Protein AF-A0A930VLH5-F1 (afdb_monomer)

pLDDT: mean 86.41, std 10.12, range [48.91, 97.88]

Sequence (422 aa):
MRSLACVCFLAVRSSPALLALPCLLGLELGVVLLQGTDWTAEWRWAIDWAGAGVFLAAPFAAGLAAWQSQVTSRSIGEAVQPLRSPGRVFAFNAGGVLVCAAVGHLVVVALVVATVYRAGTGGSPDLAPVLLHWLFLAAAVAIGYAAGQVAETRLLAPCLALVVLFCVIEASNGSLPTLWVEVAGATGPLAGLAYRPEVVAAQAVVFVSLLVIAASVSRGVARPLVRWVPAGAGAISLVLAAGWLSATEASRFTQVAAGDVARQCFGQAPEVCVIDESAAAGPAIQQALADLHHAAGSRAELPATYAQVVSGPAPAGARAFVLSPGAVVDGRAVPDVLVTFVLWNHDCLSGDHAPPGRAIELISDLSVVLLSRLDPDRPDPDRLTRLFDRLPPGEQDAWIAAALSASERCAFDEIPDWLDRA

Foldseek 3Di:
DVPPVVLLVVLQVPACLVVCLVVLLCQLVVQLPVVPCLLLLDQQSLLLSLLVSLLLNLLLLLLSLLQLLLVCVVPPPPVCVVVLALLSVLCSSLSNSLVSNLVSSVVSSVVSQVSSVVVVFFDDHDCLLVVLSSLSSLLSSLLSNLQSQVDNDPCSSVVSSVVSSVLSVCLQVCVPVQNLAPSHDPDFDQPQKDFDVLLSVLSSLLSVLSNQLSSLSHPRHDDPVVSVVSNVVSVVSNCVSSVVSSVDPSPRIDGHPPVVFDWDWDDQQQIETEGRRNVLLRVQLVVLVVLLVVLLPPLADFQSYAYEDPDDDDDPSHQYDHCHRPCADPSHGDNLRSLCSLLARVVLPVDPDHQPPLSVVLSVLLSLSSVCSSPVPPPRPDPSNVVLVPDDPVVSSVLSRVSSVCSNVNNSVPRDDCVVVD

Secondary structure (DSSP, 8-state):
-TTHHHHHHHHHHH-THHHHHHHHHHHHHHHHHTTTTGGGG-HHHHHHHHHHTHHHHHHHHHHHHHHHHHHHHHH-TTTTTT--SHHHHHHHHHHHHHHHHHHHHHHHHHHHHHHHHHHT--S----HHHHHHHHHHHHHHHHHHHHHHH---TTHHHHHHHHHHHHHHHHHH-SSTT----SS---S--TTEEE-HHHHHHHHHHHHHHHHHHHHHSTTSSSHHHHHHHHHHHHHHHHHHHHHHHHS---SEEEPPTTTS-EEEE-STTEEEEEGGGGGGHHHHHHHHHHHHHHH-TT----SEEEE-SSSPPPTTSEEE---TTSEETTEE-HHHHHHHHH--HHHHSSSSPPPHHHHHHHHHHHHHHHHHH-TTS----HHHHHHTTS-HHHHHHHHHHHHHHHHTT-GGGSPPSTTT-

Mean predicted aligned error: 6.87 Å

Nearest PDB structures (foldseek):
  8wd6-assembly1_A  TM=4.398E-01  e=1.874E-01  Arabidopsis thaliana
  8wd6-assembly1_B  TM=4.757E-01  e=3.479E-01  Arabidopsis thaliana
  8wba-assembly1_A  TM=4.038E-01  e=2.338E-01  Arabidopsis thaliana
  7r87-assembly1_B  TM=4.413E-01  e=7.707E-01  Homo sapiens
  8wbx-assembly1_B  TM=3.764E-01  e=4.152E-01  Arabidopsis thaliana

Organism: NCBI:txid433664

Structure (mmCIF, N/CA/C/O backbone):
data_AF-A0A930VLH5-F1
#
_entry.id   AF-A0A930VLH5-F1
#
loop_
_atom_site.group_PDB
_atom_site.id
_atom_site.type_symbol
_atom_site.label_atom_id
_atom_site.label_alt_id
_atom_site.label_comp_id
_atom_site.label_asym_id
_atom_site.label_entity_id
_atom_site.label_seq_id
_atom_site.pdbx_PDB_ins_code
_atom_site.Cartn_x
_atom_site.Cartn_y
_atom_site.Cartn_z
_atom_site.occupancy
_atom_site.B_iso_or_equiv
_atom_site.auth_seq_id
_atom_site.auth_comp_id
_atom_site.auth_asym_id
_atom_site.auth_atom_id
_atom_site.pdbx_PDB_model_num
ATOM 1 N N . MET A 1 1 ? -27.062 19.259 22.950 1.00 50.47 1 MET A N 1
ATOM 2 C CA . MET A 1 1 ? -25.904 19.377 22.029 1.00 50.47 1 MET A CA 1
ATOM 3 C C . MET A 1 1 ? -24.640 19.947 22.680 1.00 50.47 1 MET A C 1
ATOM 5 O O . MET A 1 1 ? -23.586 19.392 22.416 1.00 50.47 1 MET A O 1
ATOM 9 N N . ARG A 1 2 ? -24.700 20.925 23.609 1.00 54.16 2 ARG A N 1
ATOM 10 C CA . ARG A 1 2 ? -23.521 21.385 24.396 1.00 54.16 2 ARG A CA 1
ATOM 11 C C . ARG A 1 2 ? -22.822 20.301 25.261 1.00 54.16 2 ARG A C 1
ATOM 13 O O . ARG A 1 2 ? -21.804 20.586 25.874 1.00 54.16 2 ARG A O 1
ATOM 20 N N . SER A 1 3 ? -23.327 19.062 25.302 1.00 73.06 3 SER A N 1
ATOM 21 C CA . SER A 1 3 ? -22.823 17.981 26.163 1.00 73.06 3 SER A CA 1
ATOM 22 C C . SER A 1 3 ? -21.884 16.978 25.482 1.00 73.06 3 SER A C 1
ATOM 24 O O . SER A 1 3 ? -21.040 16.426 26.170 1.00 73.06 3 SER A O 1
ATOM 26 N N . LEU A 1 4 ? -21.994 16.712 24.171 1.00 76.94 4 LEU A N 1
ATOM 27 C CA . LEU A 1 4 ? -21.199 15.643 23.536 1.00 76.94 4 LEU A CA 1
ATOM 28 C C . LEU A 1 4 ? -19.754 16.090 23.278 1.00 76.94 4 LEU A C 1
ATOM 30 O O . LEU A 1 4 ? -18.823 15.411 23.690 1.00 76.94 4 LEU A O 1
ATOM 34 N N . ALA A 1 5 ? -19.572 17.275 22.688 1.00 81.12 5 ALA A N 1
ATOM 35 C CA . ALA A 1 5 ? -18.248 17.835 22.417 1.00 81.12 5 ALA A CA 1
ATOM 36 C C . ALA A 1 5 ? -17.422 18.031 23.702 1.00 81.12 5 ALA A C 1
ATOM 38 O O . ALA A 1 5 ? -16.236 17.726 23.722 1.00 81.12 5 ALA A O 1
ATOM 39 N N . CYS A 1 6 ? -18.060 18.466 24.795 1.00 84.56 6 CYS A N 1
ATOM 40 C CA . CYS A 1 6 ? -17.404 18.604 26.098 1.00 84.56 6 CYS A CA 1
ATOM 41 C C . CYS A 1 6 ? -16.958 17.241 26.659 1.00 84.56 6 CYS A C 1
ATOM 43 O O . CYS A 1 6 ? -15.833 17.106 27.129 1.00 84.56 6 CYS A O 1
ATOM 45 N N . VAL A 1 7 ? -17.804 16.210 26.544 1.00 80.44 7 VAL A N 1
ATOM 46 C CA . VAL A 1 7 ? -17.470 14.838 26.964 1.00 80.44 7 VAL A CA 1
ATOM 47 C C . VAL A 1 7 ? -16.321 14.271 26.128 1.00 80.44 7 VAL A C 1
ATOM 49 O O . VAL A 1 7 ? -15.397 13.707 26.703 1.00 80.44 7 VAL A O 1
ATOM 52 N N . CYS A 1 8 ? -16.321 14.469 24.808 1.00 83.31 8 CYS A N 1
ATOM 53 C CA . CYS A 1 8 ? -15.216 14.056 23.937 1.00 83.31 8 CYS A CA 1
ATOM 54 C C . CYS A 1 8 ? -13.916 14.801 24.269 1.00 83.31 8 CYS A C 1
ATOM 56 O O . CYS A 1 8 ? -12.864 14.181 24.383 1.00 83.31 8 CYS A O 1
ATOM 58 N N . PHE A 1 9 ? -13.981 16.116 24.482 1.00 88.00 9 PHE A N 1
ATOM 59 C CA . PHE A 1 9 ? -12.814 16.914 24.855 1.00 88.00 9 PHE A CA 1
ATOM 60 C C . PHE A 1 9 ? -12.212 16.460 26.192 1.00 88.00 9 PHE A C 1
ATOM 62 O O . PHE A 1 9 ? -11.001 16.276 26.300 1.00 88.00 9 PHE A O 1
ATOM 69 N N . LEU A 1 10 ? -13.053 16.226 27.203 1.00 86.31 10 LEU A N 1
ATOM 70 C CA . LEU A 1 10 ? -12.615 15.705 28.498 1.00 86.31 10 LEU A CA 1
ATOM 71 C C . LEU A 1 10 ? -12.062 14.277 28.386 1.00 86.31 10 LEU A C 1
ATOM 73 O O . LEU A 1 10 ? -11.044 13.978 29.008 1.00 86.31 10 LEU A O 1
ATOM 77 N N . ALA A 1 11 ? -12.682 13.419 27.571 1.00 85.50 11 ALA A N 1
ATOM 78 C CA . ALA A 1 11 ? -12.198 12.064 27.304 1.00 85.50 11 ALA A CA 1
ATOM 79 C C . ALA A 1 11 ? -10.771 12.081 26.747 1.00 85.50 11 ALA A C 1
ATOM 81 O O . ALA A 1 11 ? -9.900 11.390 27.266 1.00 85.50 11 ALA A O 1
ATOM 82 N N . VAL A 1 12 ? -10.513 12.918 25.739 1.00 89.00 12 VAL A N 1
ATOM 83 C CA . VAL A 1 12 ? -9.181 13.066 25.135 1.00 89.00 12 VAL A CA 1
ATOM 84 C C . VAL A 1 12 ? -8.189 13.648 26.136 1.00 89.00 12 VAL A C 1
ATOM 8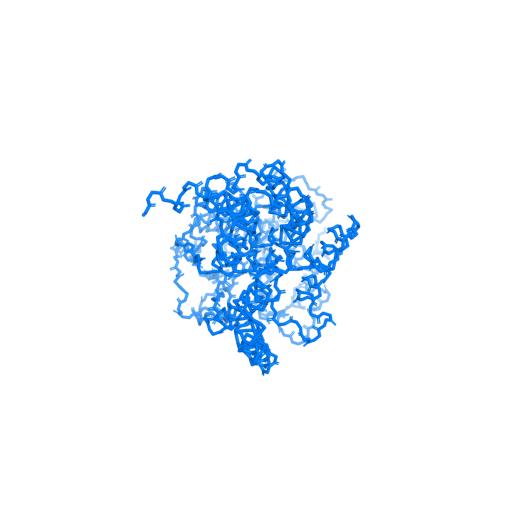6 O O . VAL A 1 12 ? -7.126 13.076 26.348 1.00 89.00 12 VAL A O 1
ATOM 89 N N . ARG A 1 13 ? -8.548 14.747 26.811 1.00 91.75 13 ARG A N 1
ATOM 90 C CA . ARG A 1 13 ? -7.662 15.425 27.770 1.00 91.75 13 ARG A CA 1
ATOM 91 C C . ARG A 1 13 ? -7.254 14.533 28.947 1.00 91.75 13 ARG A C 1
ATOM 93 O O . ARG A 1 13 ? -6.168 14.706 29.489 1.00 91.75 13 ARG A O 1
ATOM 100 N N . SER A 1 14 ? -8.135 13.629 29.368 1.00 88.44 14 SER A N 1
ATOM 101 C CA . SER A 1 14 ? -7.890 12.701 30.479 1.00 88.44 14 SER A CA 1
ATOM 102 C C . SER A 1 14 ? -7.273 11.367 30.047 1.00 88.44 14 SER A C 1
ATOM 104 O O . SER A 1 14 ? -6.894 10.570 30.905 1.00 88.44 14 SER A O 1
ATOM 106 N N . SER A 1 15 ? -7.163 11.108 28.740 1.00 91.50 15 SER A N 1
ATOM 107 C CA . SER A 1 15 ? -6.644 9.841 28.238 1.00 91.50 15 SER A CA 1
ATOM 108 C C . SER A 1 15 ? -5.112 9.817 28.285 1.00 91.50 15 SER A C 1
ATOM 110 O O . SER A 1 15 ? -4.469 10.732 27.762 1.00 91.50 15 SER A O 1
ATOM 112 N N . PRO A 1 16 ? -4.490 8.746 28.817 1.00 89.31 16 PRO A N 1
ATOM 113 C CA . PRO A 1 16 ? -3.046 8.550 28.709 1.00 89.31 16 PRO A CA 1
ATOM 114 C C . PRO A 1 16 ? -2.575 8.422 27.252 1.00 89.31 16 PRO A C 1
ATOM 116 O O . PRO A 1 16 ? -1.395 8.630 26.978 1.00 89.31 16 PRO A O 1
ATOM 119 N N . ALA A 1 17 ? -3.480 8.135 26.306 1.00 92.38 17 ALA A N 1
ATOM 120 C CA . ALA A 1 17 ? -3.148 8.063 24.888 1.00 92.38 17 ALA A CA 1
ATOM 121 C C . ALA A 1 17 ? -2.646 9.399 24.324 1.00 92.38 17 ALA A C 1
ATOM 123 O O . ALA A 1 17 ? -1.862 9.387 23.381 1.00 92.38 17 ALA A O 1
ATOM 124 N N . LEU A 1 18 ? -3.012 10.538 24.926 1.00 95.06 18 LEU A N 1
ATOM 125 C CA . LEU A 1 18 ? -2.496 11.840 24.502 1.00 95.06 18 LEU A CA 1
ATOM 126 C C . LEU A 1 18 ? -0.976 11.945 24.710 1.00 95.06 18 LEU A C 1
ATOM 128 O O . LEU A 1 18 ? -0.275 12.489 23.863 1.00 95.06 18 LEU A O 1
ATOM 132 N N . LEU A 1 19 ? -0.456 11.380 25.806 1.00 95.50 19 LEU A N 1
ATOM 133 C CA . LEU A 1 19 ? 0.988 11.316 26.071 1.00 95.50 19 LEU A CA 1
ATOM 134 C C . LEU A 1 19 ? 1.692 10.299 25.167 1.00 95.50 19 LEU A C 1
ATOM 136 O O . LEU A 1 19 ? 2.872 10.455 24.869 1.00 95.50 19 LEU A O 1
ATOM 140 N N . ALA A 1 20 ? 0.967 9.269 24.729 1.00 95.38 20 ALA A N 1
ATOM 141 C CA . ALA A 1 20 ? 1.472 8.229 23.841 1.00 95.38 20 ALA A CA 1
ATOM 142 C C . ALA A 1 20 ? 1.320 8.574 22.345 1.00 95.38 20 ALA A C 1
ATOM 144 O O . ALA A 1 20 ? 1.800 7.823 21.497 1.00 95.38 20 ALA A O 1
ATOM 145 N N . LEU A 1 21 ? 0.683 9.703 22.008 1.00 96.00 21 LEU A N 1
ATOM 146 C CA . LEU A 1 21 ? 0.465 10.144 20.630 1.00 96.00 21 LEU A CA 1
ATOM 147 C C . LEU A 1 21 ? 1.773 10.278 19.824 1.00 96.00 21 LEU A C 1
ATOM 149 O O . LEU A 1 21 ? 1.791 9.802 18.691 1.00 96.00 21 LEU A O 1
ATOM 153 N N . PRO A 1 22 ? 2.883 10.830 20.365 1.00 97.38 22 PRO A N 1
ATOM 154 C CA . PRO A 1 22 ? 4.156 10.853 19.643 1.00 97.38 22 PRO A CA 1
ATOM 155 C C . PRO A 1 22 ? 4.679 9.452 19.303 1.00 97.38 22 PRO A C 1
ATOM 157 O O . PRO A 1 22 ? 5.265 9.266 18.244 1.00 97.38 22 PRO A O 1
ATOM 160 N N . CYS A 1 23 ? 4.445 8.459 20.168 1.00 97.06 23 CYS A N 1
ATOM 161 C CA . CYS A 1 23 ? 4.830 7.073 19.902 1.00 97.06 23 CYS A CA 1
ATOM 162 C C . CYS A 1 23 ? 3.954 6.444 18.813 1.00 97.06 23 CYS A C 1
ATOM 164 O O . CYS A 1 23 ? 4.494 5.796 17.927 1.00 97.06 23 CYS A O 1
ATOM 166 N N . LEU A 1 24 ? 2.632 6.665 18.845 1.00 95.88 24 LEU A N 1
ATOM 167 C CA . LEU A 1 24 ? 1.716 6.227 17.781 1.00 95.88 24 LEU A CA 1
ATOM 168 C C . LEU A 1 24 ? 2.138 6.797 16.421 1.00 95.88 24 LEU A C 1
ATOM 170 O O . LEU A 1 24 ? 2.346 6.044 15.477 1.00 95.88 24 LEU A O 1
ATOM 174 N N . LEU A 1 25 ? 2.353 8.114 16.358 1.00 96.94 25 LEU A N 1
ATOM 175 C CA . LEU A 1 25 ? 2.841 8.791 15.156 1.00 96.94 25 LEU A CA 1
ATOM 176 C C . LEU A 1 25 ? 4.201 8.252 14.706 1.00 96.94 25 LEU A C 1
ATOM 178 O O . LEU A 1 25 ? 4.392 7.998 13.523 1.00 96.94 25 LEU A O 1
ATOM 182 N N . GLY A 1 26 ? 5.140 8.067 15.636 1.00 97.38 26 GLY A N 1
ATOM 183 C CA . GLY A 1 26 ? 6.469 7.542 15.333 1.00 97.38 26 GLY A CA 1
ATOM 184 C C . GLY A 1 26 ? 6.443 6.116 14.782 1.00 97.38 26 GLY A C 1
ATOM 185 O O . GLY A 1 26 ? 7.206 5.817 13.870 1.00 97.38 26 GLY A O 1
ATOM 186 N N . LEU A 1 27 ? 5.555 5.253 15.289 1.00 95.44 27 LEU A N 1
ATOM 187 C CA . LEU A 1 27 ? 5.369 3.893 14.776 1.00 95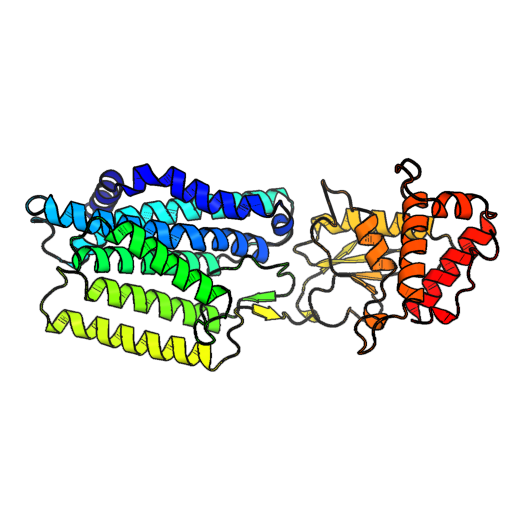.44 27 LEU A CA 1
ATOM 188 C C . LEU A 1 27 ? 4.815 3.907 13.349 1.00 95.44 27 LEU A C 1
ATOM 190 O O . LEU A 1 27 ? 5.374 3.248 12.478 1.00 95.44 27 LEU A O 1
ATOM 194 N N . GLU A 1 28 ? 3.753 4.676 13.100 1.00 96.06 28 GLU A N 1
ATOM 195 C CA . GLU A 1 28 ? 3.143 4.750 11.770 1.00 96.06 28 GLU A CA 1
ATOM 196 C C . GLU A 1 28 ? 4.078 5.396 10.740 1.00 96.06 28 GLU A C 1
ATOM 198 O O . GLU A 1 28 ? 4.300 4.834 9.668 1.00 96.06 28 GLU A O 1
ATOM 203 N N . LEU A 1 29 ? 4.687 6.539 11.077 1.00 95.88 29 LEU A N 1
ATOM 204 C CA . LEU A 1 29 ? 5.659 7.203 10.206 1.00 95.88 29 LEU A CA 1
ATOM 205 C C . LEU A 1 29 ? 6.900 6.343 9.986 1.00 95.88 29 LEU A C 1
ATOM 207 O O . LEU A 1 29 ? 7.424 6.323 8.880 1.00 95.88 29 LEU A O 1
ATOM 211 N N . GLY A 1 30 ? 7.362 5.617 11.006 1.00 95.00 30 GLY A N 1
ATOM 212 C CA . GLY A 1 30 ? 8.486 4.697 10.876 1.00 95.00 30 GLY A CA 1
ATOM 213 C C . GLY A 1 30 ? 8.244 3.657 9.784 1.00 95.00 30 GLY A C 1
ATOM 214 O O . GLY A 1 30 ? 9.116 3.455 8.948 1.00 95.00 30 GLY A O 1
ATOM 215 N N . VAL A 1 31 ? 7.048 3.061 9.732 1.00 92.50 31 VAL A N 1
ATOM 216 C CA . VAL A 1 31 ? 6.689 2.087 8.685 1.00 92.50 31 VAL A CA 1
ATOM 217 C C . VAL A 1 31 ? 6.728 2.720 7.294 1.00 92.50 31 VAL A C 1
ATOM 219 O O . VAL A 1 31 ? 7.347 2.156 6.397 1.00 92.50 31 VAL A O 1
ATOM 222 N N . VAL A 1 32 ? 6.130 3.903 7.128 1.00 92.38 32 VAL A N 1
ATOM 223 C CA . VAL A 1 32 ? 6.106 4.614 5.836 1.00 92.38 32 VAL A CA 1
ATOM 224 C C . VAL A 1 32 ? 7.517 5.019 5.385 1.00 92.38 32 VAL A C 1
ATOM 226 O O . VAL A 1 32 ? 7.854 4.898 4.212 1.00 92.38 32 VAL A O 1
ATOM 229 N N . LEU A 1 33 ? 8.362 5.482 6.311 1.00 92.06 33 LEU A N 1
ATOM 230 C CA . LEU A 1 33 ? 9.704 5.984 6.003 1.00 92.06 33 LEU A CA 1
ATOM 231 C C . LEU A 1 33 ? 10.727 4.872 5.730 1.00 92.06 33 LEU A C 1
ATOM 233 O O . LEU A 1 33 ? 11.696 5.110 5.013 1.00 92.06 33 LEU A O 1
ATOM 237 N N . LEU A 1 34 ? 10.538 3.669 6.281 1.00 90.94 34 LEU A N 1
ATOM 238 C CA . LEU A 1 34 ? 11.470 2.548 6.096 1.00 90.94 34 LEU A CA 1
ATOM 239 C C . LEU A 1 34 ? 11.502 1.998 4.661 1.00 90.94 34 LEU A C 1
ATOM 241 O O . LEU A 1 34 ? 12.433 1.276 4.318 1.00 90.94 34 LEU A O 1
ATOM 245 N N . GLN A 1 35 ? 10.518 2.337 3.830 1.00 80.88 35 GLN A N 1
ATOM 246 C CA . GLN A 1 35 ? 10.363 1.821 2.464 1.00 80.88 35 GLN A CA 1
ATOM 247 C C . GLN A 1 35 ? 10.870 2.773 1.381 1.00 80.88 35 GLN A C 1
ATOM 249 O O . GLN A 1 35 ? 10.723 2.502 0.194 1.00 80.88 35 GLN A O 1
ATOM 254 N N . GLY A 1 36 ? 11.453 3.907 1.772 1.00 86.44 36 GLY A N 1
ATOM 255 C CA . GLY A 1 36 ? 11.833 4.950 0.826 1.00 86.44 36 GLY A CA 1
ATOM 256 C C . GLY A 1 36 ? 10.619 5.725 0.309 1.00 86.44 36 GLY A C 1
ATOM 257 O O . GLY A 1 36 ? 9.656 5.953 1.042 1.00 86.44 36 GLY A O 1
ATOM 258 N N . THR A 1 37 ? 10.691 6.186 -0.941 1.00 88.12 37 THR A N 1
ATOM 259 C CA . THR A 1 37 ? 9.718 7.118 -1.551 1.00 88.12 37 THR A CA 1
ATOM 260 C C . THR A 1 37 ? 9.010 6.545 -2.773 1.00 88.12 37 THR A C 1
ATOM 262 O O . THR A 1 37 ? 8.299 7.255 -3.474 1.00 88.12 37 THR A O 1
ATOM 265 N N . ASP A 1 38 ? 9.187 5.263 -3.036 1.00 85.31 38 ASP A N 1
ATOM 266 C CA . ASP A 1 38 ? 8.700 4.584 -4.232 1.00 85.31 38 ASP A CA 1
ATOM 267 C C . ASP A 1 38 ? 7.171 4.587 -4.364 1.00 85.31 38 ASP A C 1
ATOM 269 O O . ASP A 1 38 ? 6.618 4.832 -5.436 1.00 85.31 38 ASP A O 1
ATOM 273 N N . TRP A 1 39 ? 6.477 4.459 -3.235 1.00 90.12 39 TRP A N 1
ATOM 274 C CA . TRP A 1 39 ? 5.022 4.561 -3.135 1.00 90.12 39 TRP A CA 1
ATOM 275 C C . TRP A 1 39 ? 4.469 5.935 -3.528 1.00 90.12 39 TRP A C 1
ATOM 277 O O . TRP A 1 39 ? 3.263 6.074 -3.722 1.00 90.12 39 TRP A O 1
ATOM 287 N N . THR A 1 40 ? 5.310 6.970 -3.647 1.00 91.44 40 THR A N 1
ATOM 288 C CA . THR A 1 40 ? 4.842 8.321 -3.992 1.00 91.44 40 THR A CA 1
ATOM 289 C C . THR A 1 40 ? 4.322 8.421 -5.424 1.00 91.44 40 THR A C 1
ATOM 291 O O . THR A 1 40 ? 3.535 9.323 -5.701 1.00 91.44 40 THR A O 1
ATOM 294 N N . ALA A 1 41 ? 4.692 7.487 -6.305 1.00 88.00 41 ALA A N 1
ATOM 295 C CA . ALA A 1 41 ? 4.281 7.468 -7.708 1.00 88.00 41 ALA A CA 1
ATOM 296 C C . ALA A 1 41 ? 2.851 6.938 -7.942 1.00 88.00 41 ALA A C 1
ATOM 298 O O . ALA A 1 41 ? 2.353 7.005 -9.064 1.00 88.00 41 ALA A O 1
ATOM 299 N N . GLU A 1 42 ? 2.181 6.409 -6.910 1.00 90.62 42 GLU A N 1
ATOM 300 C CA . GLU A 1 42 ? 0.884 5.741 -7.047 1.00 90.62 42 GLU A CA 1
ATOM 301 C C . GLU A 1 42 ? -0.031 6.021 -5.850 1.00 90.62 42 GLU A C 1
ATOM 303 O O . GLU A 1 42 ? 0.283 5.683 -4.709 1.00 90.62 42 GLU A O 1
ATOM 308 N N . TRP A 1 43 ? -1.225 6.572 -6.094 1.00 93.56 43 TRP A N 1
ATOM 309 C CA . TRP A 1 43 ? -2.165 6.899 -5.014 1.00 93.56 43 TRP A CA 1
ATOM 310 C C . TRP A 1 43 ? -2.581 5.687 -4.181 1.00 93.56 43 TRP A C 1
ATOM 312 O O . TRP A 1 43 ? -2.597 5.765 -2.953 1.00 93.56 43 TRP A O 1
ATOM 322 N N . ARG A 1 44 ? -2.937 4.571 -4.830 1.00 93.12 44 ARG A N 1
ATOM 323 C CA . ARG A 1 44 ? -3.397 3.366 -4.121 1.00 93.12 44 ARG A CA 1
ATOM 324 C C . ARG A 1 44 ? -2.278 2.775 -3.278 1.00 93.12 44 ARG A C 1
ATOM 326 O O . ARG A 1 44 ? -2.510 2.453 -2.118 1.00 93.12 44 ARG A O 1
ATOM 333 N N . TRP A 1 45 ? -1.071 2.705 -3.834 1.00 93.00 45 TRP A N 1
ATOM 334 C CA . TRP A 1 45 ? 0.093 2.196 -3.123 1.00 93.00 45 TRP A CA 1
ATOM 335 C C . TRP A 1 45 ? 0.449 3.066 -1.914 1.00 93.00 45 TRP A C 1
ATOM 337 O O . TRP A 1 45 ? 0.664 2.553 -0.819 1.00 93.00 45 TRP A O 1
ATOM 347 N N . ALA A 1 46 ? 0.406 4.389 -2.076 1.00 94.44 46 ALA A N 1
ATOM 348 C CA . ALA A 1 46 ? 0.617 5.340 -0.994 1.00 94.44 46 ALA A CA 1
ATOM 349 C C . ALA A 1 46 ? -0.402 5.182 0.149 1.00 94.44 46 ALA A C 1
ATOM 351 O O . ALA A 1 46 ? -0.022 5.114 1.319 1.00 94.44 46 ALA A O 1
ATOM 352 N N . ILE A 1 47 ? -1.700 5.114 -0.173 1.00 95.44 47 ILE A N 1
ATOM 353 C CA . ILE A 1 47 ? -2.762 4.926 0.829 1.00 95.44 47 ILE A CA 1
ATOM 354 C C . ILE A 1 47 ? -2.619 3.576 1.530 1.00 95.44 47 ILE A C 1
ATOM 356 O O . ILE A 1 47 ? -2.819 3.495 2.744 1.00 95.44 47 ILE A O 1
ATOM 360 N N . ASP A 1 48 ? -2.227 2.540 0.795 1.00 93.25 48 ASP A N 1
ATOM 361 C CA . ASP A 1 48 ? -2.003 1.223 1.367 1.00 93.25 48 ASP A CA 1
ATOM 362 C C . ASP A 1 48 ? -0.831 1.203 2.361 1.00 93.25 48 ASP A C 1
ATOM 364 O O . ASP A 1 48 ? -0.967 0.708 3.483 1.00 93.25 48 ASP A O 1
ATOM 368 N N . TRP A 1 49 ? 0.277 1.868 2.018 1.00 92.44 49 TRP A N 1
ATOM 369 C CA . TRP A 1 49 ? 1.415 2.065 2.920 1.00 92.44 49 TRP A CA 1
ATOM 370 C C . TRP A 1 49 ? 1.080 2.906 4.148 1.00 92.44 49 TRP A C 1
ATOM 372 O O . TRP A 1 49 ? 1.546 2.599 5.247 1.00 92.44 49 TRP A O 1
ATOM 382 N N . ALA A 1 50 ? 0.245 3.938 4.003 1.00 94.88 50 ALA A N 1
ATOM 383 C CA . ALA A 1 50 ? -0.272 4.664 5.161 1.00 94.88 50 ALA A CA 1
ATOM 384 C C . ALA A 1 50 ? -1.037 3.709 6.093 1.00 94.88 50 ALA A C 1
ATOM 386 O O . ALA A 1 50 ? -0.881 3.762 7.314 1.00 94.88 50 ALA A O 1
ATOM 387 N N . GLY A 1 51 ? -1.821 2.796 5.517 1.00 93.56 51 GLY A N 1
ATOM 388 C CA . GLY A 1 51 ? -2.492 1.721 6.238 1.00 93.56 51 GLY A CA 1
ATOM 389 C C . GLY A 1 51 ? -1.536 0.751 6.930 1.00 93.56 51 GLY A C 1
ATOM 390 O O . GLY A 1 51 ? -1.846 0.285 8.024 1.00 93.56 51 GLY A O 1
ATOM 391 N N . ALA A 1 52 ? -0.361 0.472 6.360 1.00 91.88 52 ALA A N 1
ATOM 392 C CA . ALA A 1 52 ? 0.611 -0.436 6.968 1.00 91.88 52 ALA A CA 1
ATOM 393 C C . ALA A 1 52 ? 1.075 0.054 8.354 1.00 91.88 52 ALA A C 1
ATOM 395 O O . ALA A 1 52 ? 1.338 -0.755 9.244 1.00 91.88 52 ALA A O 1
ATOM 396 N N . GLY A 1 53 ? 1.085 1.371 8.596 1.00 92.88 53 GLY A N 1
ATOM 397 C CA . GLY A 1 53 ? 1.316 1.933 9.932 1.00 92.88 53 GLY A CA 1
ATOM 398 C C . GLY A 1 53 ? 0.294 1.455 10.976 1.00 92.88 53 GLY A C 1
ATOM 399 O O . GLY A 1 53 ? 0.634 1.219 12.141 1.00 92.88 53 GLY A O 1
ATOM 400 N N . VAL A 1 54 ? -0.950 1.211 10.554 1.00 94.25 54 VAL A N 1
ATOM 401 C CA . VAL A 1 54 ? -2.037 0.727 11.415 1.00 94.25 54 VAL A CA 1
ATOM 402 C C . VAL A 1 54 ? -1.736 -0.659 11.982 1.00 94.25 54 VAL A C 1
ATOM 404 O O . VAL A 1 54 ? -2.183 -0.968 13.088 1.00 94.25 54 VAL A O 1
ATOM 407 N N . PHE A 1 55 ? -0.912 -1.467 11.305 1.00 91.31 55 PHE A N 1
ATOM 408 C CA . PHE A 1 55 ? -0.470 -2.761 11.826 1.00 91.31 55 PHE A CA 1
ATOM 409 C C . PHE A 1 55 ? 0.273 -2.654 13.157 1.00 91.31 55 PHE A C 1
ATOM 411 O O . PHE A 1 55 ? 0.154 -3.548 13.992 1.00 91.31 55 PHE A O 1
ATOM 418 N N . LEU A 1 56 ? 0.993 -1.553 13.388 1.00 93.38 56 LEU A N 1
ATOM 419 C CA . LEU A 1 56 ? 1.671 -1.285 14.657 1.00 93.38 56 LEU A CA 1
ATOM 420 C C . LEU A 1 56 ? 0.826 -0.409 15.586 1.00 93.38 56 LEU A C 1
ATOM 422 O O . LEU A 1 56 ? 0.824 -0.615 16.804 1.00 93.38 56 LEU A O 1
ATOM 426 N N . ALA A 1 57 ? 0.070 0.538 15.027 1.00 95.81 57 ALA A N 1
ATOM 427 C CA . ALA A 1 57 ? -0.756 1.444 15.816 1.00 95.81 57 ALA A CA 1
ATOM 428 C C . ALA A 1 57 ? -1.939 0.735 16.490 1.00 95.81 57 ALA A C 1
ATOM 430 O O . ALA A 1 57 ? -2.224 1.009 17.657 1.00 95.81 57 ALA A O 1
ATOM 431 N N . ALA A 1 58 ? -2.611 -0.203 15.812 1.00 96.50 58 ALA A N 1
ATOM 432 C CA . ALA A 1 58 ? -3.781 -0.896 16.353 1.00 96.50 58 ALA A CA 1
ATOM 433 C C . ALA A 1 58 ? -3.460 -1.770 17.583 1.00 96.50 58 ALA A C 1
ATOM 435 O O . ALA A 1 58 ? -4.147 -1.614 18.599 1.00 96.50 58 ALA A O 1
ATOM 436 N N . PRO A 1 59 ? -2.414 -2.623 17.585 1.00 97.12 59 PRO A N 1
ATOM 437 C CA . PRO A 1 59 ? -2.021 -3.362 18.783 1.00 97.12 59 PRO A CA 1
ATOM 438 C C . PRO A 1 59 ? -1.601 -2.452 19.941 1.00 97.12 59 PRO A C 1
ATOM 440 O O . PRO A 1 59 ? -1.983 -2.685 21.092 1.00 97.12 59 PRO A O 1
ATOM 443 N N . PHE A 1 60 ? -0.864 -1.378 19.646 1.00 97.25 60 PHE A N 1
ATOM 444 C CA . PHE A 1 60 ? -0.459 -0.404 20.657 1.00 97.25 60 PHE A CA 1
ATOM 445 C C . PHE A 1 60 ? -1.674 0.314 21.267 1.00 97.25 60 PHE A C 1
ATOM 447 O O . PHE A 1 60 ? -1.803 0.402 22.491 1.00 97.25 60 PHE A O 1
ATOM 454 N N . ALA A 1 61 ? -2.622 0.747 20.432 1.00 97.44 61 ALA A N 1
ATOM 455 C CA . ALA A 1 61 ? -3.875 1.360 20.862 1.00 97.44 61 ALA A CA 1
ATOM 456 C C . ALA A 1 61 ? -4.752 0.386 21.670 1.00 97.44 61 ALA A C 1
ATOM 458 O O . ALA A 1 61 ? -5.345 0.791 22.672 1.00 97.44 61 ALA A O 1
ATOM 459 N N . ALA A 1 62 ? -4.793 -0.901 21.308 1.00 97.81 62 ALA A N 1
ATOM 460 C CA . ALA A 1 62 ? -5.479 -1.933 22.086 1.00 97.81 62 ALA A CA 1
ATOM 461 C C . ALA A 1 62 ? -4.874 -2.083 23.495 1.00 97.81 62 ALA A C 1
ATOM 463 O O . ALA A 1 62 ? -5.608 -2.110 24.488 1.00 97.81 62 ALA A O 1
ATOM 464 N N . GLY A 1 63 ? -3.541 -2.107 23.606 1.00 97.38 63 GLY A N 1
ATOM 465 C CA . GLY A 1 63 ? -2.837 -2.126 24.892 1.00 97.38 63 GLY A CA 1
ATOM 466 C C . GLY A 1 63 ? -3.125 -0.884 25.745 1.00 97.38 63 GLY A C 1
ATOM 467 O O . GLY A 1 63 ? -3.450 -1.005 26.929 1.00 97.38 63 GLY A O 1
ATOM 468 N N . LEU A 1 64 ? -3.089 0.312 25.143 1.00 96.88 64 LEU A N 1
ATOM 469 C CA . LEU A 1 64 ? -3.446 1.567 25.816 1.00 96.88 64 LEU A CA 1
ATOM 470 C C . LEU A 1 64 ? -4.899 1.572 26.300 1.00 96.88 64 LEU A C 1
ATOM 472 O O . LEU A 1 64 ? -5.168 1.997 27.423 1.00 96.88 64 LEU A O 1
ATOM 476 N N . ALA A 1 65 ? -5.831 1.070 25.490 1.00 96.56 65 ALA A N 1
ATOM 477 C CA . ALA A 1 65 ? -7.240 0.968 25.854 1.00 96.56 65 ALA A CA 1
ATOM 478 C C . ALA A 1 65 ? -7.467 -0.013 27.013 1.00 96.56 65 ALA A C 1
ATOM 480 O O . ALA A 1 65 ? -8.246 0.285 27.924 1.00 96.56 65 ALA A O 1
ATOM 481 N N . ALA A 1 66 ? -6.747 -1.140 27.032 1.00 96.31 66 ALA A N 1
ATOM 482 C CA . ALA A 1 66 ? -6.767 -2.085 28.146 1.00 96.31 66 ALA A CA 1
ATOM 483 C C . ALA A 1 66 ? -6.236 -1.450 29.437 1.00 96.31 66 ALA A C 1
ATOM 485 O O . ALA A 1 66 ? -6.874 -1.550 30.488 1.00 96.31 66 ALA A O 1
ATOM 486 N N . TRP A 1 67 ? -5.105 -0.745 29.360 1.00 95.50 67 TRP A N 1
ATOM 487 C CA . TRP A 1 67 ? -4.534 -0.048 30.510 1.00 95.50 67 TRP A CA 1
ATOM 488 C C . TRP A 1 67 ? -5.452 1.066 31.024 1.00 95.50 67 TRP A C 1
ATOM 490 O O . TRP A 1 67 ? -5.748 1.115 32.220 1.00 95.50 67 TRP A O 1
ATOM 500 N N . GLN A 1 68 ? -5.965 1.920 30.132 1.00 93.75 68 GLN A N 1
ATOM 501 C CA . GLN A 1 68 ? -6.897 2.989 30.491 1.00 93.75 68 GLN A CA 1
ATOM 502 C C . GLN A 1 68 ? -8.150 2.418 31.159 1.00 93.75 68 GLN A C 1
ATOM 504 O O . GLN A 1 68 ? -8.587 2.937 32.182 1.00 93.75 68 GLN A O 1
ATOM 509 N N . SER A 1 69 ? -8.690 1.314 30.638 1.00 92.38 69 SER A N 1
ATOM 510 C CA . SER A 1 69 ? -9.819 0.612 31.248 1.00 92.38 69 SER A CA 1
ATOM 511 C C . SER A 1 69 ? -9.549 0.213 32.706 1.00 92.38 69 SER A C 1
ATOM 513 O O . SER A 1 69 ? -10.396 0.456 33.566 1.00 92.38 69 SER A O 1
ATOM 515 N N . GLN A 1 70 ? -8.370 -0.348 32.999 1.00 91.62 70 GLN A N 1
ATOM 516 C CA . GLN A 1 70 ? -7.975 -0.776 34.349 1.00 91.62 70 GLN A CA 1
ATOM 517 C C . GLN A 1 70 ? -7.709 0.391 35.306 1.00 91.62 70 GLN A C 1
ATOM 519 O O . GLN A 1 70 ? -7.977 0.296 36.504 1.00 91.62 70 GLN A O 1
ATOM 524 N N . VAL A 1 71 ? -7.129 1.485 34.805 1.00 89.31 71 VAL A N 1
ATOM 525 C CA . VAL A 1 71 ? -6.914 2.695 35.610 1.00 89.31 71 VAL A CA 1
ATOM 526 C C . VAL A 1 71 ? -8.263 3.304 35.958 1.00 89.31 71 VAL A C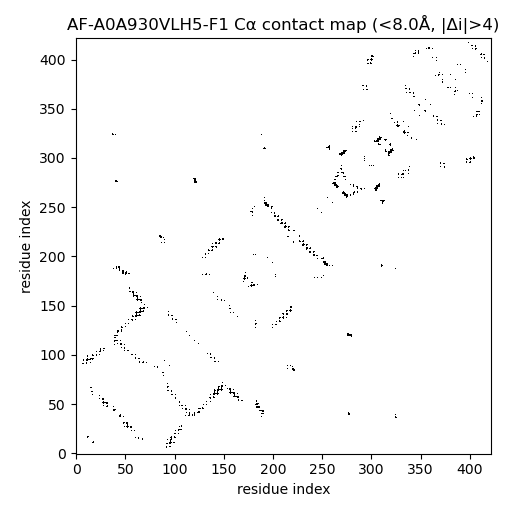 1
ATOM 528 O O . VAL A 1 71 ? -8.536 3.552 37.132 1.00 89.31 71 VAL A O 1
ATOM 531 N N . THR A 1 72 ? -9.134 3.463 34.960 1.00 85.88 72 THR A N 1
ATOM 532 C CA . THR A 1 72 ? -10.460 4.043 35.144 1.00 85.88 72 THR A CA 1
ATOM 533 C C . THR A 1 72 ? -11.330 3.209 36.086 1.00 85.88 72 THR A C 1
ATOM 535 O O . THR A 1 72 ? -12.011 3.767 36.947 1.00 85.88 72 THR A O 1
ATOM 538 N N . SER A 1 73 ? -11.302 1.877 35.979 1.00 83.19 73 SER A N 1
ATOM 539 C CA . SER A 1 73 ? -12.087 1.014 36.870 1.00 83.19 73 SER A CA 1
ATOM 540 C C . SER A 1 73 ? -11.657 1.124 38.338 1.00 83.19 73 SER A C 1
ATOM 542 O O . SER A 1 73 ? -12.486 0.923 39.222 1.00 83.19 73 SER A O 1
ATOM 544 N N . ARG A 1 74 ? -10.390 1.472 38.606 1.00 82.25 74 ARG A N 1
ATOM 545 C CA . ARG A 1 74 ? -9.852 1.659 39.962 1.00 82.25 74 ARG A CA 1
ATOM 546 C C . ARG A 1 74 ? -10.102 3.054 40.529 1.00 82.25 74 ARG A C 1
ATOM 548 O O . ARG A 1 74 ? -10.327 3.172 41.727 1.00 82.25 74 ARG A O 1
ATOM 555 N N . SER A 1 75 ? -10.031 4.098 39.704 1.00 74.94 75 SER A N 1
ATOM 556 C CA . SER A 1 75 ? -10.059 5.489 40.180 1.00 74.94 75 SER A CA 1
ATOM 557 C C . SER A 1 75 ? -11.419 6.179 40.063 1.00 74.94 75 SER A C 1
ATOM 559 O O . SER A 1 75 ? -11.661 7.144 40.781 1.00 74.94 75 SER A O 1
ATOM 561 N N . ILE A 1 76 ? -12.320 5.723 39.183 1.00 60.66 76 ILE A N 1
ATOM 562 C CA . ILE A 1 76 ? -13.461 6.542 38.732 1.00 60.66 76 ILE A CA 1
ATOM 563 C C . ILE A 1 76 ? -14.832 5.996 39.175 1.00 60.66 76 ILE A C 1
ATOM 565 O O . ILE A 1 76 ? -15.857 6.251 38.540 1.00 60.66 76 ILE A O 1
ATOM 569 N N . GLY A 1 77 ? -14.887 5.313 40.323 1.00 58.66 77 GLY A N 1
ATOM 570 C CA . GLY A 1 77 ? -16.160 5.012 40.995 1.00 58.66 77 GLY A CA 1
ATOM 571 C C . GLY A 1 77 ? -17.002 6.267 41.294 1.00 58.66 77 GLY A C 1
ATOM 572 O O . GLY A 1 77 ? -18.223 6.170 41.395 1.00 58.66 77 GLY A O 1
ATOM 573 N N . GLU A 1 78 ? -16.368 7.446 41.363 1.00 57.66 78 GLU A N 1
ATOM 574 C CA . GLU A 1 78 ? -17.011 8.735 41.656 1.00 57.66 78 GLU A CA 1
ATOM 575 C C . GLU A 1 78 ? -17.244 9.610 40.407 1.00 57.66 78 GLU A C 1
ATOM 577 O O . GLU A 1 78 ? -18.341 10.136 40.231 1.00 57.66 78 GLU A O 1
ATOM 582 N N . ALA A 1 79 ? -16.281 9.731 39.479 1.00 58.00 79 ALA A N 1
ATOM 583 C CA . ALA A 1 79 ? -16.426 10.646 38.330 1.00 58.00 79 ALA A CA 1
ATOM 584 C C . ALA A 1 79 ? -17.281 10.097 37.163 1.00 58.00 79 ALA A C 1
ATOM 586 O O . ALA A 1 79 ? -17.734 10.874 36.323 1.00 58.00 79 ALA A O 1
ATOM 587 N N . VAL A 1 80 ? -17.555 8.783 37.109 1.00 62.97 80 VAL A N 1
ATOM 588 C CA . VAL A 1 80 ? -18.447 8.173 36.098 1.00 62.97 80 VAL A CA 1
ATOM 589 C C . VAL A 1 80 ? -19.899 8.089 36.587 1.00 62.97 80 VAL A C 1
ATOM 591 O O . VAL A 1 80 ? -20.798 7.909 35.770 1.00 62.97 80 VAL A O 1
ATOM 594 N N . GLN A 1 81 ? -20.180 8.310 37.880 1.00 64.62 81 GLN A N 1
ATOM 595 C CA . GLN A 1 81 ? -21.554 8.324 38.413 1.00 64.62 81 GLN A CA 1
ATOM 596 C C . GLN A 1 81 ? -22.563 9.178 37.616 1.00 64.62 81 GLN A C 1
ATOM 598 O O . GLN A 1 81 ? -23.702 8.728 37.443 1.00 64.62 81 GLN A O 1
ATOM 603 N N . PRO A 1 82 ? -22.212 10.369 37.078 1.00 63.66 82 PRO A N 1
ATOM 604 C CA . PRO A 1 82 ? -23.152 11.136 36.258 1.00 63.66 82 PRO A CA 1
ATOM 605 C C . PRO A 1 82 ? -23.441 10.499 34.885 1.00 63.66 82 PRO A C 1
ATOM 607 O O . PRO A 1 82 ? -24.495 10.756 34.292 1.00 63.66 82 PRO A O 1
ATOM 610 N N . LEU A 1 83 ? -22.564 9.632 34.369 1.00 69.62 83 LEU A N 1
ATOM 611 C CA . LEU A 1 83 ? -22.772 8.889 33.126 1.00 69.62 83 LEU A CA 1
ATOM 612 C C . LEU A 1 83 ? -23.654 7.658 33.392 1.00 69.62 83 LEU A C 1
ATOM 614 O O . LEU A 1 83 ? -23.207 6.518 33.371 1.00 69.62 83 LEU A O 1
ATOM 618 N N . ARG A 1 84 ? -24.958 7.893 33.590 1.00 69.88 84 ARG A N 1
ATOM 619 C CA . ARG A 1 84 ? -25.958 6.842 33.881 1.00 69.88 84 ARG A CA 1
ATOM 620 C C . ARG A 1 84 ? -26.069 5.748 32.814 1.00 69.88 84 ARG A C 1
ATOM 622 O O . ARG A 1 84 ? -26.598 4.678 33.100 1.00 69.88 84 ARG A O 1
ATOM 629 N N . SER A 1 85 ? -25.634 6.015 31.579 1.00 79.44 85 SER A N 1
ATOM 630 C CA . SER A 1 85 ? -25.713 5.042 30.492 1.00 79.44 85 SER A CA 1
ATOM 631 C C . SER A 1 85 ? -24.351 4.382 30.245 1.00 79.44 85 SER A C 1
ATOM 633 O O . SER A 1 85 ? -23.400 5.068 29.865 1.00 79.44 85 SER A O 1
ATOM 635 N N . PRO A 1 86 ? -24.277 3.058 30.317 1.00 73.56 86 PRO A N 1
ATOM 636 C CA . PRO A 1 86 ? -23.061 2.295 30.072 1.00 73.56 86 PRO A CA 1
ATOM 637 C C . PRO A 1 86 ? -22.358 2.537 28.736 1.00 73.56 86 PRO A C 1
ATOM 639 O O . PRO A 1 86 ? -21.136 2.606 28.685 1.00 73.56 86 PRO A O 1
ATOM 642 N N . GLY A 1 87 ? -23.125 2.731 27.659 1.00 79.56 87 GLY A N 1
ATOM 643 C CA . GLY A 1 87 ? -22.558 3.053 26.349 1.00 79.56 87 GLY A CA 1
ATOM 644 C C . GLY A 1 87 ? -21.798 4.381 26.350 1.00 79.56 87 GLY A C 1
ATOM 645 O O . GLY A 1 87 ? -20.799 4.513 25.655 1.00 79.56 87 GLY A O 1
ATOM 646 N N . ARG A 1 88 ? -22.199 5.348 27.189 1.00 82.50 88 ARG A N 1
ATOM 647 C CA . ARG A 1 88 ? -21.443 6.600 27.368 1.00 82.50 88 ARG A CA 1
ATOM 648 C C . ARG A 1 88 ? -20.155 6.390 28.158 1.00 82.50 88 ARG A C 1
ATOM 650 O O . ARG A 1 88 ? -19.197 7.100 27.896 1.00 82.50 88 ARG A O 1
ATOM 657 N N . VAL A 1 89 ? -20.116 5.433 29.087 1.00 81.62 89 VAL A N 1
ATOM 658 C CA . VAL A 1 89 ? -18.890 5.076 29.823 1.00 81.62 89 VAL A CA 1
ATOM 659 C C . VAL A 1 89 ? -17.877 4.431 28.885 1.00 81.62 89 VAL A C 1
ATOM 661 O O . VAL A 1 89 ? -16.713 4.827 28.877 1.00 81.62 89 VAL A O 1
ATOM 664 N N . PHE A 1 90 ? -18.337 3.493 28.053 1.00 86.19 90 PHE A N 1
ATOM 665 C CA . PHE A 1 90 ? -17.528 2.913 26.984 1.00 86.19 90 PHE A CA 1
ATOM 666 C C . PHE A 1 90 ? -17.022 4.006 26.035 1.00 86.19 90 PHE A C 1
ATOM 668 O O . PHE A 1 90 ? -15.816 4.162 25.873 1.00 86.19 90 PHE A O 1
ATOM 675 N N . ALA A 1 91 ? -17.926 4.824 25.483 1.00 86.25 91 ALA A N 1
ATOM 676 C CA . ALA A 1 91 ? -17.570 5.881 24.539 1.00 86.25 91 ALA A CA 1
ATOM 677 C C . ALA A 1 91 ? -16.616 6.926 25.138 1.00 86.25 91 ALA A C 1
ATOM 679 O O . ALA A 1 91 ? -15.741 7.414 24.437 1.00 86.25 91 ALA A O 1
ATOM 680 N N . PHE A 1 92 ? -16.747 7.259 26.424 1.00 86.81 92 PHE A N 1
ATOM 681 C CA . PHE A 1 92 ? -15.831 8.178 27.098 1.00 86.81 92 PHE A CA 1
ATOM 682 C C . PHE A 1 92 ? -14.430 7.572 27.248 1.00 86.81 92 PHE A C 1
ATOM 684 O O . PHE A 1 92 ? -13.442 8.204 26.892 1.00 86.81 92 PHE A O 1
ATOM 691 N N . ASN A 1 93 ? -14.331 6.333 27.733 1.00 85.88 93 ASN A N 1
ATOM 692 C CA . ASN A 1 93 ? -13.032 5.727 28.014 1.00 85.88 93 ASN A CA 1
ATOM 693 C C . ASN A 1 93 ? -12.306 5.254 26.752 1.00 85.88 93 ASN A C 1
ATOM 695 O O . ASN A 1 93 ? -11.136 5.570 26.562 1.00 85.88 93 ASN A O 1
ATOM 699 N N . ALA A 1 94 ? -12.995 4.522 25.878 1.00 91.88 94 ALA A N 1
ATOM 700 C CA . ALA A 1 94 ? -12.426 4.063 24.616 1.00 91.88 94 ALA A CA 1
ATOM 701 C C . ALA A 1 94 ? -12.247 5.226 23.626 1.00 91.88 94 ALA A C 1
ATOM 703 O O . ALA A 1 94 ? -11.288 5.243 22.859 1.00 91.88 94 ALA A O 1
ATOM 704 N N . GLY A 1 95 ? -13.134 6.228 23.671 1.00 92.00 95 GLY A N 1
ATOM 705 C CA . GLY A 1 95 ? -13.119 7.354 22.740 1.00 92.00 95 GLY A CA 1
ATOM 706 C C . GLY A 1 95 ? -11.866 8.215 22.839 1.00 92.00 95 GLY A C 1
ATOM 707 O O . GLY A 1 95 ? -11.387 8.671 21.810 1.00 92.00 95 GLY A O 1
ATOM 708 N N . GLY A 1 96 ? -11.291 8.399 24.033 1.00 93.00 96 GLY A N 1
ATOM 709 C CA . GLY A 1 96 ? -10.027 9.130 24.181 1.00 93.00 96 GLY A CA 1
ATOM 710 C C . GLY A 1 96 ? -8.875 8.472 23.413 1.00 93.00 96 GLY A C 1
ATOM 711 O O . GLY A 1 96 ? -8.199 9.141 22.631 1.00 93.00 96 GLY A O 1
ATOM 712 N N . VAL A 1 97 ? -8.708 7.152 23.573 1.00 96.00 97 VAL A N 1
ATOM 713 C CA . VAL A 1 97 ? -7.690 6.370 22.848 1.00 96.00 97 VAL A CA 1
ATOM 714 C C . VAL A 1 97 ? -7.979 6.349 21.353 1.00 96.00 97 VAL A C 1
ATOM 716 O O . VAL A 1 97 ? -7.083 6.620 20.560 1.00 96.00 97 VAL A O 1
ATOM 719 N N . LEU A 1 98 ? -9.232 6.081 20.971 1.00 96.31 98 LEU A N 1
ATOM 720 C CA . LEU A 1 98 ? -9.642 6.019 19.570 1.00 96.31 98 LEU A CA 1
ATOM 721 C C . LEU A 1 98 ? -9.416 7.350 18.851 1.00 96.31 98 LEU A C 1
ATOM 723 O O . LEU A 1 98 ? -8.893 7.352 17.747 1.00 96.31 98 LEU A O 1
ATOM 727 N N . VAL A 1 99 ? -9.765 8.481 19.471 1.00 95.94 99 VAL A N 1
ATOM 728 C CA . VAL A 1 99 ? -9.530 9.806 18.881 1.00 95.94 99 VAL A CA 1
ATOM 729 C C . VAL A 1 99 ? -8.035 10.070 18.727 1.00 95.94 99 VAL A C 1
ATOM 731 O O . VAL A 1 99 ? -7.631 10.546 17.674 1.00 95.94 99 VAL A O 1
ATOM 734 N N . CYS A 1 100 ? -7.202 9.738 19.720 1.00 95.94 100 CYS A N 1
ATOM 735 C CA . CYS A 1 100 ? -5.752 9.919 19.594 1.00 95.94 100 CYS A CA 1
ATOM 736 C C . CYS A 1 100 ? -5.168 9.056 18.465 1.00 95.94 100 CYS A C 1
ATOM 738 O O . CYS A 1 100 ? -4.407 9.569 17.651 1.00 95.94 100 CYS A O 1
ATOM 740 N N . ALA A 1 101 ? -5.559 7.781 18.377 1.00 96.62 101 ALA A N 1
ATOM 741 C CA . ALA A 1 101 ? -5.124 6.887 17.306 1.00 96.62 101 ALA A CA 1
ATOM 742 C C . ALA A 1 101 ? -5.615 7.359 15.926 1.00 96.62 101 ALA A C 1
ATOM 744 O O . ALA A 1 101 ? -4.827 7.449 14.994 1.00 96.62 101 ALA A O 1
ATOM 745 N N . ALA A 1 102 ? -6.888 7.747 15.807 1.00 96.75 102 ALA A N 1
ATOM 746 C CA . ALA A 1 102 ? -7.458 8.249 14.558 1.00 96.75 102 ALA A CA 1
ATOM 747 C C . ALA A 1 102 ? -6.808 9.565 14.106 1.00 96.75 102 ALA A C 1
ATOM 749 O O . ALA A 1 102 ? -6.556 9.738 12.919 1.00 96.75 102 ALA A O 1
ATOM 750 N N . VAL A 1 103 ? -6.508 10.482 15.034 1.00 96.81 103 VAL A N 1
ATOM 751 C CA . VAL A 1 103 ? -5.768 11.718 14.733 1.00 96.81 103 VAL A CA 1
ATOM 752 C C . VAL A 1 103 ? -4.339 11.401 14.298 1.00 96.81 103 VAL A C 1
ATOM 754 O O . VAL A 1 103 ? -3.879 11.982 13.321 1.00 96.81 103 VAL A O 1
ATOM 757 N N . GLY A 1 104 ? -3.658 10.476 14.983 1.00 96.88 104 GLY A N 1
ATOM 758 C CA . GLY A 1 104 ? -2.329 10.009 14.589 1.00 96.88 104 GLY A CA 1
ATOM 759 C C . GLY A 1 104 ? -2.317 9.498 13.149 1.00 96.88 104 GLY A C 1
ATOM 760 O O . GLY A 1 104 ? -1.580 10.016 12.312 1.00 96.88 104 GLY A O 1
ATOM 761 N N . HIS A 1 105 ? -3.235 8.586 12.839 1.00 97.25 105 HIS A N 1
ATOM 762 C CA . HIS A 1 105 ? -3.369 8.019 11.505 1.00 97.25 105 HIS A CA 1
ATOM 763 C C . HIS A 1 105 ? -3.767 9.052 10.443 1.00 97.25 105 HIS A C 1
ATOM 765 O O . HIS A 1 105 ? -3.218 9.073 9.346 1.00 97.25 105 HIS A O 1
ATOM 771 N N . LEU A 1 106 ? -4.676 9.975 10.769 1.00 97.44 106 LEU A N 1
ATOM 772 C CA . LEU A 1 106 ? -5.053 11.078 9.881 1.00 97.44 106 LEU A CA 1
ATOM 773 C C . LEU A 1 106 ? -3.869 11.967 9.508 1.00 97.44 106 LEU A C 1
ATOM 775 O O . LEU A 1 106 ? -3.773 12.398 8.362 1.00 97.44 106 LEU A O 1
ATOM 779 N N . VAL A 1 107 ? -2.981 12.251 10.463 1.00 97.88 107 VAL A N 1
ATOM 780 C CA . VAL A 1 107 ? -1.760 13.019 10.199 1.00 97.88 107 VAL A CA 1
ATOM 781 C C . VAL A 1 107 ? -0.861 12.259 9.227 1.00 97.88 107 VAL A C 1
ATOM 783 O O . VAL A 1 107 ? -0.366 12.862 8.280 1.00 97.88 107 VAL A O 1
ATOM 786 N N . VAL A 1 108 ? -0.694 10.947 9.406 1.00 97.25 108 VAL A N 1
ATOM 787 C CA . VAL A 1 108 ? 0.110 10.100 8.509 1.00 97.25 108 VAL A CA 1
ATOM 788 C C . VAL A 1 108 ? -0.488 10.069 7.104 1.00 97.25 108 VAL A C 1
ATOM 790 O O . VAL A 1 108 ? 0.215 10.374 6.145 1.00 97.25 108 VAL A O 1
ATOM 793 N N . VAL A 1 109 ? -1.792 9.807 6.974 1.00 97.38 109 VAL A N 1
ATOM 794 C CA . VAL A 1 109 ? -2.501 9.834 5.683 1.00 97.38 109 VAL A CA 1
ATOM 795 C C . VAL A 1 109 ? -2.371 11.205 5.017 1.00 97.38 109 VAL A C 1
ATOM 797 O O . VAL A 1 109 ? -2.073 11.280 3.829 1.00 97.38 109 VAL A O 1
ATOM 800 N N . ALA A 1 110 ? -2.537 12.300 5.764 1.00 97.88 110 ALA A N 1
ATOM 801 C CA . ALA A 1 110 ? -2.392 13.649 5.222 1.00 97.88 110 ALA A CA 1
ATOM 802 C C . ALA A 1 110 ? -0.962 13.935 4.737 1.00 97.88 110 ALA A C 1
ATOM 804 O O . ALA A 1 110 ? -0.790 14.559 3.691 1.00 97.88 110 ALA A O 1
ATOM 805 N N . LEU A 1 111 ? 0.059 13.473 5.465 1.00 97.31 111 LEU A N 1
ATOM 806 C CA . LEU A 1 111 ? 1.461 13.603 5.063 1.00 97.31 111 LEU A CA 1
ATOM 807 C C . LEU A 1 111 ? 1.762 12.789 3.802 1.00 97.31 111 LEU A C 1
ATOM 809 O O . LEU A 1 111 ? 2.376 13.314 2.875 1.00 97.31 111 LEU A O 1
ATOM 813 N N . VAL A 1 112 ? 1.292 11.543 3.740 1.00 96.38 112 VAL A N 1
ATOM 814 C CA . VAL A 1 112 ? 1.414 10.669 2.566 1.00 96.38 112 VAL A CA 1
ATOM 815 C C . VAL A 1 112 ? 0.750 11.311 1.349 1.00 96.38 112 VAL A C 1
ATOM 817 O O . VAL A 1 112 ? 1.410 11.514 0.334 1.00 96.38 112 VAL A O 1
ATOM 820 N N . VAL A 1 113 ? -0.510 11.742 1.471 1.00 97.06 113 VAL A N 1
ATOM 821 C CA . VAL A 1 113 ? -1.245 12.423 0.392 1.00 97.06 113 VAL A CA 1
ATOM 822 C C . VAL A 1 113 ? -0.527 13.698 -0.055 1.00 97.06 113 VAL A C 1
ATOM 824 O O . VAL A 1 113 ? -0.378 13.931 -1.253 1.00 97.06 113 VAL A O 1
ATOM 827 N N . ALA A 1 114 ? -0.037 14.512 0.884 1.00 96.88 114 ALA A N 1
ATOM 828 C CA . ALA A 1 114 ? 0.719 15.718 0.557 1.00 96.88 114 ALA A CA 1
ATOM 829 C C . ALA A 1 114 ? 2.039 15.406 -0.167 1.00 96.88 114 ALA A C 1
ATOM 831 O O . ALA A 1 114 ? 2.472 16.191 -1.011 1.00 96.88 114 ALA A O 1
ATOM 832 N N . THR A 1 115 ? 2.676 14.279 0.150 1.00 95.31 115 THR A N 1
ATOM 833 C CA . THR A 1 115 ? 3.936 13.848 -0.470 1.00 95.31 115 THR A CA 1
ATOM 834 C C . THR A 1 115 ? 3.696 13.365 -1.898 1.00 95.31 115 THR A C 1
ATOM 836 O O . THR A 1 115 ? 4.373 13.837 -2.805 1.00 95.31 115 THR A O 1
ATOM 839 N N . VAL A 1 116 ? 2.676 12.532 -2.117 1.00 94.25 116 VAL A N 1
ATOM 840 C CA . VAL A 1 116 ? 2.246 12.084 -3.455 1.00 94.25 116 VAL A CA 1
ATOM 841 C C . VAL A 1 116 ? 1.859 13.276 -4.334 1.00 94.25 116 VAL A C 1
ATOM 843 O O . VAL A 1 116 ? 2.298 13.387 -5.474 1.00 94.25 116 VAL A O 1
ATOM 846 N N . TYR A 1 117 ? 1.115 14.239 -3.780 1.00 94.69 117 TYR A N 1
ATOM 847 C CA . TYR A 1 117 ? 0.752 15.454 -4.512 1.00 94.69 117 TYR A CA 1
ATOM 848 C C . TYR A 1 117 ? 1.983 16.278 -4.919 1.00 94.69 117 TYR A C 1
ATOM 850 O O . TYR A 1 117 ? 2.046 16.802 -6.028 1.00 94.69 117 TYR A O 1
ATOM 858 N N . ARG A 1 118 ? 2.988 16.387 -4.038 1.00 93.56 118 ARG A N 1
ATOM 859 C CA . ARG A 1 118 ? 4.257 17.065 -4.351 1.00 93.56 118 ARG A CA 1
ATOM 860 C C . ARG A 1 118 ? 5.101 16.312 -5.376 1.00 93.56 118 ARG A C 1
ATOM 862 O O . ARG A 1 118 ? 5.826 16.968 -6.115 1.00 93.56 118 ARG A O 1
ATOM 869 N N . ALA A 1 119 ? 4.996 14.986 -5.424 1.00 89.44 119 ALA A N 1
ATOM 870 C CA . ALA A 1 119 ? 5.642 14.159 -6.441 1.00 89.44 119 ALA A CA 1
ATOM 871 C C . ALA A 1 119 ? 5.008 14.332 -7.837 1.00 89.44 119 ALA A C 1
ATOM 873 O O . ALA A 1 119 ? 5.609 13.943 -8.832 1.00 89.44 119 ALA A O 1
ATOM 874 N N . GLY A 1 120 ? 3.830 14.963 -7.927 1.00 89.81 120 GLY A N 1
ATOM 875 C CA . GLY A 1 120 ? 3.162 15.254 -9.197 1.00 89.81 120 GLY A CA 1
ATOM 876 C C . GLY A 1 120 ? 2.306 14.104 -9.730 1.00 89.81 120 GLY A C 1
ATOM 877 O O . GLY A 1 120 ? 1.903 14.141 -10.890 1.00 89.81 120 GLY A O 1
ATOM 878 N N . THR A 1 121 ? 2.014 13.100 -8.904 1.00 90.44 121 THR A N 1
ATOM 879 C CA . THR A 1 121 ? 1.184 11.944 -9.269 1.00 90.44 121 THR A CA 1
ATOM 880 C C . THR A 1 121 ? -0.209 12.394 -9.707 1.00 90.44 121 THR A C 1
ATOM 882 O O . THR A 1 121 ? -0.904 13.117 -8.985 1.00 90.44 121 THR A O 1
ATOM 885 N N . GLY A 1 122 ? -0.616 11.983 -10.909 1.00 88.56 122 GLY A N 1
ATOM 886 C CA . GLY A 1 122 ? -1.888 12.384 -11.511 1.00 88.56 122 GLY A CA 1
ATOM 887 C C . GLY A 1 122 ? -3.101 11.728 -10.843 1.00 88.56 122 GLY A C 1
ATOM 888 O O . GLY A 1 122 ? -2.985 10.701 -10.181 1.00 88.56 122 GLY A O 1
ATOM 889 N N . GLY A 1 123 ? -4.288 12.315 -11.014 1.00 90.06 123 GLY A N 1
ATOM 890 C CA . GLY A 1 123 ? -5.543 11.783 -10.465 1.00 90.06 123 GLY A CA 1
ATOM 891 C C . GLY A 1 123 ? -5.826 12.193 -9.014 1.00 90.06 123 GLY A C 1
ATOM 892 O O . GLY A 1 123 ? -5.355 13.225 -8.537 1.00 90.06 123 GLY A O 1
ATOM 893 N N . SER A 1 124 ? -6.652 11.408 -8.319 1.00 91.31 124 SER A N 1
ATOM 894 C CA . SER A 1 124 ? -7.050 11.655 -6.927 1.00 91.31 124 SER A CA 1
ATOM 895 C C . SER A 1 124 ? -7.008 10.370 -6.102 1.00 91.31 124 SER A C 1
ATOM 897 O O . SER A 1 124 ? -7.380 9.319 -6.630 1.00 91.31 124 SER A O 1
ATOM 899 N N . PRO A 1 125 ? -6.645 10.437 -4.809 1.00 93.62 125 PRO A N 1
ATOM 900 C CA . PRO A 1 125 ? -6.622 9.256 -3.960 1.00 93.62 125 PRO A CA 1
ATOM 901 C C . PRO A 1 125 ? -8.019 8.674 -3.750 1.00 93.62 125 PRO A C 1
ATOM 903 O O . PRO A 1 125 ? -8.971 9.402 -3.458 1.00 93.62 125 PRO A O 1
ATOM 906 N N . ASP A 1 126 ? -8.116 7.346 -3.809 1.00 91.50 126 ASP A N 1
ATOM 907 C CA . ASP A 1 126 ? -9.247 6.627 -3.231 1.00 91.50 126 ASP A CA 1
ATOM 908 C C . ASP A 1 126 ? -9.061 6.555 -1.710 1.00 91.50 126 ASP A C 1
ATOM 910 O O . ASP A 1 126 ? -8.133 5.925 -1.203 1.00 91.50 126 ASP A O 1
ATOM 914 N N . LEU A 1 127 ? -9.935 7.244 -0.978 1.00 93.44 127 LEU A N 1
ATOM 915 C CA . LEU A 1 127 ? -9.895 7.316 0.482 1.00 93.44 127 LEU A CA 1
ATOM 916 C C . LEU A 1 127 ? -10.848 6.318 1.154 1.00 93.44 127 LEU A C 1
ATOM 918 O O . LEU A 1 127 ? -10.905 6.280 2.383 1.00 93.44 127 LEU A O 1
ATOM 922 N N . ALA A 1 128 ? -11.586 5.498 0.396 1.00 90.75 128 ALA A N 1
ATOM 923 C CA . ALA A 1 128 ? -12.444 4.466 0.976 1.00 90.75 128 ALA A CA 1
ATOM 924 C C . ALA A 1 128 ? -11.686 3.491 1.909 1.00 90.75 128 ALA A C 1
ATOM 926 O O . ALA A 1 128 ? -12.200 3.217 2.999 1.00 90.75 128 ALA A O 1
ATOM 927 N N . PRO A 1 129 ? -10.453 3.036 1.594 1.00 92.19 129 PRO A N 1
ATOM 928 C CA . PRO A 1 129 ? -9.673 2.176 2.493 1.00 92.19 129 PRO A CA 1
ATOM 929 C C . PRO A 1 129 ? -9.332 2.834 3.835 1.00 92.19 129 PRO A C 1
ATOM 931 O O . PRO A 1 129 ? -9.268 2.160 4.860 1.00 92.19 129 PRO A O 1
ATOM 934 N N . VAL A 1 130 ? -9.210 4.165 3.883 1.00 95.25 130 VAL A N 1
ATOM 935 C CA . VAL A 1 130 ? -8.934 4.896 5.133 1.00 95.25 130 VAL A CA 1
ATOM 936 C C . VAL A 1 130 ? -10.068 4.709 6.149 1.00 95.25 130 VAL A C 1
ATOM 938 O O . VAL A 1 130 ? -9.825 4.637 7.355 1.00 95.25 130 VAL A O 1
ATOM 941 N N . LEU A 1 131 ? -11.314 4.554 5.687 1.00 94.69 131 LEU A N 1
ATOM 942 C CA . LEU A 1 131 ? -12.433 4.211 6.570 1.00 94.69 131 LEU A CA 1
ATOM 943 C C . LEU A 1 131 ? -12.252 2.822 7.184 1.00 94.69 131 LEU A C 1
ATOM 945 O O . LEU A 1 131 ? -12.555 2.624 8.362 1.00 94.69 131 LEU A O 1
ATOM 949 N N . LEU A 1 132 ? -11.731 1.870 6.410 1.00 94.31 132 LEU A N 1
ATOM 950 C CA . LEU A 1 132 ? -11.451 0.525 6.890 1.00 94.31 132 LEU A CA 1
ATOM 951 C C . LEU A 1 132 ? -10.338 0.531 7.946 1.00 94.31 132 LEU A C 1
ATOM 953 O O . LEU A 1 132 ? -10.493 -0.104 8.990 1.00 94.31 132 LEU A O 1
ATOM 957 N N . HIS A 1 133 ? -9.282 1.323 7.736 1.00 95.56 133 HIS A N 1
ATOM 958 C CA . HIS A 1 133 ? -8.219 1.540 8.722 1.00 95.56 133 HIS A CA 1
ATOM 959 C C . HIS A 1 133 ? -8.787 2.028 10.065 1.00 95.56 133 HIS A C 1
ATOM 961 O O . HIS A 1 133 ? -8.423 1.529 11.132 1.00 95.56 133 HIS A O 1
ATOM 967 N N . TRP A 1 134 ? -9.735 2.971 10.032 1.00 96.69 134 TRP A N 1
ATOM 968 C CA . TRP A 1 134 ? -10.377 3.487 11.244 1.00 96.69 134 TRP A CA 1
ATOM 969 C C . TRP A 1 134 ? -11.291 2.473 11.918 1.00 96.69 134 TRP A C 1
ATOM 971 O O . TRP A 1 134 ? -11.306 2.393 13.147 1.00 96.69 134 TRP A O 1
ATOM 981 N N . LEU A 1 135 ? -12.057 1.702 11.142 1.00 96.44 135 LEU A N 1
ATOM 982 C CA . LEU A 1 135 ? -12.887 0.630 11.687 1.00 96.44 135 LEU A CA 1
ATOM 983 C C . LEU A 1 135 ? -12.024 -0.422 12.383 1.00 96.44 135 LEU A C 1
ATOM 985 O O . LEU A 1 135 ? -12.373 -0.874 13.475 1.00 96.44 135 LEU A O 1
ATOM 989 N N . PHE A 1 136 ? -10.875 -0.754 11.799 1.00 96.00 136 PHE A N 1
ATOM 990 C CA . PHE A 1 136 ? -9.925 -1.672 12.401 1.00 96.00 136 PHE A CA 1
ATOM 991 C C . PHE A 1 136 ? -9.312 -1.114 13.698 1.00 96.00 136 PHE A C 1
ATOM 993 O O . PHE A 1 136 ? -9.348 -1.794 14.727 1.00 96.00 136 PHE A O 1
ATOM 1000 N N . LEU A 1 137 ? -8.857 0.147 13.706 1.00 97.00 137 LEU A N 1
ATOM 1001 C CA . LEU A 1 137 ? -8.407 0.835 14.927 1.00 97.00 137 LEU A CA 1
ATOM 1002 C C . LEU A 1 137 ? -9.495 0.841 16.012 1.00 97.00 137 LEU A C 1
ATOM 1004 O O . LEU A 1 137 ? -9.218 0.550 17.177 1.00 97.00 137 LEU A O 1
ATOM 1008 N N . ALA A 1 138 ? -10.743 1.133 15.641 1.00 97.19 138 ALA A N 1
ATOM 1009 C CA . ALA A 1 138 ? -11.878 1.135 16.559 1.00 97.19 138 ALA A CA 1
ATOM 1010 C C . ALA A 1 138 ? -12.149 -0.255 17.145 1.00 97.19 138 ALA A C 1
ATOM 1012 O O . ALA A 1 138 ? -12.354 -0.374 18.355 1.00 97.19 138 ALA A O 1
ATOM 1013 N N . ALA A 1 139 ? -12.112 -1.303 16.318 1.00 96.31 139 ALA A N 1
ATOM 1014 C CA . ALA A 1 139 ? -12.258 -2.682 16.765 1.00 96.31 139 ALA A CA 1
ATOM 1015 C C . ALA A 1 139 ? -11.135 -3.073 17.740 1.00 96.31 139 ALA A C 1
ATOM 1017 O O . ALA A 1 139 ? -11.421 -3.584 18.823 1.00 96.31 139 ALA A O 1
ATOM 1018 N N . ALA A 1 140 ? -9.876 -2.760 17.418 1.00 97.06 140 ALA A N 1
ATOM 1019 C CA . ALA A 1 140 ? -8.724 -3.041 18.275 1.00 97.06 140 ALA A CA 1
ATOM 1020 C C . ALA A 1 140 ? -8.811 -2.312 19.628 1.00 97.06 140 ALA A C 1
ATOM 1022 O O . ALA A 1 140 ? -8.646 -2.930 20.682 1.00 97.06 140 ALA A O 1
ATOM 1023 N N . VAL A 1 141 ? -9.155 -1.018 19.627 1.00 97.62 141 VAL A N 1
ATOM 1024 C CA . VAL A 1 141 ? -9.379 -0.229 20.851 1.00 97.62 141 VAL A CA 1
ATOM 1025 C C . VAL A 1 141 ? -10.525 -0.809 21.683 1.00 97.62 141 VAL A C 1
ATOM 1027 O O . VAL A 1 141 ? -10.408 -0.911 22.905 1.00 97.62 141 VAL A O 1
ATOM 1030 N N . ALA A 1 142 ? -11.624 -1.222 21.048 1.00 96.38 142 ALA A N 1
ATOM 1031 C CA . ALA A 1 142 ? -12.764 -1.810 21.743 1.00 96.38 142 ALA A CA 1
ATOM 1032 C C . ALA A 1 142 ? -12.419 -3.158 22.387 1.00 96.38 142 ALA A C 1
ATOM 1034 O O . ALA A 1 142 ? -12.769 -3.378 23.549 1.00 96.38 142 ALA A O 1
ATOM 1035 N N . ILE A 1 143 ? -11.702 -4.031 21.670 1.00 96.25 143 ILE A N 1
ATOM 1036 C CA . ILE A 1 143 ? -11.182 -5.305 22.191 1.00 96.25 143 ILE A CA 1
ATOM 1037 C C . ILE A 1 143 ? -10.244 -5.039 23.373 1.00 96.25 143 ILE A C 1
ATOM 1039 O O . ILE A 1 143 ? -10.409 -5.640 24.435 1.00 96.25 143 ILE A O 1
ATOM 1043 N N . GLY A 1 144 ? -9.325 -4.083 23.212 1.00 96.88 144 GLY A N 1
ATOM 1044 C CA . GLY A 1 144 ? -8.444 -3.571 24.258 1.00 96.88 144 GLY A CA 1
ATOM 1045 C C . GLY A 1 144 ? -9.191 -3.216 25.535 1.00 96.88 144 GLY A C 1
ATOM 1046 O O . GLY A 1 144 ? -8.953 -3.771 26.610 1.00 96.88 144 GLY A O 1
ATOM 1047 N N . TYR A 1 145 ? -10.163 -2.321 25.392 1.00 95.81 145 TYR A N 1
ATOM 1048 C CA . TYR A 1 145 ? -11.005 -1.868 26.486 1.00 95.81 145 TYR A CA 1
ATOM 1049 C C . TYR A 1 145 ? -11.773 -3.021 27.150 1.00 95.81 145 TYR A C 1
ATOM 1051 O O . TYR A 1 145 ? -11.767 -3.145 28.375 1.00 95.81 145 TYR A O 1
ATOM 1059 N N . ALA A 1 146 ? -12.407 -3.891 26.359 1.00 94.12 146 ALA A N 1
ATOM 1060 C CA . ALA A 1 146 ? -13.168 -5.031 26.861 1.00 94.12 146 ALA A CA 1
ATOM 1061 C C . ALA A 1 146 ? -12.287 -6.002 27.664 1.00 94.12 146 ALA A C 1
ATOM 1063 O O . ALA A 1 146 ? -12.654 -6.385 28.775 1.00 94.12 146 ALA A O 1
ATOM 1064 N N . ALA A 1 147 ? -11.101 -6.341 27.157 1.00 95.25 147 ALA A N 1
ATOM 1065 C CA . ALA A 1 147 ? -10.140 -7.187 27.858 1.00 95.25 147 ALA A CA 1
ATOM 1066 C C . ALA A 1 147 ? -9.685 -6.548 29.181 1.00 95.25 147 ALA A C 1
ATOM 1068 O O . ALA A 1 147 ? -9.675 -7.214 30.220 1.00 95.25 147 ALA A O 1
ATOM 1069 N N . GLY A 1 148 ? -9.391 -5.242 29.168 1.00 94.38 148 GLY A N 1
ATOM 1070 C CA . GLY A 1 148 ? -9.025 -4.468 30.358 1.00 94.38 148 GLY A CA 1
ATOM 1071 C C . GLY A 1 148 ? -10.100 -4.432 31.444 1.00 94.38 148 GLY A C 1
ATOM 1072 O O . GLY A 1 148 ? -9.781 -4.226 32.612 1.00 94.38 148 GLY A O 1
ATOM 1073 N N . GLN A 1 149 ? -11.371 -4.639 31.089 1.00 91.12 149 GLN A N 1
ATOM 1074 C CA . GLN A 1 149 ? -12.451 -4.802 32.063 1.00 91.12 149 GLN A CA 1
ATOM 1075 C C . GLN A 1 149 ? -12.488 -6.206 32.669 1.00 91.12 149 GLN A C 1
ATOM 1077 O O . GLN A 1 149 ? -12.971 -6.357 33.785 1.00 91.12 149 GLN A O 1
ATOM 1082 N N . VAL A 1 150 ? -12.037 -7.240 31.957 1.00 90.06 150 VAL A N 1
ATOM 1083 C CA . VAL A 1 150 ? -12.148 -8.638 32.404 1.00 90.06 150 VAL A CA 1
ATOM 1084 C C . VAL A 1 150 ? -11.016 -9.018 33.355 1.00 90.06 150 VAL A C 1
ATOM 1086 O O . VAL A 1 150 ? -11.277 -9.688 34.355 1.00 90.06 150 VAL A O 1
ATOM 1089 N N . ALA A 1 151 ? -9.789 -8.572 33.080 1.00 89.88 151 ALA A N 1
ATOM 1090 C CA . ALA A 1 151 ? -8.602 -8.951 33.842 1.00 89.88 151 ALA A CA 1
ATOM 1091 C C . ALA A 1 151 ? -7.934 -7.749 34.531 1.00 89.88 151 ALA A C 1
ATOM 1093 O O . ALA A 1 151 ? -7.718 -6.700 33.931 1.00 89.88 151 ALA A O 1
ATOM 1094 N N . GLU A 1 152 ? -7.543 -7.922 35.797 1.00 87.94 152 GLU A N 1
ATOM 1095 C CA . GLU A 1 152 ? -6.980 -6.849 36.640 1.00 87.94 152 GLU A CA 1
ATOM 1096 C C . GLU A 1 152 ? -5.439 -6.814 36.673 1.00 87.94 152 GLU A C 1
ATOM 1098 O O . GLU A 1 152 ? -4.831 -6.015 37.396 1.00 87.94 152 GLU A O 1
ATOM 1103 N N . THR A 1 153 ? -4.783 -7.672 35.890 1.00 93.69 153 THR A N 1
ATOM 1104 C CA . THR A 1 153 ? -3.319 -7.762 35.850 1.00 93.69 153 THR A CA 1
ATOM 1105 C C . THR A 1 153 ? -2.695 -6.609 35.068 1.00 93.69 153 THR A C 1
ATOM 1107 O O . THR A 1 153 ? -3.113 -6.297 33.954 1.00 93.69 153 THR A O 1
ATOM 1110 N N . ARG A 1 154 ? -1.638 -6.001 35.623 1.00 90.75 154 ARG A N 1
ATOM 1111 C CA . ARG A 1 154 ? -0.875 -4.927 34.957 1.00 90.75 154 ARG A CA 1
ATOM 1112 C C . ARG A 1 154 ? -0.151 -5.408 33.695 1.00 90.75 154 ARG A C 1
ATOM 1114 O O . ARG A 1 154 ? 0.145 -4.598 32.826 1.00 90.75 154 ARG A O 1
ATOM 1121 N N . LEU A 1 155 ? 0.107 -6.713 33.584 1.00 95.31 155 LEU A N 1
ATOM 1122 C CA . LEU A 1 155 ? 0.731 -7.317 32.403 1.00 95.31 155 LEU A CA 1
ATOM 1123 C C . LEU A 1 155 ? -0.247 -7.475 31.231 1.00 95.31 155 LEU A C 1
ATOM 1125 O O . LEU A 1 155 ? 0.184 -7.765 30.121 1.00 95.31 155 LEU A O 1
ATOM 1129 N N . LEU A 1 156 ? -1.551 -7.256 31.440 1.00 94.44 156 LEU A N 1
ATOM 1130 C CA . LEU A 1 156 ? -2.548 -7.450 30.391 1.00 94.44 156 LEU A CA 1
ATOM 1131 C C . LEU A 1 156 ? -2.308 -6.530 29.195 1.00 94.44 156 LEU A C 1
ATOM 1133 O O . LEU A 1 156 ? -2.393 -6.991 28.068 1.00 94.44 156 LEU A O 1
ATOM 1137 N N . ALA A 1 157 ? -2.017 -5.249 29.431 1.00 95.25 157 ALA A N 1
ATOM 1138 C CA . ALA A 1 157 ? -1.833 -4.274 28.361 1.00 95.25 157 ALA A CA 1
ATOM 1139 C C . ALA A 1 157 ? -0.708 -4.665 27.378 1.00 95.25 157 ALA A C 1
ATOM 1141 O O . ALA A 1 157 ? -0.998 -4.762 26.185 1.00 95.25 157 ALA A O 1
ATOM 1142 N N . PRO A 1 158 ? 0.535 -4.955 27.825 1.00 96.50 158 PRO A N 1
ATOM 1143 C CA . PRO A 1 158 ? 1.584 -5.400 26.910 1.00 96.50 158 PRO A CA 1
ATOM 1144 C C . PRO A 1 158 ? 1.303 -6.784 26.310 1.00 96.50 158 PRO A C 1
ATOM 1146 O O . PRO A 1 158 ? 1.530 -6.974 25.119 1.00 96.50 158 PRO A O 1
ATOM 1149 N N . CYS A 1 159 ? 0.760 -7.740 27.077 1.00 96.94 159 CYS A N 1
ATOM 1150 C CA . CYS A 1 159 ? 0.409 -9.056 26.530 1.00 96.94 159 CYS A CA 1
ATOM 1151 C C . CYS A 1 159 ? -0.662 -8.955 25.438 1.00 96.94 159 CYS A C 1
ATOM 1153 O O . CYS A 1 159 ? -0.554 -9.617 24.413 1.00 96.94 159 CYS A O 1
ATOM 1155 N N . LEU A 1 160 ? -1.677 -8.112 25.629 1.00 96.25 160 LEU A N 1
ATOM 1156 C CA . LEU A 1 160 ? -2.740 -7.918 24.653 1.00 96.25 160 LEU A CA 1
ATOM 1157 C C . LEU A 1 160 ? -2.235 -7.203 23.402 1.00 96.25 160 LEU A C 1
ATOM 1159 O O . LEU A 1 160 ? -2.620 -7.594 22.308 1.00 96.25 160 LEU A O 1
ATOM 1163 N N . ALA A 1 161 ? -1.351 -6.211 23.544 1.00 96.56 161 ALA A N 1
ATOM 1164 C CA . ALA A 1 161 ? -0.695 -5.596 22.395 1.00 96.56 161 ALA A CA 1
ATOM 1165 C C . ALA A 1 161 ? 0.081 -6.645 21.579 1.00 96.56 161 ALA A C 1
ATOM 1167 O O . ALA A 1 161 ? -0.059 -6.693 20.365 1.00 96.56 161 ALA A O 1
ATOM 1168 N N . LEU A 1 162 ? 0.825 -7.547 22.228 1.00 96.38 162 LEU A N 1
ATOM 1169 C CA . LEU A 1 162 ? 1.526 -8.631 21.529 1.00 96.38 162 LEU A CA 1
ATOM 1170 C C . LEU A 1 162 ? 0.569 -9.630 20.866 1.00 96.38 162 LEU A C 1
ATOM 1172 O O . LEU A 1 162 ? 0.817 -10.041 19.738 1.00 96.38 162 LEU A O 1
ATOM 1176 N N . VAL A 1 163 ? -0.533 -9.996 21.528 1.00 95.19 163 VAL A N 1
ATOM 1177 C CA . VAL A 1 163 ? -1.548 -10.896 20.954 1.00 95.19 163 VAL A CA 1
ATOM 1178 C C . VAL A 1 163 ? -2.215 -10.263 19.736 1.00 95.19 163 VAL A C 1
ATOM 1180 O O . VAL A 1 163 ? -2.319 -10.914 18.704 1.00 95.19 163 VAL A O 1
ATOM 1183 N N . VAL A 1 164 ? -2.634 -8.997 19.825 1.00 94.25 164 VAL A N 1
ATOM 1184 C CA . VAL A 1 164 ? -3.246 -8.288 18.692 1.00 94.25 164 VAL A CA 1
ATOM 1185 C C . VAL A 1 164 ? -2.239 -8.143 17.553 1.00 94.25 164 VAL A C 1
ATOM 1187 O O . VAL A 1 164 ? -2.603 -8.398 16.412 1.00 94.25 164 VAL A O 1
ATOM 1190 N N . LEU A 1 165 ? -0.976 -7.815 17.846 1.00 93.38 165 LEU A N 1
ATOM 1191 C CA . LEU A 1 165 ? 0.086 -7.754 16.839 1.00 93.38 165 LEU A CA 1
ATOM 1192 C C . LEU A 1 165 ? 0.278 -9.107 16.147 1.00 93.38 165 LEU A C 1
ATOM 1194 O O . LEU A 1 165 ? 0.321 -9.161 14.924 1.00 93.38 165 LEU A O 1
ATOM 1198 N N . PHE A 1 166 ? 0.342 -10.198 16.910 1.00 91.56 166 PHE A N 1
ATOM 1199 C CA . PHE A 1 166 ? 0.460 -11.543 16.354 1.00 91.56 166 PHE A CA 1
ATOM 1200 C C . PHE A 1 166 ? -0.742 -11.891 15.467 1.00 91.56 166 PHE A C 1
ATOM 1202 O O . PHE A 1 166 ? -0.554 -12.294 14.327 1.00 91.56 166 PHE A O 1
ATOM 1209 N N . CYS A 1 167 ? -1.974 -11.651 15.929 1.00 89.12 167 CYS A N 1
ATOM 1210 C CA . CYS A 1 167 ? -3.176 -11.878 15.122 1.00 89.12 167 CYS A CA 1
ATOM 1211 C C . CYS A 1 167 ? -3.168 -11.083 13.810 1.00 89.12 167 CYS A C 1
ATOM 1213 O O . CYS A 1 167 ? -3.640 -11.577 12.793 1.00 89.12 167 CYS A O 1
ATOM 1215 N N . VAL A 1 168 ? -2.639 -9.861 13.835 1.00 87.81 168 VAL A N 1
ATOM 1216 C CA . VAL A 1 168 ? -2.515 -8.994 12.661 1.00 87.81 168 VAL A CA 1
ATOM 1217 C C . VAL A 1 168 ? -1.470 -9.507 11.675 1.00 87.81 168 VAL A C 1
ATOM 1219 O O . VAL A 1 168 ? -1.734 -9.554 10.476 1.00 87.81 168 VAL A O 1
ATOM 1222 N N . ILE A 1 169 ? -0.301 -9.912 12.172 1.00 86.69 169 ILE A N 1
ATOM 1223 C CA . ILE A 1 169 ? 0.771 -10.483 11.349 1.00 86.69 169 ILE A CA 1
ATOM 1224 C C . ILE A 1 169 ? 0.288 -11.776 10.690 1.00 86.69 169 ILE A C 1
ATOM 1226 O O . ILE A 1 169 ? 0.422 -11.932 9.481 1.00 86.69 169 ILE A O 1
ATOM 1230 N N . GLU A 1 170 ? -0.334 -12.670 11.459 1.00 85.06 170 GLU A N 1
ATOM 1231 C CA . GLU A 1 170 ? -0.889 -13.920 10.933 1.00 85.06 170 GLU A CA 1
ATOM 1232 C C . GLU A 1 170 ? -2.016 -13.674 9.921 1.00 85.06 170 GLU A C 1
ATOM 1234 O O . GLU A 1 170 ? -2.142 -14.420 8.952 1.00 85.06 170 GLU A O 1
ATOM 1239 N N . ALA A 1 171 ? -2.808 -12.610 10.109 1.00 79.69 171 ALA A N 1
ATOM 1240 C CA . ALA A 1 171 ? -3.820 -12.198 9.139 1.00 79.69 171 ALA A CA 1
ATOM 1241 C C . ALA A 1 171 ? -3.244 -11.646 7.838 1.00 79.69 171 ALA A C 1
ATOM 1243 O O . ALA A 1 171 ? -3.877 -11.768 6.798 1.00 79.69 171 ALA A O 1
ATOM 1244 N N . SER A 1 172 ? -2.048 -11.066 7.889 1.00 75.94 172 SER A N 1
ATOM 1245 C CA . SER A 1 172 ? -1.420 -10.437 6.724 1.00 75.94 172 SER A CA 1
ATOM 1246 C C . SER A 1 172 ? -0.531 -11.409 5.946 1.00 75.94 172 SER A C 1
ATOM 1248 O O . SER A 1 172 ? -0.432 -11.312 4.730 1.00 75.94 172 SER A O 1
ATOM 1250 N N . ASN A 1 173 ? 0.109 -12.360 6.633 1.00 73.25 173 ASN A N 1
ATOM 1251 C CA . ASN A 1 173 ? 1.052 -13.304 6.024 1.00 73.25 173 ASN A CA 1
ATOM 1252 C C . ASN A 1 173 ? 0.396 -14.592 5.504 1.00 73.25 173 ASN A C 1
ATOM 1254 O O . ASN A 1 173 ? 1.082 -15.427 4.919 1.00 73.25 173 ASN A O 1
ATOM 1258 N N . GLY A 1 174 ? -0.902 -14.799 5.748 1.00 62.84 174 GLY A N 1
ATOM 1259 C CA . GLY A 1 174 ? -1.634 -15.976 5.264 1.00 62.84 174 GLY A CA 1
ATOM 1260 C C . GLY A 1 174 ? -1.180 -17.317 5.860 1.00 62.84 174 GLY A C 1
ATOM 1261 O O . GLY A 1 174 ? -1.640 -18.369 5.419 1.00 62.84 174 GLY A O 1
ATOM 1262 N N . SER A 1 175 ? -0.304 -17.310 6.873 1.00 63.59 175 SER A N 1
ATOM 1263 C CA . SER A 1 175 ? 0.156 -18.505 7.603 1.00 63.59 175 SER A CA 1
ATOM 1264 C C . SER A 1 175 ? -0.981 -19.203 8.345 1.00 63.59 175 SER A C 1
ATOM 1266 O O . SER A 1 175 ? -0.965 -20.425 8.514 1.00 63.59 175 SER A O 1
ATOM 1268 N N . LEU A 1 176 ? -2.017 -18.447 8.706 1.00 57.38 176 LEU A N 1
ATOM 1269 C CA . LEU A 1 176 ? -3.334 -18.999 8.949 1.00 57.38 176 LEU A CA 1
ATOM 1270 C C . LEU A 1 176 ? -4.123 -18.915 7.636 1.00 57.38 176 LEU A C 1
ATOM 1272 O O . LEU A 1 176 ? -4.526 -17.810 7.266 1.00 57.38 176 LEU A O 1
ATOM 1276 N N . PRO A 1 177 ? -4.452 -20.046 6.973 1.00 48.91 177 PRO A N 1
ATOM 1277 C CA . PRO A 1 177 ? -5.298 -20.065 5.767 1.00 48.91 177 PRO A CA 1
ATOM 1278 C C . PRO A 1 177 ? -6.721 -19.514 6.011 1.00 48.91 177 PRO A C 1
ATOM 1280 O O . PRO A 1 177 ? -7.588 -19.561 5.139 1.00 48.91 177 PRO A O 1
ATOM 1283 N N . THR A 1 178 ? -6.974 -19.006 7.222 1.00 51.72 178 THR A N 1
ATOM 1284 C CA . THR A 1 178 ? -8.254 -18.565 7.741 1.00 51.72 178 THR A CA 1
ATOM 1285 C C . THR A 1 178 ? -8.297 -17.114 8.236 1.00 51.72 178 THR A C 1
ATOM 1287 O O . THR A 1 178 ? -9.220 -16.761 8.963 1.00 51.72 178 THR A O 1
ATOM 1290 N N . LEU A 1 179 ? -7.315 -16.260 7.945 1.00 55.66 179 LEU A N 1
ATOM 1291 C CA . LEU A 1 179 ? -7.398 -14.847 8.337 1.00 55.66 179 LEU A CA 1
ATOM 1292 C C . LEU A 1 179 ? -7.405 -13.955 7.096 1.00 55.66 179 LEU A C 1
ATOM 1294 O O . LEU A 1 179 ? -6.389 -13.533 6.573 1.00 55.66 179 LEU A O 1
ATOM 1298 N N . TRP A 1 180 ? -8.623 -13.708 6.629 1.00 64.06 180 TRP A N 1
ATOM 1299 C CA . TRP A 1 180 ? -8.992 -13.144 5.328 1.00 64.06 180 TRP A CA 1
ATOM 1300 C C . TRP A 1 180 ? -9.047 -11.609 5.310 1.00 64.06 180 TRP A C 1
ATOM 1302 O O . TRP A 1 180 ? -9.902 -11.001 4.660 1.00 64.06 180 TRP A O 1
ATOM 1312 N N . VAL A 1 181 ? -8.222 -10.974 6.140 1.00 72.19 181 VAL A N 1
ATOM 1313 C CA . VAL A 1 181 ? -8.417 -9.584 6.548 1.00 72.19 181 VAL A CA 1
ATOM 1314 C C . VAL A 1 181 ? -7.150 -8.778 6.292 1.00 72.19 181 VAL A C 1
ATOM 1316 O O . VAL A 1 181 ? -6.326 -8.567 7.177 1.00 72.19 181 VAL A O 1
ATOM 1319 N N . GLU A 1 182 ? -7.042 -8.282 5.067 1.00 79.69 182 GLU A N 1
ATOM 1320 C CA . GLU A 1 182 ? -6.027 -7.319 4.651 1.00 79.69 182 GLU A CA 1
ATOM 1321 C C . GLU A 1 182 ? -6.558 -5.895 4.856 1.00 79.69 182 GLU A C 1
ATOM 1323 O O . GLU A 1 182 ? -7.193 -5.318 3.975 1.00 79.69 182 GLU A O 1
ATOM 1328 N N . VAL A 1 183 ? -6.337 -5.329 6.045 1.00 72.94 183 VAL A N 1
ATOM 1329 C CA . VAL A 1 183 ? -6.718 -3.928 6.336 1.00 72.94 183 VAL A CA 1
ATOM 1330 C C . VAL A 1 183 ? -5.866 -2.949 5.556 1.00 72.94 183 VAL A C 1
ATOM 1332 O O . VAL A 1 183 ? -6.337 -1.892 5.157 1.00 72.94 183 VAL A O 1
ATOM 1335 N N . ALA A 1 184 ? -4.614 -3.327 5.372 1.00 74.44 184 ALA A N 1
ATOM 1336 C CA . ALA A 1 184 ? -3.585 -2.604 4.673 1.00 74.44 184 ALA A CA 1
ATOM 1337 C C . ALA A 1 184 ? -2.537 -3.616 4.213 1.00 74.44 184 ALA A C 1
ATOM 1339 O O . ALA A 1 184 ? -2.608 -4.792 4.578 1.00 74.44 184 ALA A O 1
ATOM 1340 N N . GLY A 1 185 ? -1.551 -3.170 3.454 1.00 71.88 185 GLY A N 1
ATOM 1341 C CA . GLY A 1 185 ? -0.433 -4.008 3.082 1.00 71.88 185 GLY A CA 1
ATOM 1342 C C . GLY A 1 185 ? 0.832 -3.195 2.891 1.00 71.88 185 GLY A C 1
ATOM 1343 O O . GLY A 1 185 ? 0.835 -2.082 2.379 1.00 71.88 185 GLY A O 1
ATOM 1344 N N . ALA A 1 186 ? 1.935 -3.799 3.308 1.00 73.81 186 ALA A N 1
ATOM 1345 C CA . ALA A 1 186 ? 3.263 -3.443 2.847 1.00 73.81 186 ALA A CA 1
ATOM 1346 C C . ALA A 1 186 ? 3.459 -4.003 1.422 1.00 73.81 186 ALA A C 1
ATOM 1348 O O . ALA A 1 186 ? 4.312 -4.863 1.208 1.00 73.81 186 ALA A O 1
ATOM 1349 N N . THR A 1 187 ? 2.578 -3.642 0.479 1.00 80.94 187 THR A N 1
ATOM 1350 C CA . THR A 1 187 ? 2.561 -4.258 -0.857 1.00 80.94 187 THR A CA 1
ATOM 1351 C C . THR A 1 187 ? 3.641 -3.678 -1.760 1.00 80.94 187 THR A C 1
ATOM 1353 O O . THR A 1 187 ? 4.266 -2.664 -1.450 1.00 80.94 187 THR A O 1
ATOM 1356 N N . GLY A 1 188 ? 3.835 -4.318 -2.914 1.00 84.31 188 GLY A N 1
ATOM 1357 C CA . GLY A 1 188 ? 4.474 -3.683 -4.063 1.00 84.31 188 GLY A CA 1
ATOM 1358 C C . GLY A 1 188 ? 3.520 -2.739 -4.815 1.00 84.31 188 GLY A C 1
ATOM 1359 O O . GLY A 1 188 ? 2.42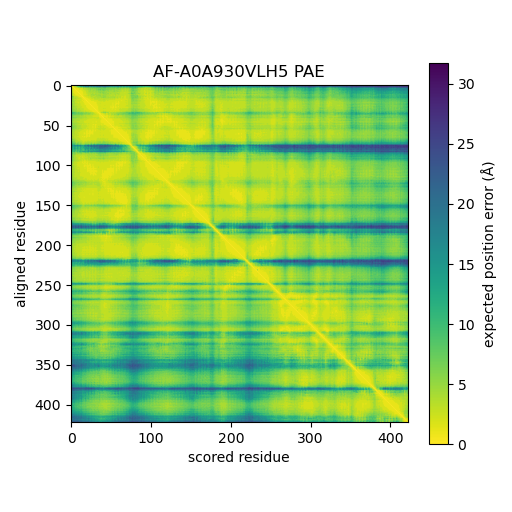1 -2.467 -4.315 1.00 84.31 188 GLY A O 1
ATOM 1360 N N . PRO A 1 189 ? 3.936 -2.279 -6.009 1.00 85.69 189 PRO A N 1
ATOM 1361 C CA . PRO A 1 189 ? 3.133 -1.455 -6.912 1.00 85.69 189 PRO A CA 1
ATOM 1362 C C . PRO A 1 189 ? 1.700 -1.974 -7.083 1.00 85.69 189 PRO A C 1
ATOM 1364 O O . PRO A 1 189 ? 1.480 -3.175 -7.251 1.00 85.69 189 PRO A O 1
ATOM 1367 N N . LEU A 1 190 ? 0.730 -1.061 -7.042 1.00 89.62 190 LEU A N 1
ATOM 1368 C CA . LEU A 1 190 ? -0.709 -1.324 -7.183 1.00 8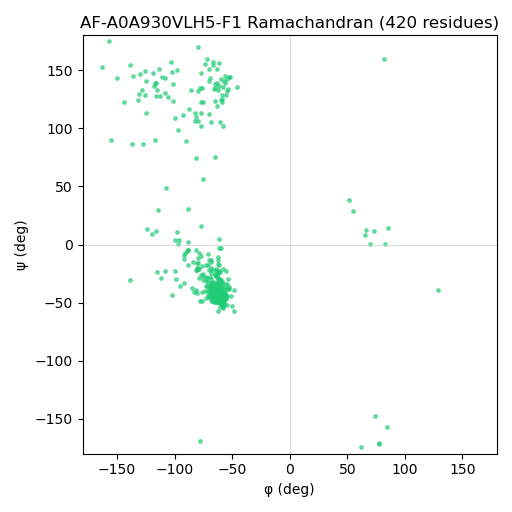9.62 190 LEU A CA 1
ATOM 1369 C C . LEU A 1 190 ? -1.307 -0.652 -8.429 1.00 89.62 190 LEU A C 1
ATOM 1371 O O . LEU A 1 190 ? -2.532 -0.578 -8.582 1.00 89.62 190 LEU A O 1
ATOM 1375 N N . ALA A 1 191 ? -0.462 -0.139 -9.318 1.00 87.06 191 ALA A N 1
ATOM 1376 C CA . ALA A 1 191 ? -0.871 0.413 -10.592 1.00 87.06 191 ALA A CA 1
ATOM 1377 C C . ALA A 1 191 ? -1.715 -0.609 -11.383 1.00 87.06 191 ALA A C 1
ATOM 1379 O O . ALA A 1 191 ? -1.402 -1.796 -11.448 1.00 87.06 191 ALA A O 1
ATOM 1380 N N . GLY A 1 192 ? -2.837 -0.150 -11.951 1.00 85.38 192 GLY A N 1
ATOM 1381 C CA . GLY A 1 192 ? -3.826 -0.985 -12.660 1.00 85.38 192 GLY A CA 1
ATOM 1382 C C . GLY A 1 192 ? -4.586 -2.003 -11.810 1.00 85.38 192 GLY A C 1
ATOM 1383 O O . GLY A 1 192 ? -5.278 -2.856 -12.368 1.00 85.38 192 GLY A O 1
ATOM 1384 N N . LEU A 1 193 ? -4.505 -1.905 -10.485 1.00 90.00 193 LEU A N 1
ATOM 1385 C CA . LEU A 1 193 ? -5.398 -2.601 -9.570 1.00 90.00 193 LEU A 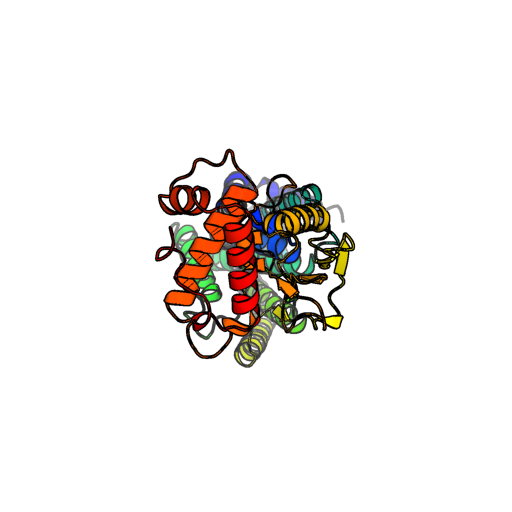CA 1
ATOM 1386 C C . LEU A 1 193 ? -6.458 -1.637 -9.030 1.00 90.00 193 LEU A C 1
ATOM 1388 O O . LEU A 1 193 ? -6.203 -0.450 -8.838 1.00 90.00 193 LEU A O 1
ATOM 1392 N N . ALA A 1 194 ? -7.652 -2.151 -8.753 1.00 91.00 194 ALA A N 1
ATOM 1393 C CA . ALA A 1 194 ? -8.722 -1.426 -8.075 1.00 91.00 194 ALA A CA 1
ATOM 1394 C C . ALA A 1 194 ? -9.207 -2.208 -6.854 1.00 91.00 194 ALA A C 1
ATOM 1396 O O . ALA A 1 194 ? -9.184 -3.440 -6.847 1.00 91.00 194 ALA A O 1
ATOM 1397 N N . TYR A 1 195 ? -9.670 -1.498 -5.822 1.00 91.38 195 TYR A N 1
ATOM 1398 C CA . TYR A 1 195 ? -10.283 -2.140 -4.664 1.00 91.38 195 TYR A CA 1
ATOM 1399 C C . TYR A 1 195 ? -11.576 -2.850 -5.065 1.00 91.38 195 TYR A C 1
ATOM 1401 O O . TYR A 1 195 ? -12.422 -2.282 -5.755 1.00 91.38 195 TYR A O 1
ATOM 1409 N N . ARG A 1 196 ? -11.752 -4.082 -4.587 1.00 92.69 196 ARG A N 1
ATOM 1410 C CA . ARG A 1 196 ? -12.999 -4.834 -4.733 1.00 92.69 196 ARG A CA 1
ATOM 1411 C C . ARG A 1 196 ? -13.987 -4.384 -3.658 1.00 92.69 196 ARG A C 1
ATOM 1413 O O . ARG A 1 196 ? -13.769 -4.695 -2.480 1.00 92.69 196 ARG A O 1
ATOM 1420 N N . PRO A 1 197 ? -15.069 -3.670 -4.014 1.00 92.62 197 PRO A N 1
ATOM 1421 C CA . PRO A 1 197 ? -15.945 -3.056 -3.022 1.00 92.62 197 PRO A CA 1
ATOM 1422 C C . PRO A 1 197 ? -16.628 -4.101 -2.134 1.00 92.62 197 PRO A C 1
ATOM 1424 O O . PRO A 1 197 ? -16.791 -3.866 -0.940 1.00 92.62 197 PRO A O 1
ATOM 1427 N N . GLU A 1 198 ? -16.959 -5.278 -2.670 1.00 93.31 198 GLU A N 1
ATOM 1428 C CA . GLU A 1 198 ? -17.499 -6.400 -1.899 1.00 93.31 198 GLU A CA 1
ATOM 1429 C C . GLU A 1 198 ? -16.539 -6.918 -0.813 1.00 93.31 198 GLU A C 1
ATOM 1431 O O . GLU A 1 198 ? -16.981 -7.187 0.305 1.00 93.31 198 GLU A O 1
ATOM 1436 N N . VAL A 1 199 ? -15.230 -6.991 -1.089 1.00 91.38 199 VAL A N 1
ATOM 1437 C CA . VAL A 1 199 ? -14.222 -7.420 -0.102 1.00 91.38 199 VAL A CA 1
ATOM 1438 C C . VAL A 1 199 ? -14.048 -6.352 0.977 1.00 91.38 199 VAL A C 1
ATOM 1440 O O . VAL A 1 199 ? -14.104 -6.669 2.166 1.00 91.38 199 VAL A O 1
ATOM 1443 N N . VAL A 1 200 ? -13.941 -5.079 0.581 1.00 91.31 200 VAL A N 1
ATOM 1444 C CA . VAL A 1 200 ? -13.851 -3.945 1.519 1.00 91.31 200 VAL A CA 1
ATOM 1445 C C . VAL A 1 200 ? -15.088 -3.881 2.423 1.00 91.31 200 VAL A C 1
ATOM 1447 O O . VAL A 1 200 ? -14.970 -3.696 3.636 1.00 91.31 200 VAL A O 1
ATOM 1450 N N . ALA A 1 201 ? -16.285 -4.088 1.867 1.00 93.19 201 ALA A N 1
ATOM 1451 C CA . ALA A 1 201 ? -17.529 -4.114 2.629 1.00 93.19 201 ALA A CA 1
ATOM 1452 C C . ALA A 1 201 ? -17.578 -5.288 3.618 1.00 93.19 201 ALA A C 1
ATOM 1454 O O . ALA A 1 201 ? -17.946 -5.096 4.778 1.00 93.19 201 ALA A O 1
ATOM 1455 N N . ALA A 1 202 ? -17.175 -6.491 3.201 1.00 92.25 202 ALA A N 1
ATOM 1456 C CA . ALA A 1 202 ? -17.124 -7.651 4.086 1.00 92.25 202 ALA A CA 1
ATOM 1457 C C . ALA A 1 202 ? -16.125 -7.452 5.241 1.00 92.25 202 ALA A C 1
ATOM 1459 O O . ALA A 1 202 ? -16.454 -7.739 6.394 1.00 92.25 202 ALA A O 1
ATOM 1460 N N . GLN A 1 203 ? -14.950 -6.876 4.976 1.00 92.38 203 GLN A N 1
ATOM 1461 C CA . GLN A 1 203 ? -13.980 -6.523 6.018 1.00 92.38 203 GLN A CA 1
ATOM 1462 C C . GLN A 1 203 ? -14.526 -5.443 6.967 1.00 92.38 203 GLN A C 1
ATOM 1464 O O . GLN A 1 203 ? -14.376 -5.547 8.187 1.00 92.38 203 GLN A O 1
ATOM 1469 N N . ALA A 1 204 ? -15.246 -4.444 6.449 1.00 94.38 204 ALA A N 1
ATOM 1470 C CA . ALA A 1 204 ? -15.930 -3.463 7.288 1.00 94.38 204 ALA A CA 1
ATOM 1471 C C . ALA A 1 204 ? -16.966 -4.132 8.213 1.00 94.38 204 ALA A C 1
ATOM 1473 O O . ALA A 1 204 ? -17.028 -3.804 9.401 1.00 94.38 204 ALA A O 1
ATOM 1474 N N . VAL A 1 205 ? -17.729 -5.114 7.714 1.00 95.31 205 VAL A N 1
ATOM 1475 C CA . VAL A 1 205 ? -18.666 -5.909 8.529 1.00 95.31 205 VAL A CA 1
ATOM 1476 C C . VAL A 1 205 ? -17.931 -6.685 9.622 1.00 95.31 205 VAL A C 1
ATOM 1478 O O . VAL A 1 205 ? -18.406 -6.700 10.761 1.00 95.31 205 VAL A O 1
ATOM 1481 N N . VAL A 1 206 ? -16.769 -7.275 9.327 1.00 93.44 206 VAL A N 1
ATOM 1482 C CA . VAL A 1 206 ? -15.921 -7.949 10.326 1.00 93.44 206 VAL A CA 1
ATOM 1483 C C . VAL A 1 206 ? -15.540 -6.983 11.454 1.00 93.44 206 VAL A C 1
ATOM 1485 O O . VAL A 1 206 ? -15.791 -7.280 12.624 1.00 93.44 206 VAL A O 1
ATOM 1488 N N . PHE A 1 207 ? -15.019 -5.794 11.138 1.00 94.94 207 PHE A N 1
ATOM 1489 C CA . PHE A 1 207 ? -14.594 -4.833 12.165 1.00 94.94 207 PHE A CA 1
ATOM 1490 C C . PHE A 1 207 ? -15.738 -4.234 12.962 1.00 94.94 207 PHE A C 1
ATOM 1492 O O . PHE A 1 207 ? -15.642 -4.129 14.186 1.00 94.94 207 PHE A O 1
ATOM 1499 N N . VAL A 1 208 ? -16.842 -3.886 12.302 1.00 96.56 208 VAL A N 1
ATOM 1500 C CA . VAL A 1 208 ? -18.046 -3.417 12.993 1.00 96.56 208 VAL A CA 1
ATOM 1501 C C . VAL A 1 208 ? -18.573 -4.505 13.926 1.00 96.56 208 VAL A C 1
ATOM 1503 O O . VAL A 1 208 ? -18.938 -4.209 15.063 1.00 96.56 208 VAL A O 1
ATOM 1506 N N . SER A 1 209 ? -18.556 -5.768 13.500 1.00 95.81 209 SER A N 1
ATOM 1507 C CA . SER A 1 209 ? -18.979 -6.894 14.335 1.00 95.81 209 SER A CA 1
ATOM 1508 C C . SER A 1 209 ? -18.078 -7.063 15.559 1.00 95.81 209 SER A C 1
ATOM 1510 O O . SER A 1 209 ? -18.586 -7.160 16.675 1.00 95.81 209 SER A O 1
ATOM 1512 N N . LEU A 1 210 ? -16.752 -7.013 15.386 1.00 95.06 210 LEU A N 1
ATOM 1513 C CA . LEU A 1 210 ? -15.789 -7.060 16.493 1.00 95.06 210 LEU A CA 1
ATOM 1514 C C . LEU A 1 210 ? -15.985 -5.896 17.473 1.00 95.06 210 LEU A C 1
ATOM 1516 O O . LEU A 1 210 ? -16.024 -6.112 18.686 1.00 95.06 210 LEU A O 1
ATOM 1520 N N . LEU A 1 211 ? -16.181 -4.681 16.958 1.00 95.06 211 LEU A N 1
ATOM 1521 C CA . LEU A 1 211 ? -16.491 -3.492 17.750 1.00 95.06 211 LEU A CA 1
ATOM 1522 C C . LEU A 1 211 ? -17.782 -3.678 18.564 1.00 95.06 211 LEU A C 1
ATOM 1524 O O . LEU A 1 211 ? -17.792 -3.410 19.766 1.00 95.06 211 LEU A O 1
ATOM 1528 N N . VAL A 1 212 ? -18.861 -4.160 17.938 1.00 93.81 212 VAL A N 1
ATOM 1529 C CA . VAL A 1 212 ? -20.158 -4.391 18.597 1.00 93.81 212 VAL A CA 1
ATOM 1530 C C . VAL A 1 212 ? -20.054 -5.480 19.663 1.00 93.81 212 VAL A C 1
ATOM 1532 O O . VAL A 1 212 ? -20.570 -5.288 20.767 1.00 93.81 212 VAL A O 1
ATOM 1535 N N . ILE A 1 213 ? -19.372 -6.593 19.378 1.00 93.81 213 ILE A N 1
ATOM 1536 C CA . ILE A 1 213 ? -19.140 -7.674 20.346 1.00 93.81 213 ILE A CA 1
ATOM 1537 C C . ILE A 1 213 ? -18.363 -7.127 21.544 1.00 93.81 213 ILE A C 1
ATOM 1539 O O . ILE A 1 213 ? -18.838 -7.235 22.676 1.00 93.81 213 ILE A O 1
ATOM 1543 N N . ALA A 1 214 ? -17.218 -6.482 21.303 1.00 92.81 214 ALA A N 1
ATOM 1544 C CA . ALA A 1 214 ? -16.352 -5.947 22.350 1.00 92.81 214 ALA A CA 1
ATOM 1545 C C . ALA A 1 214 ? -17.069 -4.894 23.214 1.00 92.81 214 ALA A C 1
ATOM 1547 O O . ALA A 1 214 ? -17.017 -4.948 24.447 1.00 92.81 214 ALA A O 1
ATOM 1548 N N . ALA A 1 215 ? -17.818 -3.983 22.588 1.00 89.81 215 ALA A N 1
ATOM 1549 C CA . ALA A 1 215 ? -18.643 -3.020 23.305 1.00 89.81 215 ALA A CA 1
ATOM 1550 C C . ALA A 1 215 ? -19.714 -3.721 24.158 1.00 89.81 215 ALA A C 1
ATOM 1552 O O . ALA A 1 215 ? -19.888 -3.371 25.324 1.00 89.81 215 ALA A O 1
ATOM 1553 N N . SER A 1 216 ? -20.389 -4.744 23.627 1.00 88.69 216 SER A N 1
ATOM 1554 C CA . SER A 1 216 ? -21.485 -5.451 24.310 1.00 88.69 216 SER A CA 1
ATOM 1555 C C . SER A 1 216 ? -21.028 -6.280 25.514 1.00 88.69 216 SER A C 1
ATOM 1557 O O . SER A 1 216 ? -21.761 -6.381 26.501 1.00 88.69 216 SER A O 1
ATOM 1559 N N . VAL A 1 217 ? -19.818 -6.852 25.464 1.00 87.00 217 VAL A N 1
ATOM 1560 C CA . VAL A 1 217 ? -19.246 -7.634 26.576 1.00 87.00 217 VAL A CA 1
ATOM 1561 C C . VAL A 1 217 ? -18.567 -6.765 27.638 1.00 87.00 217 VAL A C 1
ATOM 1563 O O . VAL A 1 217 ? -18.325 -7.234 28.752 1.00 87.00 217 VAL A O 1
ATOM 1566 N N . SER A 1 218 ? -18.285 -5.493 27.334 1.00 84.94 218 SER A N 1
ATOM 1567 C CA . SER A 1 218 ? -17.648 -4.582 28.285 1.00 84.94 218 SER A CA 1
ATOM 1568 C C . SER A 1 218 ? -18.508 -4.379 29.545 1.00 84.94 218 SER A C 1
ATOM 1570 O O . SER A 1 218 ? -19.740 -4.236 29.499 1.00 84.94 218 SER A O 1
ATOM 1572 N N . ARG A 1 219 ? -17.860 -4.412 30.721 1.00 70.94 219 ARG A N 1
ATOM 1573 C CA . ARG A 1 219 ? -18.553 -4.254 32.006 1.00 70.94 219 ARG A CA 1
ATOM 1574 C C . ARG A 1 219 ? -19.255 -2.897 32.031 1.00 70.94 219 ARG A C 1
ATOM 1576 O O . ARG A 1 219 ? -18.650 -1.853 31.831 1.00 70.94 219 ARG A O 1
ATOM 1583 N N . GLY A 1 220 ? -20.561 -2.941 32.272 1.00 62.56 220 GLY A N 1
ATOM 1584 C CA . GLY A 1 220 ? -21.414 -1.762 32.319 1.00 62.56 220 GLY A CA 1
ATOM 1585 C C . GLY A 1 220 ? -22.645 -1.904 31.441 1.00 62.56 220 GLY A C 1
ATOM 1586 O O . GLY A 1 220 ? -23.705 -1.504 31.892 1.00 62.56 220 GLY A O 1
ATOM 1587 N N . VAL A 1 221 ? -22.571 -2.495 30.241 1.00 57.66 221 VAL A N 1
ATOM 1588 C CA . VAL A 1 221 ? -23.590 -2.356 29.168 1.00 57.66 221 VAL A CA 1
ATOM 1589 C C . VAL A 1 221 ? -24.985 -2.937 29.464 1.00 57.66 221 VAL A C 1
ATOM 1591 O O . VAL A 1 221 ? -25.371 -3.955 28.949 1.00 57.66 221 VAL A O 1
ATOM 1594 N N . ALA A 1 222 ? -25.824 -2.297 30.277 1.00 56.66 222 ALA A N 1
ATOM 1595 C CA . ALA A 1 222 ? -27.235 -2.669 30.511 1.00 56.66 222 ALA A CA 1
ATOM 1596 C C . ALA A 1 222 ? -27.454 -4.073 31.133 1.00 56.66 222 ALA A C 1
ATOM 1598 O O . ALA A 1 222 ? -26.511 -4.723 31.583 1.00 56.66 222 ALA A O 1
ATOM 1599 N N . ARG A 1 223 ? -28.719 -4.505 31.256 1.00 72.38 223 ARG A N 1
ATOM 1600 C CA . ARG A 1 223 ? -29.127 -5.819 31.801 1.00 72.38 223 ARG A CA 1
ATOM 1601 C C . ARG A 1 223 ? -28.590 -6.969 30.926 1.00 72.38 223 ARG A C 1
ATOM 1603 O O . ARG A 1 223 ? -28.489 -6.773 29.718 1.00 72.38 223 ARG A O 1
ATOM 1610 N N . PRO A 1 224 ? -28.319 -8.169 31.479 1.00 70.94 224 PRO A N 1
ATOM 1611 C CA . PRO A 1 224 ? -27.720 -9.287 30.738 1.00 70.94 224 PRO A CA 1
ATOM 1612 C C . PRO A 1 224 ? -28.444 -9.604 29.421 1.00 70.94 224 PRO A C 1
ATOM 1614 O O . PRO A 1 224 ? -27.796 -9.697 28.387 1.00 70.94 224 PRO A O 1
ATOM 1617 N N . LEU A 1 225 ? -29.781 -9.646 29.412 1.00 70.38 225 LEU A N 1
ATOM 1618 C CA . LEU A 1 225 ? -30.571 -9.905 28.195 1.00 70.38 225 LEU A CA 1
ATOM 1619 C C . LEU A 1 225 ? -30.360 -8.868 27.075 1.00 70.38 225 LEU A C 1
ATOM 1621 O O . LEU A 1 225 ? -30.427 -9.216 25.904 1.00 70.38 225 LEU A O 1
ATOM 1625 N N . VAL A 1 226 ? -30.069 -7.610 27.416 1.00 75.75 226 VAL A N 1
ATOM 1626 C CA . VAL A 1 226 ? -29.858 -6.527 26.439 1.00 75.75 226 VAL A CA 1
ATOM 1627 C C . VAL A 1 226 ? -28.438 -6.563 25.851 1.00 75.75 226 VAL A C 1
ATOM 1629 O O . VAL A 1 226 ? -28.230 -6.062 24.753 1.00 75.75 226 VAL A O 1
ATOM 1632 N N . ARG A 1 227 ? -27.469 -7.189 26.539 1.00 80.12 227 ARG A N 1
ATOM 1633 C CA . ARG A 1 227 ? -26.080 -7.363 26.056 1.00 80.12 227 ARG A CA 1
ATOM 1634 C C . ARG A 1 227 ? -25.951 -8.453 25.006 1.00 80.12 227 ARG A C 1
ATOM 1636 O O . ARG A 1 227 ? -25.207 -8.298 24.044 1.00 80.12 227 ARG A O 1
ATOM 1643 N N . TRP A 1 228 ? -26.649 -9.567 25.211 1.00 86.62 228 TRP A N 1
ATOM 1644 C CA . TRP A 1 228 ? -26.434 -10.769 24.407 1.00 86.62 228 TRP A CA 1
ATOM 1645 C C . TRP A 1 228 ? -27.032 -10.678 23.007 1.00 86.62 228 TRP A C 1
ATOM 1647 O O . TRP A 1 228 ? -26.498 -11.300 22.099 1.00 86.62 228 TRP A O 1
ATOM 1657 N N . VAL A 1 229 ? -28.083 -9.878 22.802 1.00 89.12 229 VAL A N 1
ATOM 1658 C CA . VAL A 1 229 ? -28.682 -9.683 21.471 1.00 89.12 229 VAL A CA 1
ATOM 1659 C C . VAL A 1 229 ? -27.695 -9.044 20.479 1.00 89.12 229 VAL A C 1
ATOM 1661 O O . VAL A 1 229 ? -27.418 -9.674 19.461 1.00 89.12 229 VAL A O 1
ATOM 1664 N N . PRO A 1 230 ? -27.111 -7.853 20.739 1.00 88.81 230 PRO A N 1
ATOM 1665 C CA . PRO A 1 230 ? -26.139 -7.260 19.821 1.00 88.81 230 PRO A CA 1
ATOM 1666 C C . PRO A 1 230 ? -24.839 -8.068 19.736 1.00 88.81 230 PRO A C 1
ATOM 1668 O O . PRO A 1 230 ? -24.271 -8.166 18.653 1.00 88.81 230 PRO A O 1
ATOM 1671 N N . ALA A 1 231 ? -24.390 -8.698 20.829 1.00 90.69 231 ALA A N 1
ATOM 1672 C CA . ALA A 1 231 ? -23.222 -9.578 20.797 1.00 90.69 231 ALA A CA 1
ATOM 1673 C C . ALA A 1 231 ? -23.457 -10.819 19.919 1.00 90.69 231 ALA A C 1
ATOM 1675 O O . ALA A 1 231 ? -22.599 -11.171 19.117 1.00 90.69 231 ALA A O 1
ATOM 1676 N N . GLY A 1 232 ? -24.624 -11.458 20.039 1.00 92.94 232 GLY A N 1
ATOM 1677 C CA . GLY A 1 232 ? -25.013 -12.612 19.231 1.00 92.94 232 GLY A CA 1
ATOM 1678 C C . GLY A 1 232 ? -25.192 -12.246 17.760 1.00 92.94 232 GLY A C 1
ATOM 1679 O O . GLY A 1 232 ? -24.660 -12.936 16.898 1.00 92.94 232 GLY A O 1
ATOM 1680 N N . ALA A 1 233 ? -25.859 -11.123 17.471 1.00 93.19 233 ALA A N 1
ATOM 1681 C CA . ALA A 1 233 ? -25.973 -10.602 16.110 1.00 93.19 233 ALA A CA 1
ATOM 1682 C C . ALA A 1 233 ? -24.593 -10.282 15.510 1.00 93.19 233 ALA A C 1
ATOM 1684 O O . ALA A 1 233 ? -24.309 -10.692 14.391 1.00 93.19 233 ALA A O 1
ATOM 1685 N N . GLY A 1 234 ? -23.714 -9.624 16.273 1.00 94.56 234 GLY A N 1
ATOM 1686 C CA . GLY A 1 234 ? -22.334 -9.364 15.866 1.00 94.56 234 GLY A CA 1
ATOM 1687 C C . GLY A 1 234 ? -21.547 -10.649 15.612 1.00 94.56 234 GLY A C 1
ATOM 1688 O O . GLY A 1 234 ? -20.858 -10.744 14.606 1.00 94.56 234 GLY A O 1
ATOM 1689 N N . ALA A 1 235 ? -21.679 -11.668 16.465 1.00 95.25 235 ALA A N 1
ATOM 1690 C CA . ALA A 1 235 ? -21.000 -12.950 16.277 1.00 95.25 235 ALA A CA 1
ATOM 1691 C C . ALA A 1 235 ? -21.480 -13.682 15.014 1.00 95.25 235 ALA A C 1
ATOM 1693 O O . ALA A 1 235 ? -20.658 -14.201 14.264 1.00 95.25 235 ALA A O 1
ATOM 1694 N N . ILE A 1 236 ? -22.790 -13.682 14.745 1.00 96.00 236 ILE A N 1
ATOM 1695 C CA . ILE A 1 236 ? -23.354 -14.257 13.515 1.00 96.00 236 ILE A CA 1
ATOM 1696 C C . ILE A 1 236 ? -22.832 -13.496 12.291 1.00 96.00 236 ILE A C 1
ATOM 1698 O O . ILE A 1 236 ? -22.319 -14.121 11.367 1.00 96.00 236 ILE A O 1
ATOM 1702 N N . SER A 1 237 ? -22.902 -12.161 12.297 1.00 94.81 237 SER A N 1
ATOM 1703 C CA . SER A 1 237 ? -22.388 -11.325 11.205 1.00 94.81 237 SER A CA 1
ATOM 1704 C C . SER A 1 237 ? -20.893 -11.530 10.967 1.00 94.81 237 SER A C 1
ATOM 1706 O O . SER A 1 237 ? -20.473 -11.631 9.818 1.00 94.81 237 SER A O 1
ATOM 1708 N N . LEU A 1 238 ? -20.102 -11.651 12.038 1.00 94.06 238 LEU A N 1
ATOM 1709 C CA . LEU A 1 238 ? -18.673 -11.943 11.967 1.00 94.06 238 LEU A CA 1
ATOM 1710 C C . LEU A 1 238 ? -18.420 -13.285 11.279 1.00 94.06 238 LEU A C 1
ATOM 1712 O O . LEU A 1 238 ? -17.633 -13.333 10.345 1.00 94.06 238 LEU A O 1
ATOM 1716 N N . VAL A 1 239 ? -19.099 -14.354 11.707 1.00 93.19 239 VAL A N 1
ATOM 1717 C CA . VAL A 1 239 ? -18.936 -15.695 11.122 1.00 93.19 239 VAL A CA 1
ATOM 1718 C C . VAL A 1 239 ? -19.355 -15.715 9.653 1.00 93.19 239 VAL A C 1
ATOM 1720 O O . VAL A 1 239 ? -18.653 -16.303 8.837 1.00 93.19 239 VAL A O 1
ATOM 1723 N N . LEU A 1 240 ? -20.462 -15.058 9.298 1.00 93.94 240 LEU A N 1
ATOM 1724 C CA . LEU A 1 240 ? -20.934 -14.995 7.913 1.00 93.94 240 LEU A CA 1
ATOM 1725 C C . LEU A 1 240 ? -19.980 -14.202 7.013 1.00 93.94 240 LEU A C 1
ATOM 1727 O O . LEU A 1 240 ? -19.631 -14.681 5.939 1.00 93.94 240 LEU A O 1
ATOM 1731 N N . ALA A 1 241 ? -19.540 -13.017 7.445 1.00 91.75 241 ALA A N 1
ATOM 1732 C CA . ALA A 1 241 ? -18.616 -12.190 6.670 1.00 91.75 241 ALA A CA 1
ATOM 1733 C C . ALA A 1 241 ? -17.245 -12.860 6.533 1.00 91.75 241 ALA A C 1
ATOM 1735 O O . ALA A 1 241 ? -16.687 -12.908 5.441 1.00 91.75 241 ALA A O 1
ATOM 1736 N N . ALA A 1 242 ? -16.736 -13.430 7.626 1.00 88.56 242 ALA A N 1
ATOM 1737 C CA . ALA A 1 242 ? -15.479 -14.155 7.625 1.00 88.56 242 ALA A CA 1
ATOM 1738 C C . ALA A 1 242 ? -15.553 -15.405 6.737 1.00 88.56 242 ALA A C 1
ATOM 1740 O O . ALA A 1 242 ? -14.674 -15.592 5.907 1.00 88.56 242 ALA A O 1
ATOM 1741 N N . GLY A 1 243 ? -16.630 -16.196 6.842 1.00 89.56 243 GLY A N 1
ATOM 1742 C CA . GLY A 1 243 ? -16.866 -17.381 6.012 1.00 89.56 243 GLY A CA 1
ATOM 1743 C C . GLY A 1 243 ? -17.034 -17.063 4.525 1.00 89.56 243 GLY A C 1
ATOM 1744 O O . GLY A 1 243 ? -16.549 -17.810 3.680 1.00 89.56 243 GLY A O 1
ATOM 1745 N N . TRP A 1 244 ? -17.677 -15.939 4.192 1.00 91.56 244 TRP A N 1
ATOM 1746 C CA . TRP A 1 244 ? -17.749 -15.454 2.814 1.00 91.56 244 TRP A CA 1
ATOM 1747 C C . TRP A 1 244 ? -16.362 -15.083 2.288 1.00 91.56 244 TRP A C 1
ATOM 1749 O O . TRP A 1 244 ? -15.976 -15.571 1.230 1.00 91.56 244 TRP A O 1
ATOM 1759 N N . LEU A 1 245 ? -15.586 -14.314 3.064 1.00 88.56 245 LEU A N 1
ATOM 1760 C CA . LEU A 1 245 ? -14.206 -13.972 2.717 1.00 88.56 245 LEU A CA 1
ATOM 1761 C C . LEU A 1 245 ? -13.333 -15.225 2.543 1.00 88.56 245 LEU A C 1
ATOM 1763 O O . LEU A 1 245 ? -12.500 -15.237 1.649 1.00 88.56 245 LEU A O 1
ATOM 1767 N N . SER A 1 246 ? -13.548 -16.291 3.326 1.00 85.12 246 SER A N 1
ATOM 1768 C CA . SER A 1 246 ? -12.827 -17.567 3.153 1.00 85.12 246 SER A CA 1
ATOM 1769 C C . SER A 1 246 ? -13.193 -18.311 1.881 1.00 85.12 246 SER A C 1
ATOM 1771 O O . SER A 1 246 ? -12.364 -19.022 1.322 1.00 85.12 246 SER A O 1
ATOM 1773 N N . ALA A 1 247 ? -14.465 -18.239 1.493 1.00 87.25 247 ALA A N 1
ATOM 1774 C CA . ALA A 1 247 ? -14.990 -18.969 0.350 1.00 87.25 247 ALA A CA 1
ATOM 1775 C C . ALA A 1 247 ? -14.640 -18.291 -0.983 1.00 87.25 247 ALA A C 1
ATOM 1777 O O . ALA A 1 247 ? -14.670 -18.940 -2.026 1.00 87.25 247 ALA A O 1
ATOM 1778 N N . THR A 1 248 ? -14.329 -16.996 -0.958 1.00 83.56 248 THR A N 1
ATOM 1779 C CA . THR A 1 248 ? -13.880 -16.229 -2.123 1.00 83.56 248 THR A CA 1
ATOM 1780 C C . THR A 1 248 ? -12.360 -16.114 -2.147 1.00 83.56 248 THR A C 1
ATOM 1782 O O . THR A 1 248 ? -11.743 -16.037 -1.091 1.00 83.56 248 THR A O 1
ATOM 1785 N N . GLU A 1 249 ? -11.741 -16.012 -3.327 1.00 76.19 249 GLU A N 1
ATOM 1786 C CA . GLU A 1 249 ? -10.368 -15.499 -3.420 1.00 76.19 249 GLU A CA 1
ATOM 1787 C C . GLU A 1 249 ? -10.347 -14.091 -2.805 1.00 76.19 249 GLU A C 1
ATOM 1789 O O . GLU A 1 249 ? -10.852 -13.129 -3.394 1.00 76.19 249 GLU A O 1
ATOM 1794 N N . ALA A 1 250 ? -9.844 -13.995 -1.573 1.00 71.44 250 ALA A N 1
ATOM 1795 C CA . ALA A 1 250 ? -9.994 -12.840 -0.690 1.00 71.44 250 ALA A CA 1
ATOM 1796 C C . ALA A 1 250 ? -9.077 -11.664 -1.052 1.00 71.44 250 ALA A C 1
ATOM 1798 O O . ALA A 1 250 ? -8.895 -10.761 -0.236 1.00 71.44 250 ALA A O 1
ATOM 1799 N N . SER A 1 251 ? -8.504 -11.657 -2.260 1.00 85.25 251 SER A N 1
ATOM 1800 C CA . SER A 1 251 ? -7.731 -10.512 -2.723 1.00 85.25 251 SER A CA 1
ATOM 1801 C C . SER A 1 251 ? -8.635 -9.287 -2.707 1.00 85.25 251 SER A C 1
ATOM 1803 O O . SER A 1 251 ? -9.695 -9.269 -3.342 1.00 85.25 251 SER A O 1
ATOM 1805 N N . ARG A 1 252 ? -8.218 -8.259 -1.966 1.00 87.06 252 ARG A N 1
ATOM 1806 C CA . ARG A 1 252 ? -8.901 -6.958 -1.908 1.00 87.06 252 ARG A CA 1
ATOM 1807 C C . ARG A 1 252 ? -8.761 -6.158 -3.196 1.00 87.06 252 ARG A C 1
ATOM 1809 O O . ARG A 1 252 ? -9.428 -5.136 -3.342 1.00 87.06 252 ARG A O 1
ATOM 1816 N N . PHE A 1 253 ? -7.929 -6.629 -4.120 1.00 90.12 253 PHE A N 1
ATOM 1817 C CA . PHE A 1 253 ? -7.691 -6.007 -5.406 1.00 90.12 253 PHE A CA 1
ATOM 1818 C C . PHE A 1 253 ? -8.255 -6.852 -6.543 1.00 90.12 253 PHE A C 1
ATOM 1820 O O . PHE A 1 253 ? -8.212 -8.080 -6.523 1.00 90.12 253 PHE A O 1
ATOM 1827 N N . THR A 1 254 ? -8.766 -6.174 -7.561 1.00 91.38 254 THR A N 1
ATOM 1828 C CA . THR A 1 254 ? -9.043 -6.747 -8.876 1.00 91.38 254 THR A CA 1
ATOM 1829 C C . THR A 1 254 ? -8.200 -6.022 -9.908 1.00 91.38 254 THR A C 1
ATOM 1831 O O . THR A 1 254 ? -7.940 -4.825 -9.767 1.00 91.38 254 THR A O 1
ATOM 1834 N N . GLN A 1 255 ? -7.789 -6.731 -10.955 1.00 89.50 255 GLN A N 1
ATOM 1835 C CA . GLN A 1 255 ? -7.184 -6.088 -12.114 1.00 89.50 255 GLN A CA 1
ATOM 1836 C C . GLN A 1 255 ? -8.227 -5.208 -12.803 1.00 89.50 255 GLN A C 1
ATOM 1838 O O . GLN A 1 255 ? -9.375 -5.620 -12.995 1.00 89.50 255 GLN A O 1
ATOM 1843 N N . VAL A 1 256 ? -7.829 -3.985 -13.142 1.00 87.69 256 VAL A N 1
ATOM 1844 C CA . VAL A 1 256 ? -8.601 -3.106 -14.020 1.00 87.69 256 VAL A CA 1
ATOM 1845 C C . VAL A 1 256 ? -8.381 -3.590 -15.447 1.00 87.69 256 VAL A C 1
ATOM 1847 O O . VAL A 1 256 ? -7.250 -3.885 -15.833 1.00 87.69 256 VAL A O 1
ATOM 1850 N N . ALA A 1 257 ? -9.448 -3.692 -16.242 1.00 84.50 257 ALA A N 1
ATOM 1851 C CA . ALA A 1 257 ? -9.303 -4.100 -17.632 1.00 84.50 257 ALA A CA 1
ATOM 1852 C C . ALA A 1 257 ? -8.354 -3.135 -18.363 1.00 84.50 257 ALA A C 1
ATOM 1854 O O . ALA A 1 257 ? -8.466 -1.918 -18.223 1.00 84.50 257 ALA A O 1
ATOM 1855 N N . ALA A 1 258 ? -7.428 -3.664 -19.168 1.00 76.56 258 ALA A N 1
ATOM 1856 C CA . ALA A 1 258 ? -6.382 -2.865 -19.818 1.00 76.56 258 ALA A CA 1
ATOM 1857 C C . ALA A 1 258 ? -6.915 -1.669 -20.638 1.00 76.56 258 ALA A C 1
ATOM 1859 O O . ALA A 1 258 ? -6.225 -0.649 -20.736 1.00 76.56 258 ALA A O 1
ATOM 1860 N N . GLY A 1 259 ? -8.128 -1.786 -21.197 1.00 78.88 259 GLY A N 1
ATOM 1861 C CA . GLY A 1 259 ? -8.808 -0.726 -21.949 1.00 78.88 259 GLY A CA 1
ATOM 1862 C C . GLY A 1 259 ? -9.427 0.386 -21.094 1.00 78.88 259 GLY A C 1
ATOM 1863 O O . GLY A 1 259 ? -9.661 1.471 -21.615 1.00 78.88 259 GLY A O 1
ATOM 1864 N N . ASP A 1 260 ? -9.637 0.150 -19.799 1.00 83.94 260 ASP A N 1
ATOM 1865 C CA . ASP A 1 260 ? -10.222 1.127 -18.868 1.00 83.94 260 ASP A CA 1
ATOM 1866 C C . ASP A 1 260 ? -9.150 1.982 -18.170 1.00 83.94 260 ASP A C 1
ATOM 1868 O O . ASP A 1 260 ? -9.464 2.956 -17.483 1.00 83.94 260 ASP A O 1
ATOM 1872 N N . VAL A 1 261 ? -7.868 1.638 -18.337 1.00 87.06 261 VAL A N 1
ATOM 1873 C CA . VAL A 1 261 ? -6.750 2.402 -17.777 1.00 87.06 261 VAL A CA 1
ATOM 1874 C C . VAL A 1 261 ? -6.432 3.580 -18.695 1.00 87.06 261 VAL A C 1
ATOM 1876 O O . VAL A 1 261 ? -5.844 3.411 -19.769 1.00 87.06 261 VAL A O 1
ATOM 1879 N N . ALA A 1 262 ? -6.807 4.779 -18.251 1.00 89.56 262 ALA A N 1
ATOM 1880 C CA . ALA A 1 262 ? -6.478 6.025 -18.928 1.00 89.56 262 ALA A CA 1
ATOM 1881 C C . ALA A 1 262 ? -4.955 6.235 -18.988 1.00 89.56 262 ALA A C 1
ATOM 1883 O O . ALA A 1 262 ? -4.235 6.027 -18.003 1.00 89.56 262 ALA A O 1
ATOM 1884 N N . ARG A 1 263 ? -4.470 6.604 -20.178 1.00 92.31 263 ARG A N 1
ATOM 1885 C CA . ARG A 1 263 ? -3.051 6.806 -20.476 1.00 92.31 263 ARG A CA 1
ATOM 1886 C C . ARG A 1 263 ? -2.825 8.147 -21.152 1.00 92.31 263 ARG A C 1
ATOM 1888 O O . ARG A 1 263 ? -3.631 8.581 -21.974 1.00 92.31 263 ARG A O 1
ATOM 1895 N N . GLN A 1 264 ? -1.679 8.741 -20.856 1.00 95.06 264 GLN A N 1
ATOM 1896 C CA . GLN A 1 264 ? -1.156 9.927 -21.516 1.00 95.06 264 GLN A CA 1
ATOM 1897 C C . GLN A 1 264 ? 0.097 9.555 -22.295 1.00 95.06 264 GLN A C 1
ATOM 1899 O O . GLN A 1 264 ? 1.014 8.939 -21.750 1.00 95.06 264 GLN A O 1
ATOM 1904 N N . CYS A 1 265 ? 0.116 9.928 -23.572 1.00 96.44 265 CYS A N 1
ATOM 1905 C CA . CYS A 1 265 ? 1.227 9.672 -24.476 1.00 96.44 265 CYS A CA 1
ATOM 1906 C C . CYS A 1 265 ? 2.081 10.931 -24.658 1.00 96.44 265 CYS A C 1
ATOM 1908 O O . CYS A 1 265 ? 1.563 12.042 -24.778 1.00 96.44 265 CYS A O 1
ATOM 1910 N N . PHE A 1 266 ? 3.396 10.741 -24.664 1.00 97.06 266 PHE A N 1
ATOM 1911 C CA . PHE A 1 266 ? 4.408 11.785 -24.767 1.00 97.06 266 PHE A CA 1
ATOM 1912 C C . PHE A 1 266 ? 5.338 11.482 -25.941 1.00 97.06 266 PHE A C 1
ATOM 1914 O O . PHE A 1 266 ? 5.731 10.336 -26.136 1.00 97.06 266 PHE A O 1
ATOM 1921 N N . GLY A 1 267 ? 5.746 12.511 -26.687 1.00 96.31 267 GLY A N 1
ATOM 1922 C CA . GLY A 1 267 ? 6.632 12.349 -27.844 1.00 96.31 267 GLY A CA 1
ATOM 1923 C C . GLY A 1 267 ? 5.921 11.824 -29.097 1.00 96.31 267 GLY A C 1
ATOM 1924 O O . GLY A 1 267 ? 4.697 11.772 -29.158 1.00 96.31 267 GLY A O 1
ATOM 1925 N N . GLN A 1 268 ? 6.707 11.501 -30.125 1.00 93.25 268 GLN A N 1
ATOM 1926 C CA . GLN A 1 268 ? 6.225 10.935 -31.400 1.00 93.25 268 GLN A CA 1
ATOM 1927 C C . GLN A 1 268 ? 7.135 9.817 -31.929 1.00 93.25 268 GLN A C 1
ATOM 1929 O O . GLN A 1 268 ? 6.659 8.920 -32.614 1.00 93.25 268 GLN A O 1
ATOM 1934 N N . ALA A 1 269 ? 8.439 9.874 -31.636 1.00 91.00 269 ALA A N 1
ATOM 1935 C CA . ALA A 1 269 ? 9.423 8.875 -32.043 1.00 91.00 269 ALA A CA 1
ATOM 1936 C C . ALA A 1 269 ? 10.636 8.897 -31.078 1.00 91.00 269 ALA A C 1
ATOM 1938 O O . ALA A 1 269 ? 11.569 9.667 -31.312 1.00 91.00 269 ALA A O 1
ATOM 1939 N N . PRO A 1 270 ? 10.626 8.118 -29.979 1.00 94.44 270 PRO A N 1
ATOM 1940 C CA . PRO A 1 270 ? 9.543 7.230 -29.561 1.00 94.44 270 PRO A CA 1
ATOM 1941 C C . PRO A 1 270 ? 8.368 7.978 -28.909 1.00 94.44 270 PRO A C 1
ATOM 1943 O O . PRO A 1 270 ? 8.552 9.000 -28.241 1.00 94.44 270 PRO A O 1
ATOM 1946 N N . GLU A 1 271 ? 7.157 7.459 -29.109 1.00 96.50 271 GLU A N 1
ATOM 1947 C CA . GLU A 1 271 ? 5.973 7.801 -28.319 1.00 96.50 271 GLU A CA 1
ATOM 1948 C C . GLU A 1 271 ? 5.932 6.925 -27.059 1.00 96.50 271 GLU A C 1
ATOM 1950 O O . GLU A 1 271 ? 6.114 5.710 -27.125 1.00 96.50 271 GLU A O 1
ATOM 1955 N N . VAL A 1 272 ? 5.691 7.529 -25.899 1.00 95.50 272 VAL A N 1
ATOM 1956 C CA . VAL A 1 272 ? 5.634 6.832 -24.610 1.00 95.50 272 VAL A CA 1
ATOM 1957 C C . VAL A 1 272 ? 4.305 7.114 -23.939 1.00 95.50 272 VAL A C 1
ATOM 1959 O O . VAL A 1 272 ? 4.045 8.236 -23.517 1.00 95.50 272 VAL A O 1
ATOM 1962 N N . CYS A 1 273 ? 3.482 6.083 -23.806 1.00 95.19 273 CYS A N 1
ATOM 1963 C CA . CYS A 1 273 ? 2.187 6.135 -23.151 1.00 95.19 273 CYS A CA 1
ATOM 1964 C C . CYS A 1 273 ? 2.287 5.598 -21.722 1.00 95.19 273 CYS A C 1
ATOM 1966 O O . CYS A 1 273 ? 2.431 4.395 -21.516 1.00 95.19 273 CYS A O 1
ATOM 1968 N N . VAL A 1 274 ? 2.178 6.475 -20.729 1.00 93.31 274 VAL A N 1
ATOM 1969 C CA . VAL A 1 274 ? 2.124 6.116 -19.300 1.00 93.31 274 VAL A CA 1
ATOM 1970 C C . VAL A 1 274 ? 0.698 6.222 -18.780 1.00 93.31 274 VAL A C 1
ATOM 1972 O O . VAL A 1 274 ? -0.127 6.923 -19.362 1.00 93.31 274 VAL A O 1
ATOM 1975 N N . ILE A 1 275 ? 0.384 5.521 -17.694 1.00 92.38 275 ILE A N 1
ATOM 1976 C CA . ILE A 1 275 ? -0.914 5.679 -17.025 1.00 92.38 275 ILE A CA 1
ATOM 1977 C C . ILE A 1 275 ? -1.022 7.082 -16.413 1.00 92.38 275 ILE A C 1
ATOM 1979 O O . ILE A 1 275 ? -0.006 7.689 -16.073 1.00 92.38 275 ILE A O 1
ATOM 1983 N N . ASP A 1 276 ? -2.244 7.584 -16.231 1.00 91.75 276 ASP A N 1
ATOM 1984 C CA . ASP A 1 276 ? -2.480 8.933 -15.687 1.00 91.75 276 ASP A CA 1
ATOM 1985 C C . ASP A 1 276 ? -1.774 9.189 -14.345 1.00 91.75 276 ASP A C 1
ATOM 1987 O O . ASP A 1 276 ? -1.241 10.275 -14.120 1.00 91.75 276 ASP A O 1
ATOM 1991 N N . GLU A 1 277 ? -1.730 8.184 -13.466 1.00 90.00 277 GLU A N 1
ATOM 1992 C CA . GLU A 1 277 ? -1.057 8.261 -12.161 1.00 90.00 277 GLU A CA 1
ATOM 1993 C C . GLU A 1 277 ? 0.449 8.557 -12.331 1.00 90.00 277 GLU A C 1
ATOM 1995 O O . GLU A 1 277 ? 1.011 9.359 -11.588 1.00 90.00 277 GLU A O 1
ATOM 2000 N N . SER A 1 278 ? 1.078 8.017 -13.380 1.00 90.88 278 SER A N 1
ATOM 2001 C CA . SER A 1 278 ? 2.504 8.171 -13.693 1.00 90.88 278 SER A CA 1
ATOM 2002 C C . SER A 1 278 ? 2.798 9.263 -14.736 1.00 90.88 278 SER A C 1
ATOM 2004 O O . SER A 1 278 ? 3.931 9.371 -15.205 1.00 90.88 278 SER A O 1
ATOM 2006 N N . ALA A 1 279 ? 1.821 10.100 -15.105 1.00 92.12 279 ALA A N 1
ATOM 2007 C CA . ALA A 1 279 ? 1.970 11.0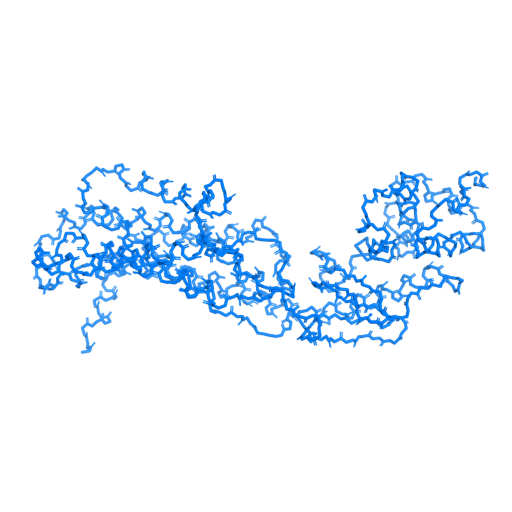91 -16.177 1.00 92.12 279 ALA A CA 1
ATOM 2008 C C . ALA A 1 279 ? 3.146 12.065 -15.968 1.00 92.12 279 ALA A C 1
ATOM 2010 O O . ALA A 1 279 ? 3.821 12.431 -16.929 1.00 92.12 279 ALA A O 1
ATOM 2011 N N . ALA A 1 280 ? 3.452 12.438 -14.720 1.00 89.81 280 ALA A N 1
ATOM 2012 C CA . ALA A 1 280 ? 4.587 13.309 -14.403 1.00 89.81 280 ALA A CA 1
ATOM 2013 C C . ALA A 1 280 ? 5.955 12.698 -14.764 1.00 89.81 280 ALA A C 1
ATOM 2015 O O . ALA A 1 280 ? 6.891 13.432 -15.079 1.00 89.81 280 ALA A O 1
ATOM 2016 N N . ALA A 1 281 ? 6.069 11.367 -14.761 1.00 90.06 281 ALA A N 1
ATOM 2017 C CA . ALA A 1 281 ? 7.272 10.648 -15.174 1.00 90.06 281 ALA A CA 1
ATOM 2018 C C . ALA A 1 281 ? 7.401 10.539 -16.706 1.00 90.06 281 ALA A C 1
ATOM 2020 O O . ALA A 1 281 ? 8.504 10.343 -17.216 1.00 90.06 281 ALA A O 1
ATOM 2021 N N . GLY A 1 282 ? 6.293 10.697 -17.441 1.00 92.81 282 GLY A N 1
ATOM 2022 C CA . GLY A 1 282 ? 6.209 10.508 -18.890 1.00 92.81 282 GLY A CA 1
ATOM 2023 C C . GLY A 1 282 ? 7.281 11.256 -19.690 1.00 92.81 282 GLY A C 1
ATOM 2024 O O . GLY A 1 282 ? 8.013 10.604 -20.433 1.00 92.81 282 GLY A O 1
ATOM 2025 N N . PRO A 1 283 ? 7.458 12.582 -19.516 1.00 95.12 283 PRO A N 1
ATOM 2026 C CA . PRO A 1 283 ? 8.479 13.340 -20.241 1.00 95.12 283 PRO A CA 1
ATOM 2027 C C . PRO A 1 283 ? 9.912 12.862 -19.978 1.00 95.12 283 PRO A C 1
ATOM 2029 O O . PRO A 1 283 ? 10.714 12.793 -20.903 1.00 95.12 283 PRO A O 1
ATOM 2032 N N . ALA A 1 284 ? 10.237 12.505 -18.732 1.00 92.44 284 ALA A N 1
ATOM 2033 C CA . ALA A 1 284 ? 11.572 12.030 -18.372 1.00 92.44 284 ALA A CA 1
ATOM 2034 C C . ALA A 1 284 ? 11.869 10.658 -18.993 1.00 92.44 284 ALA A C 1
ATOM 2036 O O . ALA A 1 284 ? 12.961 10.435 -19.512 1.00 92.44 284 ALA A O 1
ATOM 2037 N N . ILE A 1 285 ? 10.879 9.759 -18.980 1.00 92.94 285 ILE A N 1
ATOM 2038 C CA . ILE A 1 285 ? 10.973 8.442 -19.619 1.00 92.94 285 ILE A CA 1
ATOM 2039 C C . ILE A 1 285 ? 11.080 8.597 -21.139 1.00 92.94 285 ILE A C 1
ATOM 2041 O O . ILE A 1 285 ? 11.914 7.948 -21.762 1.00 92.94 285 ILE A O 1
ATOM 2045 N N . GLN A 1 286 ? 10.268 9.473 -21.736 1.00 95.44 286 GLN A N 1
ATOM 2046 C CA . GLN A 1 286 ? 10.292 9.747 -23.171 1.00 95.44 286 GLN A CA 1
ATOM 2047 C C . GLN A 1 286 ? 11.644 10.289 -23.622 1.00 95.44 286 GLN A C 1
ATOM 2049 O O . GLN A 1 286 ? 12.187 9.784 -24.602 1.00 95.44 286 GLN A O 1
ATOM 2054 N N . GLN A 1 287 ? 12.203 11.260 -22.897 1.00 94.62 287 GLN A N 1
ATOM 2055 C CA . GLN A 1 287 ? 13.524 11.798 -23.201 1.00 94.62 287 GLN A CA 1
ATOM 2056 C C . GLN A 1 287 ? 14.591 10.705 -23.116 1.00 94.62 287 GLN A C 1
ATOM 2058 O O . GLN A 1 287 ? 15.354 10.527 -24.056 1.00 94.62 287 GLN A O 1
ATOM 2063 N N . ALA A 1 288 ? 14.604 9.923 -22.037 1.00 91.69 288 ALA A N 1
ATOM 2064 C CA . ALA A 1 288 ? 15.602 8.875 -21.869 1.00 91.69 288 ALA A CA 1
ATOM 2065 C C . ALA A 1 288 ? 15.467 7.743 -22.905 1.00 91.69 288 ALA A C 1
ATOM 2067 O O . ALA A 1 288 ? 16.473 7.204 -23.358 1.00 91.69 288 ALA A O 1
ATOM 2068 N N . LEU A 1 289 ? 14.247 7.403 -23.336 1.00 92.31 289 LEU A N 1
ATOM 2069 C CA . LEU A 1 289 ? 14.041 6.472 -24.449 1.00 92.31 289 LEU A CA 1
ATOM 2070 C C . LEU A 1 289 ? 14.479 7.073 -25.790 1.00 92.31 289 LEU A C 1
ATOM 2072 O O . LEU A 1 289 ? 15.030 6.351 -26.614 1.00 92.31 289 LEU A O 1
ATOM 2076 N N . ALA A 1 290 ? 14.292 8.376 -26.010 1.00 93.94 290 ALA A N 1
ATOM 2077 C CA . ALA A 1 290 ? 14.817 9.058 -27.192 1.00 93.94 290 ALA A CA 1
ATOM 2078 C C . ALA A 1 290 ? 16.357 9.075 -27.205 1.00 93.94 290 ALA A C 1
ATOM 2080 O O . ALA A 1 290 ? 16.968 8.788 -28.236 1.00 93.94 290 ALA A O 1
ATOM 2081 N N . ASP A 1 291 ? 16.985 9.333 -26.056 1.00 92.12 291 ASP A N 1
ATOM 2082 C CA . ASP A 1 291 ? 18.440 9.271 -25.890 1.00 92.12 291 ASP A CA 1
ATOM 2083 C C . ASP A 1 291 ? 18.955 7.846 -26.130 1.00 92.12 291 ASP A C 1
ATOM 2085 O O . ASP A 1 291 ? 19.972 7.648 -26.792 1.00 92.12 291 ASP A O 1
ATOM 2089 N N . LEU A 1 292 ? 18.210 6.834 -25.676 1.00 90.56 292 LEU A N 1
ATOM 2090 C CA . LEU A 1 292 ? 18.530 5.431 -25.920 1.00 90.56 292 LEU A CA 1
ATOM 2091 C C . LEU A 1 292 ? 18.382 5.042 -27.397 1.00 90.56 292 LEU A C 1
ATOM 2093 O O . LEU A 1 292 ? 19.241 4.340 -27.926 1.00 90.56 292 LEU A O 1
ATOM 2097 N N . HIS A 1 293 ? 17.343 5.527 -28.087 1.00 92.12 293 HIS A N 1
ATOM 2098 C CA . HIS A 1 293 ? 17.202 5.372 -29.541 1.00 92.12 293 HIS A CA 1
ATOM 2099 C C . HIS A 1 293 ? 18.395 5.979 -30.279 1.00 92.12 293 HIS A C 1
ATOM 2101 O O . HIS A 1 293 ? 18.926 5.381 -31.213 1.00 92.12 293 HIS A O 1
ATOM 2107 N N . HIS A 1 294 ? 18.858 7.146 -29.829 1.00 91.12 294 HIS A N 1
ATOM 2108 C CA . HIS A 1 294 ? 20.046 7.779 -30.383 1.00 91.12 294 HIS A CA 1
ATOM 2109 C C . HIS A 1 294 ? 21.317 6.955 -30.117 1.00 91.12 294 HIS A C 1
ATOM 2111 O O . HIS A 1 294 ? 22.088 6.709 -31.045 1.00 91.12 294 HIS A O 1
ATOM 2117 N N . ALA A 1 295 ? 21.505 6.477 -28.883 1.00 87.81 295 ALA A N 1
ATOM 2118 C CA . ALA A 1 295 ? 22.659 5.677 -28.468 1.00 87.81 295 ALA A CA 1
ATOM 2119 C C . ALA A 1 295 ? 22.734 4.311 -29.171 1.00 87.81 295 ALA A C 1
ATOM 2121 O O . ALA A 1 295 ? 23.831 3.834 -29.480 1.00 87.81 295 ALA A O 1
ATOM 2122 N N . ALA A 1 296 ? 21.582 3.699 -29.460 1.00 88.44 296 ALA A N 1
ATOM 2123 C CA . ALA A 1 296 ? 21.492 2.449 -30.210 1.00 88.44 296 ALA A CA 1
ATOM 2124 C C . ALA A 1 296 ? 21.897 2.604 -31.688 1.00 88.44 296 ALA A C 1
ATOM 2126 O O . ALA A 1 296 ? 22.300 1.635 -32.335 1.00 88.44 296 ALA A O 1
ATOM 2127 N N . GLY A 1 297 ? 21.839 3.833 -32.206 1.00 88.81 297 GLY A N 1
ATOM 2128 C CA . GLY A 1 297 ? 22.212 4.176 -33.568 1.00 88.81 297 GLY A CA 1
ATOM 2129 C C . GLY A 1 297 ? 21.111 3.886 -34.592 1.00 88.81 297 GLY A C 1
ATOM 2130 O O . GLY A 1 297 ? 20.217 3.071 -34.397 1.00 88.81 297 GLY A O 1
ATOM 2131 N N . SER A 1 298 ? 21.207 4.544 -35.750 1.00 86.75 298 SER A N 1
ATOM 2132 C CA . SER A 1 298 ? 20.179 4.511 -36.813 1.00 86.75 298 SER A CA 1
ATOM 2133 C C . SER A 1 298 ? 19.894 3.139 -37.442 1.00 86.75 298 SER A C 1
ATOM 2135 O O . SER A 1 298 ? 18.949 3.012 -38.217 1.00 86.75 298 SER A O 1
ATOM 2137 N N . ARG A 1 299 ? 20.727 2.127 -37.164 1.00 85.81 299 ARG A N 1
ATOM 2138 C CA . ARG A 1 299 ? 20.548 0.754 -37.660 1.00 85.81 299 ARG A CA 1
ATOM 2139 C C . ARG A 1 299 ? 19.690 -0.107 -36.739 1.00 85.81 299 ARG A C 1
ATOM 2141 O O . ARG A 1 299 ? 19.255 -1.166 -37.177 1.00 85.81 299 ARG A O 1
ATOM 2148 N N . ALA A 1 300 ? 19.503 0.301 -35.486 1.00 85.69 300 ALA A N 1
ATOM 2149 C CA . ALA A 1 300 ? 18.671 -0.431 -34.551 1.00 85.69 300 ALA A CA 1
ATOM 2150 C C . ALA A 1 300 ? 17.194 -0.194 -34.884 1.00 85.69 300 ALA A C 1
ATOM 2152 O O . ALA A 1 300 ? 16.726 0.944 -34.914 1.00 85.69 300 ALA A O 1
ATOM 2153 N N . GLU A 1 301 ? 16.460 -1.275 -35.128 1.00 87.31 301 GLU A N 1
ATOM 2154 C CA . GLU A 1 301 ? 15.002 -1.238 -35.157 1.00 87.31 301 GLU A CA 1
ATOM 2155 C C . GLU A 1 301 ? 14.531 -1.274 -33.704 1.00 87.31 301 GLU A C 1
ATOM 2157 O O . GLU A 1 301 ? 14.685 -2.280 -33.019 1.00 87.31 301 GLU A O 1
ATOM 2162 N N . LEU A 1 302 ? 14.055 -0.134 -33.208 1.00 88.62 302 LEU A N 1
ATOM 2163 C CA . LEU A 1 302 ? 13.465 -0.019 -31.881 1.00 88.62 302 LEU A CA 1
ATOM 2164 C C . LEU A 1 302 ? 11.973 0.307 -32.008 1.00 88.62 302 LEU A C 1
ATOM 2166 O O . LEU A 1 302 ? 11.573 0.981 -32.965 1.00 88.62 302 LEU A O 1
ATOM 2170 N N . PRO A 1 303 ? 11.140 -0.109 -31.039 1.00 90.38 303 PRO A N 1
ATOM 2171 C CA . PRO A 1 303 ? 9.717 0.193 -31.050 1.00 90.38 303 PRO A CA 1
ATOM 2172 C C . PRO A 1 303 ? 9.445 1.696 -31.170 1.00 90.38 303 PRO A C 1
ATOM 2174 O O . PRO A 1 303 ? 10.011 2.506 -30.437 1.00 90.38 303 PRO A O 1
ATOM 2177 N N . ALA A 1 304 ? 8.537 2.070 -32.074 1.00 93.25 304 ALA A N 1
ATOM 2178 C CA . ALA A 1 304 ? 8.113 3.462 -32.228 1.00 93.25 304 ALA A CA 1
ATOM 2179 C C . ALA A 1 304 ? 7.230 3.932 -31.062 1.00 93.25 304 ALA A C 1
ATOM 2181 O O . ALA A 1 304 ? 7.246 5.113 -30.717 1.00 93.25 304 ALA A O 1
ATOM 2182 N N . THR A 1 305 ? 6.494 3.006 -30.443 1.00 94.31 305 THR A N 1
ATOM 2183 C CA . THR A 1 305 ? 5.586 3.284 -29.330 1.00 94.31 305 THR A CA 1
ATOM 2184 C C . THR A 1 305 ? 5.877 2.345 -28.165 1.00 94.31 305 THR A C 1
ATOM 2186 O O . THR A 1 305 ? 5.973 1.128 -28.333 1.00 94.31 305 THR A O 1
ATOM 2189 N N . TYR A 1 306 ? 5.956 2.912 -26.968 1.00 93.12 306 TYR A N 1
ATOM 2190 C CA . TYR A 1 306 ? 6.063 2.202 -25.700 1.00 93.12 306 TYR A CA 1
ATOM 2191 C C . TYR A 1 306 ? 4.826 2.495 -24.865 1.00 93.12 306 TYR A C 1
ATOM 2193 O O . TYR A 1 306 ? 4.362 3.631 -24.809 1.00 93.12 306 TYR A O 1
ATOM 2201 N N . ALA A 1 307 ? 4.295 1.486 -24.188 1.00 92.31 307 ALA A N 1
ATOM 2202 C CA . ALA A 1 307 ? 3.136 1.638 -23.327 1.00 92.31 307 ALA A CA 1
ATOM 2203 C C . ALA A 1 307 ? 3.393 1.003 -21.964 1.00 92.31 307 ALA A C 1
ATOM 2205 O O . ALA A 1 307 ? 3.766 -0.168 -21.872 1.00 92.31 307 ALA A O 1
ATOM 2206 N N . GLN A 1 308 ? 3.134 1.768 -20.906 1.00 90.56 308 GLN A N 1
ATOM 2207 C CA . GLN A 1 308 ? 3.134 1.256 -19.550 1.00 90.56 308 GLN A CA 1
ATOM 2208 C C . GLN A 1 308 ? 1.995 0.247 -19.410 1.00 90.56 308 GLN A C 1
ATOM 2210 O O . GLN A 1 308 ? 0.813 0.540 -19.660 1.00 90.56 308 GLN A O 1
ATOM 2215 N N . VAL A 1 309 ? 2.371 -0.953 -19.000 1.00 85.62 309 VAL A N 1
ATOM 2216 C CA . VAL A 1 309 ? 1.469 -2.051 -18.708 1.00 85.62 309 VAL A CA 1
ATOM 2217 C C . VAL A 1 309 ? 1.449 -2.249 -17.207 1.00 85.62 309 VAL A C 1
ATOM 2219 O O . VAL A 1 309 ? 2.478 -2.308 -16.542 1.00 85.62 309 VAL A O 1
ATOM 2222 N N . VAL A 1 310 ? 0.235 -2.316 -16.689 1.00 78.38 310 VAL A N 1
ATOM 2223 C CA . VAL A 1 310 ? -0.052 -2.498 -15.269 1.00 78.38 310 VAL A CA 1
ATOM 2224 C C . VAL A 1 310 ? -0.671 -3.866 -14.994 1.00 78.38 310 VAL A C 1
ATOM 2226 O O . VAL A 1 310 ? -0.470 -4.450 -13.939 1.00 78.38 310 VAL A O 1
ATOM 2229 N N . SER A 1 311 ? -1.384 -4.414 -15.977 1.00 69.75 311 SER A N 1
ATOM 2230 C CA . SER A 1 311 ? -1.801 -5.811 -16.046 1.00 69.75 311 SER A CA 1
ATOM 2231 C C . SER A 1 311 ? -2.226 -6.146 -17.481 1.00 69.75 311 SER A C 1
ATOM 2233 O O . SER A 1 311 ? -2.652 -5.264 -18.234 1.00 69.75 311 SER A O 1
ATOM 2235 N N . GLY A 1 312 ? -2.102 -7.420 -17.859 1.00 71.88 312 GLY A N 1
ATOM 2236 C CA . GLY A 1 312 ? -2.480 -7.908 -19.187 1.00 71.88 312 GLY A CA 1
ATOM 2237 C C . GLY A 1 312 ? -1.471 -7.575 -20.297 1.00 71.88 312 GLY A C 1
ATOM 2238 O O . GLY A 1 312 ? -0.361 -7.138 -20.013 1.00 71.88 312 GLY A O 1
ATOM 2239 N N . PRO A 1 313 ? -1.826 -7.825 -21.568 1.00 71.44 313 PRO A N 1
ATOM 2240 C CA . PRO A 1 313 ? -0.954 -7.536 -22.703 1.00 71.44 313 PRO A CA 1
ATOM 2241 C C . PRO A 1 313 ? -0.871 -6.029 -22.984 1.00 71.44 313 PRO A C 1
ATOM 2243 O O . PRO A 1 313 ? -1.795 -5.268 -22.683 1.00 71.44 313 PRO A O 1
ATOM 2246 N N . ALA A 1 314 ? 0.223 -5.598 -23.615 1.00 75.06 314 ALA A N 1
ATOM 2247 C CA . ALA A 1 314 ? 0.324 -4.238 -24.135 1.00 75.06 314 ALA A CA 1
ATOM 2248 C C . ALA A 1 314 ? -0.740 -3.947 -25.211 1.00 75.06 314 ALA A C 1
ATOM 2250 O O . ALA A 1 314 ? -1.217 -4.865 -25.888 1.00 75.06 314 ALA A O 1
ATOM 2251 N N . PRO A 1 315 ? -1.090 -2.662 -25.414 1.00 81.06 315 PRO A N 1
ATOM 2252 C CA . PRO A 1 315 ? -1.831 -2.232 -26.592 1.00 81.06 315 PRO A CA 1
ATOM 2253 C C . PRO A 1 315 ? -1.162 -2.725 -27.880 1.00 81.06 315 PRO A C 1
ATOM 2255 O O . PRO A 1 315 ? 0.065 -2.755 -27.985 1.00 81.06 315 PRO A O 1
ATOM 2258 N N . ALA A 1 316 ? -1.971 -3.083 -28.879 1.00 83.62 316 ALA A N 1
ATOM 2259 C CA . ALA A 1 316 ? -1.463 -3.545 -30.165 1.00 83.62 316 ALA A CA 1
ATOM 2260 C C . ALA A 1 316 ? -0.510 -2.508 -30.787 1.00 83.62 316 ALA A C 1
ATOM 2262 O O . ALA A 1 316 ? -0.862 -1.336 -30.914 1.00 83.62 316 ALA A O 1
ATOM 2263 N N . GLY A 1 317 ? 0.684 -2.954 -31.186 1.00 84.94 317 GLY A N 1
ATOM 2264 C CA . GLY A 1 317 ? 1.706 -2.100 -31.800 1.00 84.94 317 GLY A CA 1
ATOM 2265 C C . GLY A 1 317 ? 2.571 -1.300 -30.819 1.00 84.94 317 GLY A C 1
ATOM 2266 O O . GLY A 1 317 ? 3.459 -0.586 -31.275 1.00 84.94 317 GLY A O 1
ATOM 2267 N N . ALA A 1 318 ? 2.361 -1.430 -29.505 1.00 87.62 318 ALA A N 1
ATOM 2268 C CA . ALA A 1 318 ? 3.210 -0.814 -28.489 1.00 87.62 318 ALA A CA 1
ATOM 2269 C C . ALA A 1 318 ? 4.058 -1.857 -27.751 1.00 87.62 318 ALA A C 1
ATOM 2271 O O . ALA A 1 318 ? 3.591 -2.951 -27.429 1.00 87.62 318 ALA A O 1
ATOM 2272 N N . ARG A 1 319 ? 5.299 -1.496 -27.417 1.00 88.44 319 ARG A N 1
ATOM 2273 C CA . ARG A 1 319 ? 6.148 -2.287 -26.522 1.00 88.44 319 ARG A CA 1
ATOM 2274 C C . ARG A 1 319 ? 5.706 -2.078 -25.078 1.00 88.44 319 ARG A C 1
ATOM 2276 O O . ARG A 1 319 ? 5.692 -0.948 -24.591 1.00 88.44 319 ARG A O 1
ATOM 2283 N N . ALA A 1 320 ? 5.368 -3.167 -24.394 1.00 86.56 320 ALA A N 1
ATOM 2284 C CA . ALA A 1 320 ? 5.072 -3.143 -22.968 1.00 86.56 320 ALA A CA 1
ATOM 2285 C C . ALA A 1 320 ? 6.302 -2.715 -22.160 1.00 86.56 320 ALA A C 1
ATOM 2287 O O . ALA A 1 320 ? 7.401 -3.209 -22.405 1.00 86.56 320 ALA A O 1
ATOM 2288 N N . PHE A 1 321 ? 6.102 -1.885 -21.142 1.00 86.44 321 PHE A N 1
ATOM 2289 C CA . PHE A 1 321 ? 7.047 -1.764 -20.035 1.00 86.44 321 PHE A CA 1
ATOM 2290 C C . PHE A 1 321 ? 6.298 -1.656 -18.708 1.00 86.44 321 PHE A C 1
ATOM 2292 O O . PHE A 1 321 ? 5.153 -1.210 -18.665 1.00 86.44 321 PHE A O 1
ATOM 2299 N N . VAL A 1 322 ? 6.943 -2.060 -17.618 1.00 83.56 322 VAL A N 1
ATOM 2300 C CA . VAL A 1 322 ? 6.426 -1.879 -16.257 1.00 83.56 322 VAL A CA 1
ATOM 2301 C C . VAL A 1 322 ? 7.240 -0.767 -15.630 1.00 83.56 322 VAL A C 1
ATOM 2303 O O . VAL A 1 322 ? 8.459 -0.830 -15.657 1.00 83.56 322 VAL A O 1
ATOM 2306 N N . LEU A 1 323 ? 6.604 0.264 -15.084 1.00 84.81 323 LEU A N 1
ATOM 2307 C CA . LEU A 1 323 ? 7.362 1.311 -14.408 1.00 84.81 323 LEU A CA 1
ATOM 2308 C C . LEU A 1 323 ? 7.783 0.804 -13.028 1.00 84.81 323 LEU A C 1
ATOM 2310 O O . LEU A 1 323 ? 6.967 0.744 -12.113 1.00 84.81 323 LEU A O 1
ATOM 2314 N N . SER A 1 324 ? 9.047 0.407 -12.896 1.00 78.62 324 SER A N 1
ATOM 2315 C CA . SER A 1 324 ? 9.585 -0.004 -11.602 1.00 78.62 324 SER A CA 1
ATOM 2316 C C . SER A 1 324 ? 9.730 1.194 -10.664 1.00 78.62 324 SER A C 1
ATOM 2318 O O . SER A 1 324 ? 10.011 2.313 -11.112 1.00 78.62 324 SER A O 1
ATOM 2320 N N . PRO A 1 325 ? 9.624 0.965 -9.351 1.00 71.25 325 PRO A N 1
ATOM 2321 C CA . PRO A 1 325 ? 10.009 1.967 -8.378 1.00 71.25 325 PRO A CA 1
ATOM 2322 C C . PRO A 1 325 ? 11.466 2.415 -8.570 1.00 71.25 325 PRO A C 1
ATOM 2324 O O . PRO A 1 325 ? 12.306 1.636 -9.023 1.00 71.25 325 PRO A O 1
ATOM 2327 N N . GLY A 1 326 ? 11.750 3.693 -8.324 1.00 78.56 326 GLY A N 1
ATOM 2328 C CA . GLY A 1 326 ? 13.056 4.293 -8.612 1.00 78.56 326 GLY A CA 1
ATOM 2329 C C . GLY A 1 326 ? 13.400 4.476 -10.098 1.00 78.56 326 GLY A C 1
ATOM 2330 O O . GLY A 1 326 ? 14.467 5.004 -10.396 1.00 78.56 326 GLY A O 1
ATOM 2331 N N . ALA A 1 327 ? 12.525 4.112 -11.048 1.00 83.00 327 ALA A N 1
ATOM 2332 C CA . ALA A 1 327 ? 12.772 4.355 -12.476 1.00 83.00 327 ALA A CA 1
ATOM 2333 C C . ALA A 1 327 ? 12.892 5.848 -12.818 1.00 83.00 327 ALA A C 1
ATOM 2335 O O . ALA A 1 327 ? 13.499 6.194 -13.828 1.00 83.00 327 ALA A O 1
ATOM 2336 N N . VAL A 1 328 ? 12.324 6.728 -11.988 1.00 82.00 328 VAL A N 1
ATOM 2337 C CA . VAL A 1 328 ? 12.484 8.180 -12.078 1.00 82.00 328 VAL A CA 1
ATOM 2338 C C . VAL A 1 328 ? 12.832 8.734 -10.700 1.00 82.00 328 VAL A C 1
ATOM 2340 O O . VAL A 1 328 ? 12.087 8.537 -9.743 1.00 82.00 328 VAL A O 1
ATOM 2343 N N . VAL A 1 329 ? 13.950 9.453 -10.608 1.00 82.56 329 VAL A N 1
ATOM 2344 C CA . VAL A 1 329 ? 14.445 10.104 -9.389 1.00 82.56 329 VAL A CA 1
ATOM 2345 C C . VAL A 1 329 ? 14.678 11.579 -9.695 1.00 82.56 329 VAL A C 1
ATOM 2347 O O . VAL A 1 329 ? 15.310 11.917 -10.694 1.00 82.56 329 VAL A O 1
ATOM 2350 N N . ASP A 1 330 ? 14.123 12.469 -8.871 1.00 83.69 330 ASP A N 1
ATOM 2351 C CA . ASP A 1 330 ? 14.229 13.927 -9.043 1.00 83.69 330 ASP A CA 1
ATOM 2352 C C . ASP A 1 330 ? 13.843 14.416 -10.456 1.00 83.69 330 ASP A C 1
ATOM 2354 O O . ASP A 1 330 ? 14.461 15.313 -11.033 1.00 83.69 330 ASP A O 1
ATOM 2358 N N . GLY A 1 331 ? 12.811 13.792 -11.038 1.00 82.69 331 GLY A N 1
ATOM 2359 C CA . GLY A 1 331 ? 12.312 14.110 -12.380 1.00 82.69 331 GLY A CA 1
ATOM 2360 C C . GLY A 1 331 ? 13.216 13.642 -13.524 1.00 82.69 331 GLY A C 1
ATOM 2361 O O . GLY A 1 331 ? 13.001 14.040 -14.666 1.00 82.69 331 GLY A O 1
ATOM 2362 N N . ARG A 1 332 ? 14.222 12.808 -13.244 1.00 86.38 332 ARG A N 1
ATOM 2363 C CA . ARG A 1 332 ? 15.103 12.200 -14.245 1.00 86.38 332 ARG A CA 1
ATOM 2364 C C . ARG A 1 332 ? 14.907 10.700 -14.254 1.00 86.38 332 ARG A C 1
ATOM 2366 O O . ARG A 1 332 ? 14.901 10.076 -13.197 1.00 86.38 332 ARG A O 1
ATOM 2373 N N . ALA A 1 333 ? 14.753 10.122 -15.437 1.00 87.81 333 ALA A N 1
ATOM 2374 C CA . ALA A 1 333 ? 14.709 8.678 -15.532 1.00 87.81 333 ALA A CA 1
ATOM 2375 C C . ALA A 1 333 ? 16.089 8.083 -15.235 1.00 87.81 333 ALA A C 1
ATOM 2377 O O . ALA A 1 333 ? 17.105 8.642 -15.645 1.00 87.81 333 ALA A O 1
ATOM 2378 N N . VAL A 1 334 ? 16.115 6.967 -14.512 1.00 87.94 334 VAL A N 1
ATOM 2379 C CA . VAL A 1 334 ? 17.333 6.212 -14.225 1.00 87.94 334 VAL A CA 1
ATOM 2380 C C . VAL A 1 334 ? 17.623 5.324 -15.437 1.00 87.94 334 VAL A C 1
ATOM 2382 O O . VAL A 1 334 ? 16.845 4.399 -15.698 1.00 87.94 334 VAL A O 1
ATOM 2385 N N . PRO A 1 335 ? 18.715 5.575 -16.186 1.00 84.69 335 PRO A N 1
ATOM 2386 C CA . PRO A 1 335 ? 18.982 4.873 -17.440 1.00 84.69 335 PRO A CA 1
ATOM 2387 C C . PRO A 1 335 ? 19.015 3.349 -17.291 1.00 84.69 335 PRO A C 1
ATOM 2389 O O . PRO A 1 335 ? 18.471 2.651 -18.138 1.00 84.69 335 PRO A O 1
ATOM 2392 N N . ASP A 1 336 ? 19.561 2.833 -16.186 1.00 83.88 336 ASP A N 1
ATOM 2393 C CA . ASP A 1 336 ? 19.690 1.388 -15.913 1.00 83.88 336 ASP A CA 1
ATOM 2394 C C . ASP A 1 336 ? 18.354 0.658 -15.985 1.00 83.88 336 ASP A C 1
ATOM 2396 O O . ASP A 1 336 ? 18.222 -0.413 -16.585 1.00 83.88 336 ASP A O 1
ATOM 2400 N N . VAL A 1 337 ? 17.344 1.274 -15.379 1.00 81.69 337 VAL A N 1
ATOM 2401 C CA . VAL A 1 337 ? 16.006 0.705 -15.277 1.00 81.69 337 VAL A CA 1
ATOM 2402 C C . VAL A 1 337 ? 15.337 0.717 -16.653 1.00 81.69 337 VAL A C 1
ATOM 2404 O O . VAL A 1 337 ? 14.719 -0.268 -17.050 1.00 81.69 337 VAL A O 1
ATOM 2407 N N . LEU A 1 338 ? 15.529 1.786 -17.431 1.00 80.38 338 LEU A N 1
ATOM 2408 C CA . LEU A 1 338 ? 14.956 1.916 -18.772 1.00 80.38 338 LEU A CA 1
ATOM 2409 C C . LEU A 1 338 ? 15.631 1.037 -19.823 1.00 80.38 338 LEU A C 1
ATOM 2411 O O . LEU A 1 338 ? 14.940 0.447 -20.654 1.00 80.38 338 LEU A O 1
ATOM 2415 N N . VAL A 1 339 ? 16.959 0.924 -19.779 1.00 84.06 339 VAL A N 1
ATOM 2416 C CA . VAL A 1 339 ? 17.715 0.019 -20.649 1.00 84.06 339 VAL A CA 1
ATOM 2417 C C . VAL A 1 339 ? 17.226 -1.405 -20.428 1.00 84.06 339 VAL A C 1
ATOM 2419 O O . VAL A 1 339 ? 16.900 -2.088 -21.395 1.00 84.06 339 VAL A O 1
ATOM 2422 N N . THR A 1 340 ? 17.027 -1.811 -19.172 1.00 80.19 340 THR A N 1
ATOM 2423 C CA . THR A 1 340 ? 16.428 -3.114 -18.860 1.00 80.19 340 THR A CA 1
ATOM 2424 C C . THR A 1 340 ? 15.077 -3.300 -19.569 1.00 80.19 340 THR A C 1
ATOM 2426 O O . THR A 1 340 ? 14.867 -4.333 -20.191 1.00 80.19 340 THR A O 1
ATOM 2429 N N . PHE A 1 341 ? 14.183 -2.304 -19.594 1.00 75.94 341 PHE A N 1
ATOM 2430 C CA . PHE A 1 341 ? 12.888 -2.438 -20.289 1.00 75.94 341 PHE A CA 1
ATOM 2431 C C . PHE A 1 341 ? 12.986 -2.528 -21.811 1.00 75.94 341 PHE A C 1
ATOM 2433 O O . PHE A 1 341 ? 12.199 -3.240 -22.437 1.00 75.94 341 PHE A O 1
ATOM 2440 N N . VAL A 1 342 ? 13.929 -1.817 -22.427 1.00 77.44 342 VAL A N 1
ATOM 2441 C CA . VAL A 1 342 ? 14.136 -1.921 -23.877 1.00 77.44 342 VAL A CA 1
ATOM 2442 C C . VAL A 1 342 ? 14.712 -3.283 -24.233 1.00 77.44 342 VAL A C 1
ATOM 2444 O O . VAL A 1 342 ? 14.229 -3.937 -25.161 1.00 77.44 342 VAL A O 1
ATOM 2447 N N . LEU A 1 343 ? 15.689 -3.740 -23.453 1.00 79.88 343 LEU A N 1
ATOM 2448 C CA . LEU A 1 343 ? 16.401 -4.982 -23.712 1.00 79.88 343 LEU A CA 1
ATOM 2449 C C . LEU A 1 343 ? 15.606 -6.234 -23.369 1.00 79.88 343 LEU A C 1
ATOM 2451 O O . LEU A 1 343 ? 15.860 -7.280 -23.961 1.00 79.88 343 LEU A O 1
ATOM 2455 N N . TRP A 1 344 ? 14.649 -6.148 -22.449 1.00 77.19 344 TRP A N 1
ATOM 2456 C CA . TRP A 1 344 ? 13.841 -7.284 -22.024 1.00 77.19 344 TRP A CA 1
ATOM 2457 C C . TRP A 1 344 ? 12.511 -7.288 -22.782 1.00 77.19 344 TRP A C 1
ATOM 2459 O O . TRP A 1 344 ? 11.563 -6.594 -22.417 1.00 77.19 344 TRP A O 1
ATOM 2469 N N . ASN A 1 345 ? 12.413 -8.092 -23.848 1.00 72.62 345 ASN A N 1
ATOM 2470 C CA . ASN A 1 345 ? 11.106 -8.402 -24.427 1.00 72.62 345 ASN A CA 1
ATOM 2471 C C . ASN A 1 345 ? 10.333 -9.298 -23.455 1.00 72.62 345 ASN A C 1
ATOM 2473 O O . ASN A 1 345 ? 10.715 -10.449 -23.239 1.00 72.62 345 ASN A O 1
ATOM 2477 N N . HIS A 1 346 ? 9.252 -8.770 -22.876 1.00 66.94 346 HIS A N 1
ATOM 2478 C CA . HIS A 1 346 ? 8.456 -9.486 -21.882 1.00 66.94 346 HIS A CA 1
ATOM 2479 C C . HIS A 1 346 ? 7.971 -10.854 -22.393 1.00 66.94 346 HIS A C 1
ATOM 2481 O O . HIS A 1 346 ? 7.955 -11.819 -21.627 1.00 66.94 346 HIS A O 1
ATOM 2487 N N . ASP A 1 347 ? 7.675 -10.970 -23.689 1.00 69.94 347 ASP A N 1
ATOM 2488 C CA . ASP A 1 347 ? 7.212 -12.215 -24.311 1.00 69.94 347 ASP A CA 1
ATOM 2489 C C . ASP A 1 347 ? 8.298 -13.305 -24.324 1.00 69.94 347 ASP A C 1
ATOM 2491 O O . ASP A 1 347 ? 7.996 -14.485 -24.160 1.00 69.94 347 ASP A O 1
ATOM 2495 N N . CYS A 1 348 ? 9.579 -12.931 -24.434 1.00 72.50 348 CYS A N 1
ATOM 2496 C CA . CYS A 1 348 ? 10.690 -13.893 -24.443 1.00 72.50 348 CYS A CA 1
ATOM 2497 C C . CYS A 1 348 ? 10.967 -14.513 -23.069 1.00 72.50 348 CYS A C 1
ATOM 2499 O O . CYS A 1 348 ? 11.659 -15.522 -22.974 1.00 72.50 348 CYS A O 1
ATOM 2501 N N . LEU A 1 349 ? 10.467 -13.886 -22.005 1.00 64.44 349 LEU A N 1
ATOM 2502 C CA . LEU A 1 349 ? 10.797 -14.211 -20.615 1.00 64.44 349 LEU A CA 1
ATOM 2503 C C . LEU A 1 349 ? 9.605 -14.735 -19.825 1.00 64.44 349 LEU A C 1
ATOM 2505 O O . LEU A 1 349 ? 9.785 -15.412 -18.819 1.00 64.44 349 LEU A O 1
ATOM 2509 N N . SER A 1 350 ? 8.395 -14.393 -20.262 1.00 62.44 350 SER A N 1
ATOM 2510 C CA . SER A 1 350 ? 7.150 -14.899 -19.684 1.00 62.44 350 SER A CA 1
ATOM 2511 C C . SER A 1 350 ? 6.766 -16.288 -20.207 1.00 62.44 350 SER A C 1
ATOM 2513 O O . SER A 1 350 ? 5.800 -16.870 -19.717 1.00 62.44 350 SER A O 1
ATOM 2515 N N . GLY A 1 351 ? 7.513 -16.838 -21.171 1.00 63.09 351 GLY A N 1
ATOM 2516 C CA . GLY A 1 351 ? 7.352 -18.222 -21.610 1.00 63.09 351 GLY A CA 1
ATOM 2517 C C . GLY A 1 351 ? 7.748 -19.238 -20.531 1.00 63.09 351 GLY A C 1
ATOM 2518 O O . GLY A 1 351 ? 8.568 -18.955 -19.663 1.00 63.09 351 GLY A O 1
ATOM 2519 N N . ASP A 1 352 ? 7.220 -20.463 -20.625 1.00 66.94 352 ASP A N 1
ATOM 2520 C CA . ASP A 1 352 ? 7.456 -21.557 -19.657 1.00 66.94 352 ASP A CA 1
ATOM 2521 C C . ASP A 1 352 ? 8.930 -22.008 -19.529 1.00 66.94 352 ASP A C 1
ATOM 2523 O O . ASP A 1 352 ? 9.257 -22.896 -18.741 1.00 66.94 352 ASP A O 1
ATOM 2527 N N . HIS A 1 353 ? 9.833 -21.432 -20.323 1.00 66.62 353 HIS A N 1
ATOM 2528 C CA . HIS A 1 353 ? 11.231 -21.823 -20.413 1.00 66.62 353 HIS A CA 1
ATOM 2529 C C . HIS A 1 353 ? 12.104 -20.665 -19.942 1.00 66.62 353 HIS A C 1
ATOM 2531 O O . HIS A 1 353 ? 11.986 -19.548 -20.440 1.00 66.62 353 HIS A O 1
ATOM 2537 N N . ALA A 1 354 ? 13.006 -20.943 -18.997 1.00 64.44 354 ALA A N 1
ATOM 2538 C CA . ALA A 1 354 ? 14.003 -19.968 -18.581 1.00 64.44 354 ALA A CA 1
ATOM 2539 C C . ALA A 1 354 ? 14.826 -19.507 -19.801 1.00 64.44 354 ALA A C 1
ATOM 2541 O O . ALA A 1 354 ? 15.185 -20.352 -20.633 1.00 64.44 354 ALA A O 1
ATOM 2542 N N . PRO A 1 355 ? 15.148 -18.205 -19.913 1.00 71.94 355 PRO A N 1
ATOM 2543 C CA . PRO A 1 355 ? 16.001 -17.723 -20.988 1.00 71.94 355 PRO A CA 1
ATOM 2544 C C . PRO A 1 355 ? 17.344 -18.475 -20.951 1.00 71.94 355 PRO A C 1
ATOM 2546 O O . PRO A 1 355 ? 17.866 -18.741 -19.861 1.00 71.94 355 PRO A O 1
ATOM 2549 N N . PRO A 1 356 ? 17.924 -18.832 -22.111 1.00 79.44 356 PRO A N 1
ATOM 2550 C CA . PRO A 1 356 ? 19.250 -19.438 -22.159 1.00 79.44 356 PRO A CA 1
ATOM 2551 C C . PRO A 1 356 ? 20.261 -18.573 -21.398 1.00 79.44 356 PRO A C 1
ATOM 2553 O O . PRO A 1 356 ? 20.194 -17.348 -21.476 1.00 79.44 356 PRO A O 1
ATOM 2556 N N . GLY A 1 357 ? 21.237 -19.176 -20.706 1.00 83.81 357 GLY A N 1
ATOM 2557 C CA . GLY A 1 357 ? 22.256 -18.410 -19.964 1.00 83.81 357 GLY A CA 1
ATOM 2558 C C . GLY A 1 357 ? 22.957 -17.352 -20.830 1.00 83.81 357 GLY A C 1
ATOM 2559 O O . GLY A 1 357 ? 23.146 -16.220 -20.396 1.00 83.81 357 GLY A O 1
ATOM 2560 N N . ARG A 1 358 ? 23.195 -17.682 -22.106 1.00 79.75 358 ARG A N 1
ATOM 2561 C CA . ARG A 1 358 ? 23.747 -16.772 -23.121 1.00 79.75 358 ARG A CA 1
ATOM 2562 C C . ARG A 1 358 ? 22.886 -15.526 -23.367 1.00 79.75 358 ARG A C 1
ATOM 2564 O O . ARG A 1 358 ? 23.427 -14.465 -23.643 1.00 79.75 358 ARG A O 1
ATOM 2571 N N . ALA A 1 359 ? 21.560 -15.630 -23.260 1.00 81.25 359 ALA A N 1
ATOM 2572 C CA . ALA A 1 359 ? 20.665 -14.481 -23.388 1.00 81.25 359 ALA A CA 1
ATOM 2573 C C . ALA A 1 359 ? 20.850 -13.499 -22.223 1.00 81.25 359 ALA A C 1
ATOM 2575 O O . ALA A 1 359 ? 20.871 -12.292 -22.435 1.00 81.25 359 ALA A O 1
ATOM 2576 N N . ILE A 1 360 ? 21.031 -14.015 -21.003 1.00 83.56 360 ILE A N 1
ATOM 2577 C CA . ILE A 1 360 ? 21.266 -13.194 -19.808 1.00 83.56 360 ILE A CA 1
ATOM 2578 C C . ILE A 1 360 ? 22.609 -12.463 -19.923 1.00 83.56 360 ILE A C 1
ATOM 2580 O O . ILE A 1 360 ? 22.659 -11.257 -19.695 1.00 83.56 360 ILE A O 1
ATOM 2584 N N . GLU A 1 361 ? 23.672 -13.174 -20.311 1.00 85.12 361 GLU A N 1
ATOM 2585 C CA . GLU A 1 361 ? 25.010 -12.597 -20.524 1.00 85.12 361 GLU A CA 1
ATOM 2586 C C . GLU A 1 361 ? 24.975 -11.490 -21.578 1.00 85.12 361 GLU A C 1
ATOM 2588 O O . GLU A 1 361 ? 25.403 -10.369 -21.327 1.00 85.12 361 GLU A O 1
ATOM 2593 N N . LEU A 1 362 ? 24.366 -11.767 -22.728 1.00 83.56 362 LEU A N 1
ATOM 2594 C CA . LEU A 1 362 ? 24.240 -10.806 -23.811 1.00 83.56 362 LEU A CA 1
ATOM 2595 C C . LEU A 1 362 ? 23.420 -9.571 -23.424 1.00 83.56 362 LEU A C 1
ATOM 2597 O O . LEU A 1 362 ? 23.786 -8.457 -23.791 1.00 83.56 362 LEU A O 1
ATOM 2601 N N . ILE A 1 363 ? 22.302 -9.744 -22.713 1.00 85.12 363 ILE A N 1
ATOM 2602 C CA . ILE A 1 363 ? 21.511 -8.603 -22.247 1.00 85.12 363 ILE A CA 1
ATOM 2603 C C . ILE A 1 363 ? 22.314 -7.790 -21.225 1.00 85.12 363 ILE A C 1
ATOM 2605 O O . ILE A 1 363 ? 22.251 -6.561 -21.251 1.00 85.12 363 ILE A O 1
ATOM 2609 N N . SER A 1 364 ? 23.093 -8.442 -20.360 1.00 87.12 364 SER A N 1
ATOM 2610 C CA . SER A 1 364 ? 24.006 -7.761 -19.439 1.00 87.12 364 SER A CA 1
ATOM 2611 C C . SER A 1 364 ? 25.053 -6.939 -20.198 1.00 87.12 364 SER A C 1
ATOM 2613 O O . SER A 1 364 ? 25.183 -5.744 -19.941 1.00 87.12 364 SER A O 1
ATOM 2615 N N . ASP A 1 365 ? 25.737 -7.531 -21.179 1.00 87.19 365 ASP A N 1
ATOM 2616 C CA . ASP A 1 365 ? 26.737 -6.850 -22.011 1.00 87.19 365 ASP A CA 1
ATOM 2617 C C . ASP A 1 365 ? 26.131 -5.664 -22.767 1.00 87.19 365 ASP A C 1
ATOM 2619 O O . ASP A 1 365 ? 26.660 -4.552 -22.746 1.00 87.19 365 ASP A O 1
ATOM 2623 N N . LEU A 1 366 ? 24.979 -5.884 -23.403 1.00 86.94 366 LEU A N 1
ATOM 2624 C CA . LEU A 1 366 ? 24.260 -4.854 -24.140 1.00 86.94 366 LEU A CA 1
ATOM 2625 C C . LEU A 1 366 ? 23.788 -3.728 -23.212 1.00 86.94 366 LEU A C 1
ATOM 2627 O O . LEU A 1 366 ? 23.832 -2.562 -23.605 1.00 86.94 366 LEU A O 1
ATOM 2631 N N . SER A 1 367 ? 23.396 -4.052 -21.976 1.00 88.88 367 SER A N 1
ATOM 2632 C CA . SER A 1 367 ? 23.044 -3.049 -20.967 1.00 88.88 367 SER A CA 1
ATOM 2633 C C . SER A 1 367 ? 24.240 -2.163 -20.646 1.00 88.88 367 SER A C 1
ATOM 2635 O O . SER A 1 367 ? 24.123 -0.944 -20.705 1.00 88.88 367 SER A O 1
ATOM 2637 N N . VAL A 1 368 ? 25.400 -2.763 -20.361 1.00 87.00 368 VAL A N 1
ATOM 2638 C CA . VAL A 1 368 ? 26.637 -2.031 -20.045 1.00 87.00 368 VAL A CA 1
ATOM 2639 C C . VAL A 1 368 ? 27.039 -1.111 -21.199 1.00 87.00 368 VAL A C 1
ATOM 2641 O O . VAL A 1 368 ? 27.310 0.067 -20.973 1.00 87.00 368 VAL A O 1
ATOM 2644 N N . VAL A 1 369 ? 27.001 -1.612 -22.437 1.00 87.38 369 VAL A N 1
ATOM 2645 C CA . VAL A 1 369 ? 27.337 -0.840 -23.645 1.00 87.38 369 VAL A CA 1
ATOM 2646 C C . VAL A 1 369 ? 26.380 0.332 -23.878 1.00 87.38 369 VAL A C 1
ATOM 2648 O O . VAL A 1 369 ? 26.808 1.438 -24.206 1.00 87.38 369 VAL A O 1
ATOM 2651 N N . LEU A 1 370 ? 25.071 0.122 -23.733 1.00 88.25 370 LEU A N 1
ATOM 2652 C CA . LEU A 1 370 ? 24.099 1.201 -23.926 1.00 88.25 370 LEU A CA 1
ATOM 2653 C C . LEU A 1 370 ? 24.210 2.250 -22.818 1.00 88.25 370 LEU A C 1
ATOM 2655 O O . LEU A 1 370 ? 24.113 3.445 -23.092 1.00 88.25 370 LEU A O 1
ATOM 2659 N N . LEU A 1 371 ? 24.470 1.823 -21.582 1.00 88.62 371 LEU A N 1
ATOM 2660 C CA . LEU A 1 371 ? 24.664 2.725 -20.452 1.00 88.62 371 LEU A CA 1
ATOM 2661 C C . LEU A 1 371 ? 25.943 3.555 -20.570 1.00 88.62 371 LEU A C 1
ATOM 2663 O O . LEU A 1 371 ? 25.898 4.738 -20.245 1.00 88.62 371 LEU A O 1
ATOM 2667 N N . SER A 1 372 ? 27.047 2.989 -21.067 1.00 86.81 372 SER A N 1
ATOM 2668 C CA . SER A 1 372 ? 28.282 3.755 -21.291 1.00 86.81 372 SER A CA 1
ATOM 2669 C C . SER A 1 372 ? 28.123 4.807 -22.390 1.00 86.81 372 SER A C 1
ATOM 2671 O O . SER A 1 372 ? 28.697 5.890 -22.300 1.00 86.81 372 SER A O 1
ATOM 2673 N N . ARG A 1 373 ? 27.299 4.533 -23.411 1.00 88.00 373 ARG A N 1
ATOM 2674 C CA . ARG A 1 373 ? 26.957 5.518 -24.448 1.00 88.00 373 ARG A CA 1
ATOM 2675 C C . ARG A 1 373 ? 26.030 6.621 -23.941 1.00 88.00 373 ARG A C 1
ATOM 2677 O O . ARG A 1 373 ? 26.157 7.759 -24.385 1.00 88.00 373 ARG A O 1
ATOM 2684 N N . LEU A 1 374 ? 25.098 6.287 -23.051 1.00 87.19 374 LEU A N 1
ATOM 2685 C CA . LEU A 1 374 ? 24.175 7.252 -22.448 1.00 87.19 374 LEU A CA 1
ATOM 2686 C C . LEU A 1 374 ? 24.864 8.169 -21.432 1.00 87.19 374 LEU A C 1
ATOM 2688 O O . LEU A 1 374 ? 24.513 9.343 -21.340 1.00 87.19 374 LEU A O 1
ATOM 2692 N N . ASP A 1 375 ? 25.835 7.645 -20.685 1.00 86.56 375 ASP A N 1
ATOM 2693 C CA . ASP A 1 375 ? 26.594 8.389 -19.681 1.00 86.56 375 ASP A CA 1
ATOM 2694 C C . ASP A 1 375 ? 28.095 8.048 -19.765 1.00 86.56 375 ASP A C 1
ATOM 2696 O O . ASP A 1 375 ? 28.576 7.165 -19.049 1.00 86.56 375 ASP A O 1
ATOM 2700 N N . PRO A 1 376 ? 28.856 8.744 -20.635 1.00 82.06 376 PRO A N 1
ATOM 2701 C CA . PRO A 1 376 ? 30.290 8.503 -20.812 1.00 82.06 376 PRO A CA 1
ATOM 2702 C C . PRO A 1 376 ? 31.136 8.796 -19.566 1.00 82.06 376 PRO A C 1
ATOM 2704 O O . PRO A 1 376 ? 32.257 8.301 -19.457 1.00 82.06 376 PRO A O 1
ATOM 2707 N N . ASP A 1 377 ? 30.621 9.612 -18.641 1.00 83.25 377 ASP A N 1
ATOM 2708 C CA . ASP A 1 377 ? 31.308 9.991 -17.402 1.00 83.25 377 ASP A CA 1
ATOM 2709 C C . ASP A 1 377 ? 31.039 8.999 -16.260 1.00 83.25 377 ASP A C 1
ATOM 2711 O O . ASP A 1 377 ? 31.618 9.114 -15.170 1.00 83.25 377 ASP A O 1
ATOM 2715 N N . ARG A 1 378 ? 30.172 8.005 -16.490 1.00 81.25 378 ARG A N 1
ATOM 2716 C CA . ARG A 1 378 ? 29.876 6.963 -15.517 1.00 81.25 378 ARG A CA 1
ATOM 2717 C C . ARG A 1 378 ? 31.168 6.222 -15.149 1.00 81.25 378 ARG A C 1
ATOM 2719 O O . ARG A 1 378 ? 31.879 5.767 -16.045 1.00 81.25 378 ARG A O 1
ATOM 2726 N N . PRO A 1 379 ? 31.491 6.060 -13.850 1.00 69.94 379 PRO A N 1
ATOM 2727 C CA . PRO A 1 379 ? 32.685 5.336 -13.438 1.00 69.94 379 PRO A CA 1
ATOM 2728 C C . PRO A 1 379 ? 32.603 3.898 -13.951 1.00 69.94 379 PRO A C 1
ATOM 2730 O O . PRO A 1 379 ? 31.821 3.115 -13.423 1.00 69.94 379 PRO A O 1
ATOM 2733 N N . ASP A 1 380 ? 33.385 3.595 -14.987 1.00 63.56 380 ASP A N 1
ATOM 2734 C CA . ASP A 1 380 ? 33.392 2.319 -15.703 1.00 63.56 380 ASP A CA 1
ATOM 2735 C C . ASP A 1 380 ? 33.952 1.211 -14.798 1.00 63.56 380 ASP A C 1
ATOM 2737 O O . ASP A 1 380 ? 35.166 1.173 -14.546 1.00 63.56 380 ASP A O 1
ATOM 2741 N N . PRO A 1 381 ? 33.105 0.316 -14.255 1.00 56.38 381 PRO A N 1
ATOM 2742 C CA . PRO A 1 381 ? 33.597 -0.756 -13.411 1.00 56.38 381 PRO A CA 1
ATOM 2743 C C . PRO A 1 381 ? 34.168 -1.912 -14.245 1.00 56.38 381 PRO A C 1
ATOM 2745 O O . PRO A 1 381 ? 34.932 -2.717 -13.706 1.00 56.38 381 PRO A O 1
ATOM 2748 N N . ASP A 1 382 ? 33.880 -1.985 -15.552 1.00 68.88 382 ASP A N 1
ATOM 2749 C CA . ASP A 1 382 ? 33.970 -3.239 -16.285 1.00 68.88 382 ASP A CA 1
ATOM 2750 C C . ASP A 1 382 ? 35.010 -3.251 -17.408 1.00 68.88 382 ASP A C 1
ATOM 2752 O O . ASP A 1 382 ? 35.238 -2.330 -18.187 1.00 68.88 382 ASP A O 1
ATOM 2756 N N . ARG A 1 383 ? 35.703 -4.385 -17.501 1.00 74.12 383 ARG A N 1
ATOM 2757 C CA . ARG A 1 383 ? 36.657 -4.675 -18.578 1.00 74.12 383 ARG A CA 1
ATOM 2758 C C . ARG A 1 383 ? 35.971 -4.729 -19.953 1.00 74.12 383 ARG A C 1
ATOM 2760 O O . ARG A 1 383 ? 36.652 -4.523 -20.955 1.00 74.12 383 ARG A O 1
ATOM 2767 N N . LEU A 1 384 ? 34.668 -5.017 -19.983 1.00 72.12 384 LEU A N 1
ATOM 2768 C CA . LEU A 1 384 ? 33.856 -5.190 -21.189 1.00 72.12 384 LEU A CA 1
ATOM 2769 C C . LEU A 1 384 ? 33.704 -3.884 -21.971 1.00 72.12 384 LEU A C 1
ATOM 2771 O O . LEU A 1 384 ? 34.000 -3.877 -23.163 1.00 72.12 384 LEU A O 1
ATOM 2775 N N . THR A 1 385 ? 33.385 -2.771 -21.308 1.00 73.00 385 THR A N 1
ATOM 2776 C CA . THR A 1 385 ? 33.264 -1.448 -21.943 1.00 73.00 385 THR A CA 1
ATOM 2777 C C . THR A 1 385 ? 34.547 -1.074 -22.685 1.00 73.00 385 THR A C 1
ATOM 2779 O O . THR A 1 385 ? 34.531 -0.769 -23.872 1.00 73.00 385 THR A O 1
ATOM 2782 N N . ARG A 1 386 ? 35.703 -1.260 -22.033 1.00 79.75 386 ARG A N 1
ATOM 2783 C CA . ARG A 1 386 ? 37.026 -0.987 -22.623 1.00 79.75 386 ARG A CA 1
ATOM 2784 C C . ARG A 1 386 ? 37.401 -1.876 -23.805 1.00 79.75 386 ARG A C 1
ATOM 2786 O O . ARG A 1 386 ? 38.281 -1.495 -24.577 1.00 79.75 386 ARG A O 1
ATOM 2793 N N . LEU A 1 387 ? 36.846 -3.083 -23.898 1.00 79.81 387 LEU A N 1
ATOM 2794 C CA . LEU A 1 387 ? 37.033 -3.954 -25.061 1.00 79.81 387 LEU A CA 1
ATOM 2795 C C . LEU A 1 387 ? 36.096 -3.530 -26.191 1.00 79.81 387 LEU A C 1
ATOM 2797 O O . LEU A 1 387 ? 36.538 -3.435 -27.333 1.00 79.81 387 LEU A O 1
ATOM 2801 N N . PHE A 1 388 ? 34.851 -3.196 -25.861 1.00 82.56 388 PHE A N 1
ATOM 2802 C CA . PHE A 1 388 ? 33.867 -2.709 -26.817 1.00 82.56 388 PHE A CA 1
ATOM 2803 C C . PHE A 1 388 ? 34.299 -1.386 -27.471 1.00 82.56 388 PHE A C 1
ATOM 2805 O O . PHE A 1 388 ? 34.238 -1.251 -28.692 1.00 82.56 388 PHE A O 1
ATOM 2812 N N . ASP A 1 389 ? 34.864 -0.460 -26.692 1.00 82.44 389 ASP A N 1
ATOM 2813 C CA . ASP A 1 389 ? 35.369 0.835 -27.171 1.00 82.44 389 ASP A CA 1
ATOM 2814 C C . ASP A 1 389 ? 36.525 0.720 -28.178 1.00 82.44 389 ASP A C 1
ATOM 2816 O O . ASP A 1 389 ? 36.839 1.680 -28.884 1.00 82.44 389 ASP A O 1
ATOM 2820 N N . ARG A 1 390 ? 37.178 -0.448 -28.270 1.00 86.44 390 ARG A N 1
ATOM 2821 C CA . ARG A 1 390 ? 38.231 -0.704 -29.268 1.00 86.44 390 ARG A CA 1
ATOM 2822 C C . ARG A 1 390 ? 37.672 -1.064 -30.637 1.00 86.44 390 ARG A C 1
ATOM 2824 O O . ARG A 1 390 ? 38.404 -0.952 -31.621 1.00 86.44 390 ARG A O 1
ATOM 2831 N N . LEU A 1 391 ? 36.415 -1.500 -30.708 1.00 85.38 391 LEU A N 1
ATOM 2832 C CA . LEU A 1 391 ? 35.767 -1.804 -31.975 1.00 85.38 391 LEU A CA 1
ATOM 2833 C C . LEU A 1 391 ? 35.533 -0.507 -32.764 1.00 85.38 391 LEU A C 1
ATOM 2835 O O . LEU A 1 391 ? 35.179 0.517 -32.173 1.00 85.38 391 LEU A O 1
ATOM 2839 N N . PRO A 1 392 ? 35.675 -0.521 -34.101 1.00 90.56 392 PRO A N 1
ATOM 2840 C CA . PRO A 1 392 ? 35.269 0.602 -34.936 1.00 90.56 392 PRO A CA 1
ATOM 2841 C C . PRO A 1 392 ? 33.796 0.981 -34.681 1.00 90.56 392 PRO A C 1
ATOM 2843 O O . PRO A 1 392 ? 32.962 0.082 -34.565 1.00 90.56 392 PRO A O 1
ATOM 2846 N N . PRO A 1 393 ? 33.417 2.276 -34.685 1.00 87.69 393 PRO A N 1
ATOM 2847 C CA . PRO A 1 393 ? 32.039 2.700 -34.394 1.00 87.69 393 PRO A CA 1
ATOM 2848 C C . PRO A 1 393 ? 30.970 1.989 -35.239 1.00 87.69 393 PRO A C 1
ATOM 2850 O O . PRO A 1 393 ? 29.923 1.597 -34.736 1.00 87.69 393 PRO A O 1
ATOM 2853 N N . GLY A 1 394 ? 31.262 1.734 -36.520 1.00 88.31 394 GLY A N 1
ATOM 2854 C CA . GLY A 1 394 ? 30.344 1.016 -37.407 1.00 88.31 394 GLY A CA 1
ATOM 2855 C C . GLY A 1 394 ? 30.150 -0.468 -37.067 1.00 88.31 394 GLY A C 1
ATOM 2856 O O . GLY A 1 394 ? 29.117 -1.028 -37.438 1.00 88.31 394 GLY A O 1
ATOM 2857 N N . GLU A 1 395 ? 31.115 -1.099 -36.389 1.00 89.50 395 GLU A N 1
ATOM 2858 C CA . GLU A 1 395 ? 31.000 -2.470 -35.869 1.00 89.50 395 GLU A CA 1
ATOM 2859 C C . GLU A 1 395 ? 30.238 -2.496 -34.546 1.00 89.50 395 GLU A C 1
ATOM 2861 O O . GLU A 1 395 ? 29.387 -3.364 -34.363 1.00 89.50 395 GLU A O 1
ATOM 2866 N N . GLN A 1 396 ? 30.466 -1.504 -33.680 1.00 88.44 396 GLN A N 1
ATOM 2867 C CA . GLN A 1 396 ? 29.688 -1.322 -32.455 1.00 88.44 396 GLN A CA 1
ATOM 2868 C C . GLN A 1 396 ? 28.192 -1.160 -32.765 1.00 88.44 396 GLN A C 1
ATOM 2870 O O . GLN A 1 396 ? 27.365 -1.891 -32.226 1.00 88.44 396 GLN A O 1
ATOM 2875 N N . ASP A 1 397 ? 27.843 -0.260 -33.690 1.00 90.19 397 ASP A N 1
ATOM 2876 C CA . ASP A 1 397 ? 26.449 -0.011 -34.080 1.00 90.19 397 ASP A CA 1
ATOM 2877 C C . ASP A 1 397 ? 25.806 -1.242 -34.733 1.00 90.19 397 ASP A C 1
ATOM 2879 O O . ASP A 1 397 ? 24.625 -1.522 -34.534 1.00 90.19 397 ASP A O 1
ATOM 2883 N N . ALA A 1 398 ? 26.578 -1.998 -35.523 1.00 90.00 398 ALA A N 1
ATOM 2884 C CA . ALA A 1 398 ? 26.098 -3.238 -36.126 1.00 90.00 398 ALA A CA 1
ATOM 2885 C C . ALA A 1 398 ? 25.828 -4.319 -35.070 1.00 90.00 398 ALA A C 1
ATOM 2887 O O . ALA A 1 398 ? 24.839 -5.041 -35.184 1.00 90.00 398 ALA A O 1
ATOM 2888 N N . TRP A 1 399 ? 26.684 -4.420 -34.050 1.00 90.19 399 TRP A N 1
ATOM 2889 C CA . TRP A 1 399 ? 26.487 -5.355 -32.949 1.00 90.19 399 TRP A CA 1
ATOM 2890 C C . TRP A 1 399 ? 25.273 -4.980 -32.096 1.00 90.19 399 TRP A C 1
ATOM 2892 O O . TRP A 1 399 ? 24.428 -5.839 -31.864 1.00 90.19 399 TRP A O 1
ATOM 2902 N N . ILE A 1 400 ? 25.130 -3.705 -31.712 1.00 91.19 400 ILE A N 1
ATOM 2903 C CA . ILE A 1 400 ? 23.974 -3.220 -30.939 1.00 91.19 400 ILE A CA 1
ATOM 2904 C C . ILE A 1 400 ? 22.667 -3.498 -31.692 1.00 91.19 400 ILE A C 1
ATOM 2906 O O . ILE A 1 400 ? 21.738 -4.070 -31.122 1.00 91.19 400 ILE A O 1
ATOM 2910 N N . ALA A 1 401 ? 22.604 -3.161 -32.985 1.00 91.25 401 ALA A N 1
ATOM 2911 C CA . ALA A 1 401 ? 21.423 -3.411 -33.808 1.00 91.25 401 ALA A CA 1
ATOM 2912 C C . ALA A 1 401 ? 21.087 -4.911 -33.913 1.00 91.25 401 ALA A C 1
ATOM 2914 O O . ALA A 1 401 ? 19.925 -5.296 -33.779 1.00 91.25 401 ALA A O 1
ATOM 2915 N N . ALA A 1 402 ? 22.097 -5.768 -34.107 1.00 90.38 402 ALA A N 1
ATOM 2916 C CA . ALA A 1 402 ? 21.903 -7.217 -34.139 1.00 90.38 402 ALA A CA 1
ATOM 2917 C C . ALA A 1 402 ? 21.417 -7.757 -32.786 1.00 90.38 402 ALA A C 1
ATOM 2919 O O . ALA A 1 402 ? 20.522 -8.602 -32.747 1.00 90.38 402 ALA A O 1
ATOM 2920 N N . ALA A 1 403 ? 21.971 -7.243 -31.685 1.00 89.69 403 ALA A N 1
ATOM 2921 C CA . ALA A 1 403 ? 21.633 -7.670 -30.338 1.00 89.69 403 ALA A CA 1
ATOM 2922 C C . ALA A 1 403 ? 20.194 -7.295 -29.948 1.00 89.69 403 ALA A C 1
ATOM 2924 O O . ALA A 1 403 ? 19.446 -8.133 -29.440 1.00 89.69 403 ALA A O 1
ATOM 2925 N N . LEU A 1 404 ? 19.775 -6.070 -30.278 1.00 89.25 404 LEU A N 1
ATOM 2926 C CA . LEU A 1 404 ? 18.397 -5.607 -30.105 1.00 89.25 404 LEU A CA 1
ATOM 2927 C C . LEU A 1 404 ? 17.414 -6.424 -30.954 1.00 89.25 404 LEU A C 1
ATOM 2929 O O . LEU A 1 404 ? 16.434 -6.939 -30.419 1.00 89.25 404 LEU A O 1
ATOM 2933 N N . SER A 1 405 ? 17.711 -6.634 -32.241 1.00 88.88 405 SER A N 1
ATOM 2934 C CA . SER A 1 405 ? 16.846 -7.413 -33.140 1.00 88.88 405 SER A CA 1
ATOM 2935 C C . SER A 1 405 ? 16.659 -8.862 -32.679 1.00 88.88 405 SER A C 1
ATOM 2937 O O . SER A 1 405 ? 15.560 -9.416 -32.778 1.00 88.88 405 SER A O 1
ATOM 2939 N N . ALA A 1 406 ? 17.709 -9.511 -32.166 1.00 87.44 406 ALA A N 1
ATOM 2940 C CA . ALA A 1 406 ? 17.560 -10.869 -31.651 1.00 87.44 406 ALA A CA 1
ATOM 2941 C C . ALA A 1 406 ? 16.853 -10.908 -30.289 1.00 87.44 406 ALA A C 1
ATOM 2943 O O . ALA A 1 406 ? 16.108 -11.857 -30.054 1.00 87.44 406 ALA A O 1
ATOM 2944 N N . SER A 1 407 ? 16.986 -9.878 -29.442 1.00 85.00 407 SER A N 1
ATOM 2945 C CA . SER A 1 407 ? 16.140 -9.747 -28.246 1.00 85.00 407 SER A CA 1
ATOM 2946 C C . SER A 1 407 ? 14.656 -9.640 -28.609 1.00 85.00 407 SER A C 1
ATOM 2948 O O . SER A 1 407 ? 13.820 -10.327 -28.024 1.00 85.00 407 SER A O 1
ATOM 2950 N N . GLU A 1 408 ? 14.307 -8.852 -29.628 1.00 84.50 408 GLU A N 1
ATOM 2951 C CA . GLU A 1 408 ? 12.917 -8.740 -30.078 1.00 84.50 408 GLU A CA 1
ATOM 2952 C C . GLU A 1 408 ? 12.345 -10.068 -30.584 1.00 84.50 408 GLU A C 1
ATOM 2954 O O . GLU A 1 408 ? 11.198 -10.390 -30.277 1.00 84.50 408 GLU A O 1
ATOM 2959 N N . ARG A 1 409 ? 13.150 -10.860 -31.302 1.00 87.00 409 ARG A N 1
ATOM 2960 C CA . ARG A 1 409 ? 12.750 -12.158 -31.874 1.00 87.00 409 ARG A CA 1
ATOM 2961 C C . ARG A 1 409 ? 12.955 -13.355 -30.936 1.00 87.00 409 ARG A C 1
ATOM 2963 O O . ARG A 1 409 ? 12.712 -14.484 -31.354 1.00 87.00 409 ARG A O 1
ATOM 2970 N N . CYS A 1 410 ? 13.425 -13.134 -29.707 1.00 85.50 410 CYS A N 1
ATOM 2971 C CA . CYS A 1 410 ? 13.857 -14.184 -28.775 1.00 85.50 410 CYS A CA 1
ATOM 2972 C C . CYS A 1 410 ? 14.932 -15.133 -29.355 1.00 85.50 410 CYS A C 1
ATOM 2974 O O . CYS A 1 410 ? 15.010 -16.300 -28.976 1.00 85.50 410 CYS A O 1
ATOM 2976 N N . ALA A 1 411 ? 15.758 -14.648 -30.285 1.00 87.75 411 ALA A N 1
ATOM 2977 C CA . ALA A 1 411 ? 16.701 -15.433 -31.082 1.00 87.75 411 ALA A CA 1
ATOM 2978 C C . ALA A 1 411 ? 18.160 -15.205 -30.642 1.00 87.75 411 ALA A C 1
ATOM 2980 O O . ALA A 1 411 ? 19.040 -14.930 -31.455 1.00 87.75 411 ALA A O 1
ATOM 2981 N N . PHE A 1 412 ? 18.427 -15.291 -29.336 1.00 83.75 412 PHE A N 1
ATOM 2982 C CA . PHE A 1 412 ? 19.731 -14.948 -28.746 1.00 83.75 412 PHE A CA 1
ATOM 2983 C C . PHE A 1 412 ? 20.901 -15.813 -29.248 1.00 83.75 41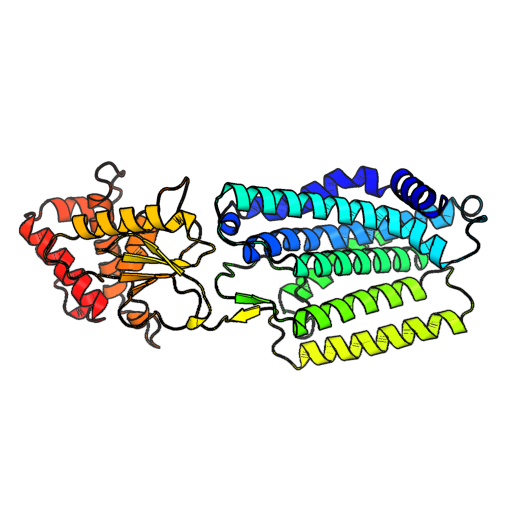2 PHE A C 1
ATOM 2985 O O . PHE A 1 412 ? 22.050 -15.373 -29.223 1.00 83.75 412 PHE A O 1
ATOM 2992 N N . ASP A 1 413 ? 20.614 -17.011 -29.758 1.00 82.94 413 ASP A N 1
ATOM 2993 C CA . ASP A 1 413 ? 21.612 -17.920 -30.331 1.00 82.94 413 ASP A CA 1
ATOM 2994 C C . ASP A 1 413 ? 22.171 -17.423 -31.679 1.00 82.94 413 ASP A C 1
ATOM 2996 O O . ASP A 1 413 ? 23.231 -17.874 -32.114 1.00 82.94 413 ASP A O 1
ATOM 3000 N N . GLU A 1 414 ? 21.485 -16.483 -32.342 1.00 84.81 414 GLU A N 1
ATOM 3001 C CA . GLU A 1 414 ? 21.896 -15.919 -33.635 1.00 84.81 414 GLU A CA 1
ATOM 3002 C C . GLU A 1 414 ? 22.982 -14.841 -33.502 1.00 84.81 414 GLU A C 1
ATOM 3004 O O . GLU A 1 414 ? 23.567 -14.434 -34.509 1.00 84.81 414 GLU A O 1
ATOM 3009 N N . ILE A 1 415 ? 23.267 -14.364 -32.285 1.00 78.25 415 ILE A N 1
ATOM 3010 C CA . ILE A 1 415 ? 24.203 -13.259 -32.070 1.00 78.25 415 ILE A CA 1
ATOM 3011 C C . ILE A 1 415 ? 25.629 -13.810 -31.941 1.00 78.25 415 ILE A C 1
ATOM 3013 O O . ILE A 1 415 ? 25.920 -14.560 -30.998 1.00 78.25 415 ILE A O 1
ATOM 3017 N N . PRO A 1 416 ? 26.543 -13.449 -32.866 1.00 73.62 416 PRO A N 1
ATOM 3018 C CA . PRO A 1 416 ? 27.940 -13.849 -32.781 1.00 73.62 416 PRO A CA 1
ATOM 3019 C C . PRO A 1 416 ? 28.558 -13.334 -31.486 1.00 73.62 416 PRO A C 1
ATOM 3021 O O . PRO A 1 416 ? 28.278 -12.202 -31.085 1.00 73.62 416 PRO A O 1
ATOM 3024 N N . ASP A 1 417 ? 29.425 -14.138 -30.872 1.00 77.69 417 ASP A N 1
ATOM 3025 C CA . ASP A 1 417 ? 30.224 -13.646 -29.758 1.00 77.69 417 ASP A CA 1
ATOM 3026 C C . ASP A 1 417 ? 31.124 -12.519 -30.281 1.00 77.69 417 ASP A C 1
ATOM 3028 O O . ASP A 1 417 ? 31.873 -12.681 -31.251 1.00 77.69 417 ASP A O 1
ATOM 3032 N N . TRP A 1 418 ? 30.953 -11.328 -29.720 1.00 74.31 418 TRP A N 1
ATOM 3033 C CA . TRP A 1 418 ? 31.717 -10.159 -30.132 1.00 74.31 418 TRP A CA 1
ATOM 3034 C C . TRP A 1 418 ? 33.093 -10.150 -29.474 1.00 74.31 418 TRP A C 1
ATOM 3036 O O . TRP A 1 418 ? 34.016 -9.561 -30.035 1.00 74.31 418 TRP A O 1
ATOM 3046 N N . LEU A 1 419 ? 33.254 -10.856 -28.346 1.00 70.38 419 LEU A N 1
ATOM 3047 C CA . LEU A 1 419 ? 34.545 -11.042 -27.689 1.00 70.38 419 LEU A CA 1
ATOM 3048 C C . LEU A 1 419 ? 35.506 -11.855 -28.555 1.00 70.38 419 LEU A C 1
ATOM 3050 O O . LEU A 1 419 ? 36.709 -11.649 -28.472 1.00 70.38 419 LEU A O 1
ATOM 3054 N N . ASP A 1 420 ? 34.995 -12.704 -29.448 1.00 73.50 420 ASP A N 1
ATOM 3055 C CA . ASP A 1 420 ? 35.826 -13.394 -30.441 1.00 73.50 420 ASP A CA 1
ATOM 3056 C C . ASP A 1 420 ? 36.405 -12.436 -31.506 1.00 73.50 420 ASP A C 1
ATOM 3058 O O . ASP A 1 420 ? 37.290 -12.822 -32.274 1.00 73.50 420 ASP A O 1
ATOM 3062 N N . ARG A 1 421 ? 35.900 -11.194 -31.591 1.00 64.56 421 ARG A N 1
ATOM 3063 C CA . ARG A 1 421 ? 36.305 -10.181 -32.585 1.00 64.56 421 ARG A CA 1
ATOM 3064 C C . ARG A 1 421 ? 37.122 -9.021 -32.005 1.00 64.56 421 ARG A C 1
ATOM 3066 O O . ARG A 1 421 ? 37.813 -8.363 -32.783 1.00 64.56 421 ARG A O 1
ATOM 3073 N N . ALA A 1 422 ? 37.015 -8.757 -30.701 1.00 59.25 422 ALA A N 1
ATOM 3074 C CA . ALA A 1 422 ? 37.698 -7.674 -29.979 1.00 59.25 422 ALA A CA 1
ATOM 3075 C C . ALA A 1 422 ? 39.038 -8.131 -29.379 1.00 59.25 422 ALA A C 1
ATOM 3077 O O . ALA A 1 422 ? 39.994 -7.315 -29.370 1.00 59.25 422 ALA A O 1
#

Solvent-accessible surface area (backbone atoms only — not comparable to full-atom values): 22152 Å² total; per-residue (Å²): 119,88,59,58,63,54,46,52,52,50,21,35,74,71,27,71,38,61,79,42,34,65,56,43,36,49,49,26,49,47,55,45,58,75,68,61,68,48,45,33,52,34,55,65,31,32,53,26,32,46,32,36,9,45,61,56,36,24,16,50,42,11,13,50,18,11,44,50,35,44,51,45,70,72,72,34,80,68,80,46,62,83,53,80,47,34,67,54,51,49,50,36,62,39,39,12,36,42,50,37,52,50,51,34,50,48,52,48,44,51,51,48,52,54,47,20,55,72,66,45,34,39,85,77,70,78,59,71,58,58,56,44,42,50,38,44,37,44,19,31,22,28,42,16,26,26,50,18,60,76,49,90,56,84,64,47,21,64,52,46,16,52,50,44,34,48,56,50,51,37,19,65,68,48,81,41,91,80,36,67,55,72,69,40,40,89,66,71,89,42,64,48,49,39,76,34,65,70,50,54,50,34,49,44,46,33,25,52,17,46,25,42,29,22,52,33,71,23,84,62,37,69,58,72,79,70,18,49,54,55,25,49,53,17,51,52,48,26,52,52,33,50,50,49,34,65,74,41,87,57,62,50,59,39,78,49,58,65,87,74,59,58,65,46,72,30,78,74,77,37,21,27,28,22,40,43,36,41,42,67,51,28,62,29,47,28,50,51,50,36,51,47,52,58,61,38,30,95,74,35,80,69,73,53,28,35,29,56,37,60,48,81,77,49,61,91,87,32,44,53,35,66,88,52,74,67,36,58,51,96,78,36,47,37,64,71,57,53,47,50,44,73,60,47,41,64,74,54,60,71,45,100,51,81,68,55,71,67,43,55,53,49,51,50,53,50,43,54,51,52,47,44,64,73,38,75,83,54,84,79,88,52,74,62,57,66,44,54,70,68,46,56,69,73,55,48,34,50,49,47,17,50,51,50,49,21,37,74,68,60,39,55,87,77,56,74,71,60,77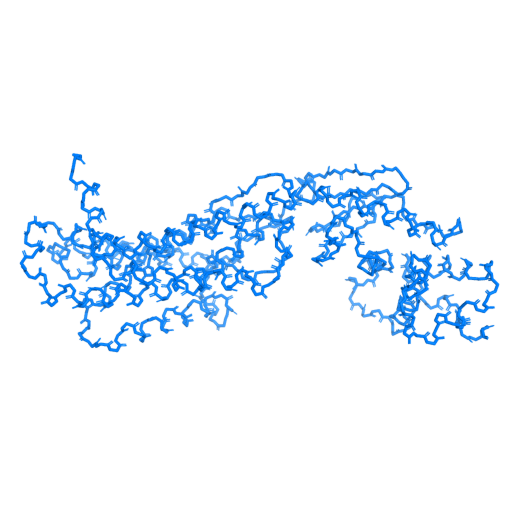,84,76,98

Radius of gyration: 28.27 Å; Cα contacts (8 Å, |Δi|>4): 638; chains: 1; bounding box: 69×43×79 Å